Protein AF-A0A954LH12-F1 (afdb_monomer)

pLDDT: mean 79.48, std 18.86, range [26.73, 97.56]

Structure (mmCIF, N/CA/C/O backbone):
data_AF-A0A954LH12-F1
#
_entry.id   AF-A0A954LH12-F1
#
loop_
_atom_site.group_PDB
_atom_site.id
_atom_site.type_symbol
_atom_site.label_atom_id
_atom_site.label_alt_id
_atom_site.label_comp_id
_atom_site.label_asym_id
_atom_site.label_entity_id
_atom_site.label_seq_id
_atom_site.pdbx_PDB_ins_code
_atom_site.Cartn_x
_atom_site.Cartn_y
_atom_site.Cartn_z
_atom_site.occupancy
_atom_site.B_iso_or_equiv
_atom_site.auth_seq_id
_atom_site.auth_comp_id
_atom_site.auth_asym_id
_atom_site.auth_atom_id
_atom_site.pdbx_PDB_model_num
ATOM 1 N N . GLY A 1 1 ? -1.525 17.300 7.084 1.00 28.17 1 GLY A N 1
ATOM 2 C CA . GLY A 1 1 ? -1.362 17.152 5.626 1.00 28.17 1 GLY A CA 1
ATOM 3 C C . GLY A 1 1 ? -0.429 15.995 5.388 1.00 28.17 1 GLY A C 1
ATOM 4 O O . GLY A 1 1 ? 0.771 16.178 5.536 1.00 28.17 1 GLY A O 1
ATOM 5 N N . GLY A 1 2 ? -0.987 14.801 5.188 1.00 35.31 2 GLY A N 1
ATOM 6 C CA . GLY A 1 2 ? -0.221 13.561 5.094 1.00 35.31 2 GLY A CA 1
ATOM 7 C C . GLY A 1 2 ? 0.500 13.469 3.756 1.00 35.31 2 GLY A C 1
ATOM 8 O O . GLY A 1 2 ? -0.106 13.709 2.716 1.00 35.31 2 GLY A O 1
ATOM 9 N N . GLY A 1 3 ? 1.791 13.142 3.791 1.00 38.75 3 GLY A N 1
ATOM 10 C CA . GLY A 1 3 ? 2.562 12.750 2.613 1.00 38.75 3 GLY A CA 1
ATOM 11 C C . GLY A 1 3 ? 2.120 11.376 2.114 1.00 38.75 3 GLY A C 1
ATOM 12 O O . GLY A 1 3 ? 2.881 10.420 2.223 1.00 38.75 3 GLY A O 1
ATOM 13 N N . GLY A 1 4 ? 0.875 11.272 1.644 1.00 45.69 4 GLY A N 1
ATOM 14 C CA . GLY A 1 4 ? 0.330 10.047 1.074 1.00 45.69 4 GLY A CA 1
ATOM 15 C C . GLY A 1 4 ? 1.100 9.680 -0.190 1.00 45.69 4 GLY A C 1
ATOM 16 O O . GLY A 1 4 ? 1.283 10.516 -1.078 1.00 45.69 4 GLY A O 1
ATOM 17 N N . ALA A 1 5 ? 1.575 8.438 -0.259 1.00 60.31 5 ALA A N 1
ATOM 18 C CA . ALA A 1 5 ? 2.001 7.863 -1.524 1.00 60.31 5 ALA A CA 1
ATOM 19 C C . ALA A 1 5 ? 0.776 7.816 -2.455 1.00 60.31 5 ALA A C 1
ATOM 21 O O . ALA A 1 5 ? -0.318 7.480 -2.001 1.00 60.31 5 ALA A O 1
ATOM 22 N N . GLY A 1 6 ? 0.939 8.236 -3.713 1.00 68.12 6 GLY A N 1
ATOM 23 C CA . GLY A 1 6 ? -0.164 8.296 -4.680 1.00 68.12 6 GLY A CA 1
ATOM 24 C C . GLY A 1 6 ? -0.779 6.921 -4.951 1.00 68.12 6 GLY A C 1
ATOM 25 O O . GLY A 1 6 ? -0.188 5.900 -4.609 1.00 68.12 6 GLY A O 1
ATOM 26 N N . ASP A 1 7 ? -1.956 6.883 -5.567 1.00 75.25 7 ASP A N 1
ATOM 27 C CA . ASP A 1 7 ? -2.616 5.610 -5.870 1.00 75.25 7 ASP A CA 1
ATOM 28 C C . ASP A 1 7 ? -1.830 4.791 -6.898 1.00 75.25 7 ASP A C 1
ATOM 30 O O . ASP A 1 7 ? -1.270 5.328 -7.861 1.00 75.25 7 ASP A O 1
ATOM 34 N N . VAL A 1 8 ? -1.803 3.474 -6.693 1.00 83.56 8 VAL A N 1
ATOM 35 C CA . VAL A 1 8 ? -1.210 2.535 -7.649 1.00 83.56 8 VAL A CA 1
ATOM 36 C C . VAL A 1 8 ? -2.235 2.239 -8.748 1.00 83.56 8 VAL A C 1
ATOM 38 O O . VAL A 1 8 ? -3.434 2.189 -8.496 1.00 83.56 8 VAL A O 1
ATOM 41 N N . GLY A 1 9 ? -1.787 2.092 -9.997 1.00 86.81 9 GLY A N 1
ATOM 42 C CA . GLY A 1 9 ? -2.662 1.755 -11.127 1.00 86.81 9 GLY A CA 1
ATOM 43 C C . GLY A 1 9 ? -2.922 0.250 -11.277 1.00 86.81 9 GLY A C 1
ATOM 44 O O . GLY A 1 9 ? -2.316 -0.576 -10.595 1.00 86.81 9 GLY A O 1
ATOM 45 N N . GLY A 1 10 ? -3.787 -0.113 -12.229 1.00 90.06 10 GLY A N 1
ATOM 46 C CA . GLY A 1 10 ? -4.067 -1.511 -12.580 1.00 90.06 10 GLY A CA 1
ATOM 47 C C . GLY A 1 10 ? -4.738 -2.302 -11.451 1.00 90.06 10 GLY A C 1
ATOM 48 O O . GLY A 1 10 ? -5.476 -1.736 -10.647 1.00 90.06 10 GLY A O 1
ATOM 49 N N . PHE A 1 11 ? -4.457 -3.606 -11.383 1.00 91.50 11 PHE A N 1
ATOM 50 C CA . PHE A 1 11 ? -5.061 -4.522 -10.407 1.00 91.50 11 PHE A CA 1
ATOM 51 C C . PHE A 1 11 ? -4.805 -4.108 -8.949 1.00 91.50 11 PHE A C 1
ATOM 53 O O . PHE A 1 11 ? -5.739 -4.043 -8.154 1.00 91.50 11 PHE A O 1
ATOM 60 N N . LEU A 1 12 ? -3.571 -3.718 -8.607 1.00 92.31 12 LEU A N 1
ATOM 61 C CA . LEU A 1 12 ? -3.232 -3.249 -7.256 1.00 92.31 12 LEU A CA 1
ATOM 62 C C . LEU A 1 12 ? -4.032 -2.004 -6.853 1.00 92.31 12 LEU A C 1
ATOM 64 O O . LEU A 1 12 ? -4.390 -1.861 -5.688 1.00 92.31 12 LEU A O 1
ATOM 68 N N . GLY A 1 13 ? -4.351 -1.128 -7.810 1.00 93.94 13 GLY A N 1
ATOM 69 C CA . GLY A 1 13 ? -5.217 0.029 -7.581 1.00 93.94 13 GLY A CA 1
ATOM 70 C C . GLY A 1 13 ? -6.660 -0.342 -7.252 1.00 93.94 13 GLY A C 1
ATOM 71 O O . GLY A 1 13 ? -7.292 0.314 -6.424 1.00 93.94 13 GLY A O 1
ATOM 72 N N . LEU A 1 14 ? -7.183 -1.412 -7.860 1.00 95.44 14 LEU A N 1
ATOM 73 C CA . LEU A 1 14 ? -8.511 -1.942 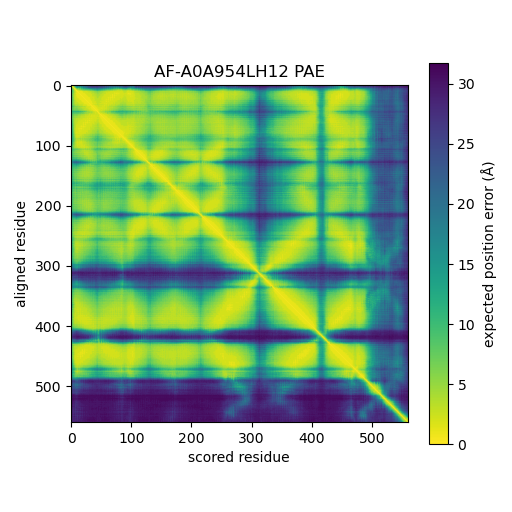-7.536 1.00 95.44 14 LEU A CA 1
ATOM 74 C C . LEU A 1 14 ? -8.534 -2.519 -6.118 1.00 95.44 14 LEU A C 1
ATOM 76 O O . LEU A 1 14 ? -9.442 -2.204 -5.349 1.00 95.44 14 LEU A O 1
ATOM 80 N N . LEU A 1 15 ? -7.501 -3.283 -5.745 1.00 95.50 15 LEU A N 1
ATOM 81 C CA . LEU A 1 15 ? -7.350 -3.799 -4.382 1.00 95.50 15 LEU A CA 1
ATOM 82 C C . LEU A 1 15 ? -7.227 -2.667 -3.359 1.00 95.50 15 LEU A C 1
ATOM 84 O O . LEU A 1 15 ? -7.923 -2.673 -2.345 1.00 95.50 15 LEU A O 1
ATOM 88 N N . GLN A 1 16 ? -6.411 -1.650 -3.653 1.00 95.25 16 GLN A N 1
ATOM 89 C CA . GLN A 1 16 ? -6.259 -0.469 -2.804 1.00 95.25 16 GLN A CA 1
ATOM 90 C C . GLN A 1 16 ? -7.611 0.196 -2.520 1.00 95.25 16 GLN A C 1
ATOM 92 O O . GLN A 1 16 ? -7.941 0.452 -1.364 1.00 95.25 16 GLN A O 1
ATOM 97 N N . ARG A 1 17 ? -8.413 0.444 -3.562 1.00 95.50 17 ARG A N 1
ATOM 98 C CA . ARG A 1 17 ? -9.739 1.064 -3.429 1.00 95.50 17 ARG A CA 1
ATOM 99 C C . ARG A 1 17 ? -10.723 0.177 -2.682 1.00 95.50 17 ARG A C 1
ATOM 101 O O . ARG A 1 17 ? -11.454 0.681 -1.836 1.00 95.50 17 ARG A O 1
ATOM 108 N N . SER A 1 18 ? -10.719 -1.129 -2.953 1.00 95.88 18 SER A N 1
ATOM 109 C CA . SER A 1 18 ? -11.546 -2.085 -2.214 1.00 95.88 18 SER A CA 1
ATOM 110 C C . SER A 1 18 ? -11.233 -2.047 -0.716 1.00 95.88 18 SER A C 1
ATOM 112 O O . SER A 1 18 ? -12.156 -2.010 0.093 1.00 95.88 18 SER A O 1
ATOM 114 N N . GLN A 1 19 ? -9.953 -2.007 -0.334 1.00 95.19 19 GLN A N 1
ATOM 115 C CA . GLN A 1 19 ? -9.568 -1.921 1.075 1.00 95.19 19 GLN A CA 1
ATOM 116 C C . GLN A 1 19 ? -9.915 -0.560 1.693 1.00 95.19 19 GLN A C 1
ATOM 118 O O . GLN A 1 19 ? -10.347 -0.496 2.838 1.00 95.19 19 GLN A O 1
ATOM 123 N N . GLN A 1 20 ? -9.761 0.538 0.946 1.00 94.94 20 GLN A N 1
ATOM 124 C CA . GLN A 1 20 ? -10.147 1.876 1.409 1.00 94.94 20 GLN A CA 1
ATOM 125 C C . GLN A 1 20 ? -11.655 1.979 1.679 1.00 94.94 20 GLN A C 1
ATOM 127 O O . GLN A 1 20 ? -12.045 2.589 2.673 1.00 94.94 20 GLN A O 1
ATOM 132 N N . ILE A 1 21 ? -12.486 1.365 0.828 1.00 95.75 21 ILE A N 1
ATOM 133 C CA . ILE A 1 21 ? -13.940 1.256 1.024 1.00 95.75 21 ILE A CA 1
ATOM 134 C C . ILE A 1 21 ? -14.236 0.486 2.307 1.00 95.75 21 ILE A C 1
ATOM 136 O O . ILE A 1 21 ? -14.966 1.004 3.147 1.00 95.75 21 ILE A O 1
ATOM 140 N N . ARG A 1 22 ? -13.597 -0.674 2.513 1.00 94.06 22 ARG A N 1
ATOM 141 C CA . ARG A 1 22 ? -13.757 -1.458 3.745 1.00 94.06 22 ARG A CA 1
ATOM 142 C C . ARG A 1 22 ? -13.362 -0.657 4.988 1.00 94.06 22 ARG A C 1
ATOM 144 O O . ARG A 1 22 ? -14.128 -0.585 5.939 1.00 94.06 22 ARG A O 1
ATOM 151 N N . ASN A 1 23 ? -12.224 0.039 4.967 1.00 93.50 23 ASN A N 1
ATOM 152 C CA . ASN A 1 23 ? -11.807 0.903 6.080 1.00 93.50 23 ASN A CA 1
ATOM 153 C C . ASN A 1 23 ? -12.818 2.046 6.343 1.00 93.50 23 ASN A C 1
ATOM 155 O O . ASN A 1 23 ? -13.007 2.462 7.488 1.00 93.50 23 ASN A O 1
ATOM 159 N N . SER A 1 24 ? -13.475 2.568 5.299 1.00 94.25 24 SER A N 1
ATOM 160 C CA . SER A 1 24 ? -14.563 3.549 5.422 1.00 94.25 24 SER A CA 1
ATOM 161 C C . SER A 1 24 ? -15.848 2.943 5.994 1.00 94.25 24 SER A C 1
ATOM 163 O O . SER A 1 24 ? -16.469 3.569 6.850 1.00 94.25 24 SER A O 1
ATOM 165 N N . GLU A 1 25 ? -16.224 1.729 5.588 1.00 93.44 25 GLU A N 1
ATOM 166 C CA . GLU A 1 25 ? -17.358 0.976 6.148 1.00 93.44 25 GLU A CA 1
ATOM 167 C C . GLU A 1 25 ? -17.164 0.730 7.645 1.00 93.44 25 GLU A C 1
ATOM 169 O O . GLU A 1 25 ? -18.032 1.084 8.440 1.00 93.44 25 GLU A O 1
ATOM 174 N N . GLN A 1 26 ? -15.979 0.258 8.040 1.00 90.06 26 GLN A N 1
ATOM 175 C CA . GLN A 1 26 ? -15.620 0.076 9.447 1.00 90.06 26 GLN A CA 1
ATOM 176 C C . GLN A 1 26 ? -15.666 1.401 10.221 1.00 90.06 26 GLN A C 1
ATOM 178 O O . GLN A 1 26 ? -16.200 1.479 11.326 1.00 90.06 26 GLN A O 1
ATOM 183 N N . SER A 1 27 ? -15.133 2.485 9.645 1.00 90.94 27 SER A N 1
ATOM 184 C CA . SER A 1 27 ? -15.192 3.807 10.279 1.00 90.94 27 SER A CA 1
ATOM 185 C C . SER A 1 27 ? -16.634 4.291 10.472 1.00 90.94 27 SER A C 1
ATOM 187 O O . SER A 1 27 ? -16.945 4.874 11.513 1.00 90.94 27 SER A O 1
ATOM 189 N N . LEU A 1 28 ? -17.513 4.044 9.497 1.00 92.19 28 LEU A N 1
ATOM 190 C CA . LEU A 1 28 ? -18.932 4.384 9.558 1.00 92.19 28 LEU A CA 1
ATOM 191 C C . LEU A 1 28 ? -19.666 3.567 10.627 1.00 92.19 28 LEU A C 1
ATOM 193 O O . LEU A 1 28 ? -20.453 4.135 11.379 1.00 92.19 28 LEU A O 1
ATOM 197 N N . GLU A 1 29 ? -19.405 2.267 10.720 1.00 87.81 29 GLU A N 1
ATOM 198 C CA . GLU A 1 29 ? -19.992 1.396 11.741 1.00 87.81 29 GLU A CA 1
ATOM 199 C C . GLU A 1 29 ? -19.601 1.853 13.151 1.00 87.81 29 GLU A C 1
ATOM 201 O O . GLU A 1 29 ? -20.459 2.100 13.997 1.00 87.81 29 GLU A O 1
ATOM 206 N N . LEU A 1 30 ? -18.309 2.108 13.377 1.00 85.56 30 LEU A N 1
ATOM 207 C CA . LEU A 1 30 ? -17.824 2.642 14.649 1.00 85.56 30 LEU A CA 1
ATOM 208 C C . LEU A 1 30 ? -18.430 4.011 14.975 1.00 85.56 30 LEU A C 1
ATOM 210 O O . LEU A 1 30 ? -18.666 4.314 16.147 1.00 85.56 30 LEU A O 1
ATOM 214 N N . GLN A 1 31 ? -18.683 4.840 13.960 1.00 89.69 31 GLN A N 1
ATOM 215 C CA . GLN A 1 31 ? -19.413 6.089 14.130 1.00 89.69 31 GLN A CA 1
ATOM 216 C C . GLN A 1 31 ? -20.857 5.815 14.581 1.00 89.69 31 GLN A C 1
ATOM 218 O O . GLN A 1 31 ? -21.271 6.330 15.616 1.00 89.69 31 GLN A O 1
ATOM 223 N N . VAL A 1 32 ? -21.614 4.984 13.866 1.00 88.38 32 VAL A N 1
ATOM 224 C CA . VAL A 1 32 ? -23.006 4.662 14.225 1.00 88.38 32 VAL A CA 1
ATOM 225 C C . VAL A 1 32 ? -23.105 4.128 15.659 1.00 88.38 32 VAL A C 1
ATOM 227 O O . VAL A 1 32 ? -23.881 4.670 16.440 1.00 88.38 32 VAL A O 1
ATOM 230 N N . ASN A 1 33 ? -22.235 3.196 16.048 1.00 80.75 33 ASN A N 1
ATOM 231 C CA . ASN A 1 33 ? -22.212 2.638 17.406 1.00 80.75 33 ASN A CA 1
ATOM 232 C C . ASN A 1 33 ? -21.873 3.704 18.466 1.00 80.75 33 ASN A C 1
ATOM 234 O O . ASN A 1 33 ? -22.402 3.707 19.575 1.00 80.75 33 ASN A O 1
ATOM 238 N N . THR A 1 34 ? -21.005 4.661 18.126 1.00 84.12 34 THR A N 1
ATOM 239 C CA . THR A 1 34 ? -20.671 5.789 19.011 1.00 84.12 34 THR A CA 1
ATOM 240 C C . THR A 1 34 ? -21.833 6.775 19.153 1.00 84.12 34 THR A C 1
ATOM 242 O O . THR A 1 34 ? -22.004 7.365 20.221 1.00 84.12 34 THR A O 1
ATOM 245 N N . LEU A 1 35 ? -22.623 6.989 18.096 1.00 87.69 35 LEU A N 1
ATOM 246 C CA . LEU A 1 35 ? -23.753 7.918 18.124 1.00 87.69 35 LEU A CA 1
ATOM 247 C C . LEU A 1 35 ? -24.770 7.518 19.197 1.00 87.69 35 LEU A C 1
ATOM 249 O O . LEU A 1 35 ? -25.226 8.389 19.932 1.00 87.69 35 LEU A O 1
ATOM 253 N N . GLU A 1 36 ? -25.068 6.226 19.323 1.00 80.44 36 GLU A N 1
ATOM 254 C CA . GLU A 1 36 ? -25.990 5.705 20.340 1.00 80.44 36 GLU A CA 1
ATOM 255 C C . GLU A 1 36 ? -25.519 6.061 21.757 1.00 80.44 36 GLU A C 1
ATOM 257 O O . GLU A 1 36 ? -26.275 6.614 22.559 1.00 80.44 36 GLU A O 1
ATOM 262 N N . LEU A 1 37 ? -24.227 5.871 22.047 1.00 79.44 37 LEU A N 1
ATOM 263 C CA . LEU A 1 37 ? -23.638 6.286 23.322 1.00 79.44 37 LEU A CA 1
ATOM 264 C C . LEU A 1 37 ? -23.758 7.802 23.550 1.00 79.44 37 LEU A C 1
ATOM 266 O O . LEU A 1 37 ? -24.068 8.244 24.658 1.00 79.44 37 LEU A O 1
ATOM 270 N N . LEU A 1 38 ? -23.507 8.618 22.523 1.00 84.06 38 LEU A N 1
ATOM 271 C CA . LEU A 1 38 ? -23.627 10.074 22.635 1.00 84.06 38 LEU A CA 1
ATOM 272 C C . LEU A 1 38 ? -25.076 10.511 22.891 1.00 84.06 38 LEU A C 1
ATOM 274 O O . LEU A 1 38 ? -25.298 11.453 23.651 1.00 84.06 38 LEU A O 1
ATOM 278 N N . GLU A 1 39 ? -26.062 9.839 22.302 1.00 85.56 39 GLU A N 1
ATOM 279 C CA . GLU A 1 39 ? -27.480 10.124 22.537 1.00 85.56 39 GLU A CA 1
ATOM 280 C C . GLU A 1 39 ? -27.865 9.871 24.001 1.00 85.56 39 GLU A C 1
ATOM 282 O O . GLU A 1 39 ? -28.426 10.767 24.638 1.00 85.56 39 GLU A O 1
ATOM 287 N N . LEU A 1 40 ? -27.420 8.754 24.585 1.00 77.69 40 LEU A N 1
ATOM 288 C CA . LEU A 1 40 ? -27.600 8.460 26.014 1.00 77.69 40 LEU A CA 1
ATOM 289 C C . LEU A 1 40 ? -26.925 9.506 26.920 1.00 77.69 40 LEU A C 1
ATOM 291 O O . LEU A 1 40 ? -27.486 9.959 27.922 1.00 77.69 40 LEU A O 1
ATOM 295 N N . LEU A 1 41 ? -25.708 9.937 26.572 1.00 79.00 41 LEU A N 1
ATOM 296 C CA . LEU A 1 41 ? -25.007 10.990 27.315 1.00 79.00 41 LEU A CA 1
ATOM 297 C C . LEU A 1 41 ? -25.717 12.348 27.211 1.00 79.00 41 LEU A C 1
ATOM 299 O O . LEU A 1 41 ? -25.684 13.138 28.160 1.00 79.00 41 LEU A O 1
ATOM 303 N N . PHE A 1 42 ? -26.355 12.637 26.076 1.00 83.06 42 PHE A N 1
ATOM 304 C CA . PHE A 1 42 ? -27.146 13.849 25.883 1.00 83.06 42 PHE A CA 1
ATOM 305 C C . PHE A 1 42 ? -28.419 13.830 26.736 1.00 83.06 42 PHE A C 1
ATOM 307 O O . PHE A 1 42 ? -28.718 14.830 27.391 1.00 83.06 42 PHE A O 1
ATOM 314 N N . GLU A 1 43 ? -29.126 12.701 26.796 1.00 81.62 43 GLU A N 1
ATOM 315 C CA . GLU A 1 43 ? -30.284 12.518 27.682 1.00 81.62 43 GLU A CA 1
ATOM 316 C C . GLU A 1 43 ? -29.906 12.718 29.153 1.00 81.62 43 GLU A C 1
ATOM 318 O O . GLU A 1 43 ? -30.585 13.438 29.890 1.00 81.62 43 GLU A O 1
ATOM 323 N N . GLY A 1 44 ? -28.743 12.198 29.553 1.00 76.50 44 GLY A N 1
ATOM 324 C CA . GLY A 1 44 ? -28.145 12.436 30.867 1.00 76.50 44 GLY A CA 1
ATOM 325 C C . GLY A 1 44 ? -27.629 13.865 31.101 1.00 76.50 44 GLY A C 1
ATOM 326 O O . GLY A 1 44 ? -27.068 14.144 32.159 1.00 76.50 44 GLY A O 1
ATOM 327 N N . SER A 1 45 ? -27.810 14.791 30.149 1.00 79.25 45 SER A N 1
ATOM 328 C CA . SER A 1 45 ? -27.320 16.180 30.197 1.00 79.25 45 SER A CA 1
ATOM 329 C C . SER A 1 45 ? -25.793 16.320 30.354 1.00 79.25 45 SER A C 1
ATOM 331 O O . SER A 1 45 ? -25.314 17.378 30.778 1.00 79.25 45 SER A O 1
ATOM 333 N N . PHE A 1 46 ? -25.028 15.278 29.998 1.00 77.50 46 PHE A N 1
ATOM 334 C CA . PHE A 1 46 ? -23.562 15.229 30.091 1.00 77.50 46 PHE A CA 1
ATOM 335 C C . PHE A 1 46 ? -22.854 15.869 28.890 1.00 77.50 46 PHE A C 1
ATOM 337 O O . PHE A 1 46 ? -21.707 16.300 29.026 1.00 77.50 46 PHE A O 1
ATOM 344 N N . ILE A 1 47 ? -23.518 15.936 27.732 1.00 80.62 47 ILE A N 1
ATOM 345 C CA . ILE A 1 47 ? -23.008 16.563 26.502 1.00 80.62 47 ILE A CA 1
ATOM 346 C C . ILE A 1 47 ? -24.054 17.491 25.868 1.00 80.62 47 ILE A C 1
ATOM 348 O O . ILE A 1 47 ? -25.236 17.460 26.210 1.00 80.62 47 ILE A O 1
ATOM 352 N N . GLU A 1 48 ? -23.623 18.321 24.919 1.00 84.75 48 GLU A N 1
ATOM 353 C CA . GLU A 1 48 ? -24.506 19.236 24.191 1.00 84.75 48 GLU A CA 1
ATOM 354 C C . GLU A 1 48 ? -25.142 18.588 22.953 1.00 84.75 48 GLU A C 1
ATOM 356 O O . GLU A 1 48 ? -24.506 17.809 22.242 1.00 84.75 48 GLU A O 1
ATOM 361 N N . ARG A 1 49 ? -26.367 19.014 22.608 1.00 86.50 49 ARG A N 1
ATOM 362 C CA . ARG A 1 49 ? -27.067 18.578 21.385 1.00 86.50 49 ARG A CA 1
ATOM 363 C C . ARG A 1 49 ? -26.266 18.837 20.104 1.00 86.50 49 ARG A C 1
ATOM 365 O O . ARG A 1 49 ? -26.324 18.046 19.169 1.00 86.50 49 ARG A O 1
ATOM 372 N N . SER A 1 50 ? -25.506 19.931 20.082 1.00 87.25 50 SER A N 1
ATOM 373 C CA . SER A 1 50 ? -24.636 20.321 18.969 1.00 87.25 50 SER A CA 1
ATOM 374 C C . SER A 1 50 ? -23.625 19.227 18.608 1.00 87.25 50 SER A C 1
ATOM 376 O O . SER A 1 50 ? -23.350 19.029 17.428 1.00 87.25 50 SER A O 1
ATOM 378 N N . GLN A 1 51 ? -23.109 18.493 19.599 1.00 85.88 51 GLN A N 1
ATOM 379 C CA . GLN A 1 51 ? -22.156 17.402 19.392 1.00 85.88 51 GLN A CA 1
ATOM 380 C C . GLN A 1 51 ? -22.834 16.186 18.747 1.00 85.88 51 GLN A C 1
ATOM 382 O O . GLN A 1 51 ? -22.294 15.623 17.799 1.00 85.88 51 GLN A O 1
ATOM 387 N N . VAL A 1 52 ? -24.044 15.833 19.197 1.00 89.31 52 VAL A N 1
ATOM 388 C CA . VAL A 1 52 ? -24.852 14.752 18.600 1.00 89.31 52 VAL A CA 1
ATOM 389 C C . VAL A 1 52 ? -25.210 15.082 17.148 1.00 89.31 52 VAL A C 1
ATOM 391 O O . VAL A 1 52 ? -25.032 14.254 16.256 1.00 89.31 52 VAL A O 1
ATOM 394 N N . ASP A 1 53 ? -25.664 16.310 16.881 1.00 90.38 53 ASP A N 1
ATOM 395 C CA . ASP A 1 53 ? -26.042 16.733 15.529 1.00 90.38 53 ASP A CA 1
ATOM 396 C C . ASP A 1 53 ? -24.826 16.780 14.577 1.00 90.38 53 ASP A C 1
ATOM 398 O O . ASP A 1 53 ? -24.947 16.389 13.415 1.00 90.38 53 ASP A O 1
ATOM 402 N N . GLN A 1 54 ? -23.641 17.183 15.059 1.00 88.75 54 GLN A N 1
ATOM 403 C CA . GLN A 1 54 ? -22.388 17.098 14.288 1.00 88.75 54 GLN A CA 1
ATOM 404 C C . GLN A 1 54 ? -22.041 15.653 13.926 1.00 88.75 54 GLN A C 1
ATOM 406 O O . GLN A 1 54 ? -21.636 15.373 12.798 1.00 88.75 54 GLN A O 1
ATOM 411 N N . PHE A 1 55 ? -22.224 14.732 14.870 1.00 89.81 55 PHE A N 1
ATOM 412 C CA . PHE A 1 55 ? -21.933 13.322 14.665 1.00 89.81 55 PHE A CA 1
ATOM 413 C C . PHE A 1 55 ? -22.884 12.696 13.632 1.00 89.81 55 PHE A C 1
ATOM 415 O O . PHE A 1 55 ? -22.438 12.049 12.684 1.00 89.81 55 PHE A O 1
ATOM 422 N N . ARG A 1 56 ? -24.187 12.995 13.729 1.00 93.56 56 ARG A N 1
ATOM 423 C CA . ARG A 1 56 ? -25.193 12.622 12.717 1.00 93.56 56 ARG A CA 1
ATOM 424 C C . ARG A 1 56 ? -24.839 13.174 11.335 1.00 93.56 56 ARG A C 1
ATOM 426 O O . ARG A 1 56 ? -24.880 12.443 10.352 1.00 93.56 56 ARG A O 1
ATOM 433 N N . GLN A 1 57 ? -24.438 14.443 11.248 1.00 94.06 57 GLN A N 1
ATOM 434 C CA . GLN A 1 57 ? -24.010 15.044 9.983 1.00 94.06 57 GLN A CA 1
ATOM 435 C C . GLN A 1 57 ? -22.769 14.350 9.395 1.00 94.06 57 GLN A C 1
ATOM 437 O O . GLN A 1 57 ? -22.689 14.169 8.175 1.00 94.06 57 GLN A O 1
ATOM 442 N N . SER A 1 58 ? -21.810 13.956 10.238 1.00 92.62 58 SER A N 1
ATOM 443 C CA . SER A 1 58 ? -20.631 13.202 9.807 1.00 92.62 58 SER A CA 1
ATOM 444 C C . SER A 1 58 ? -21.013 11.844 9.223 1.00 92.62 58 SER A C 1
ATOM 446 O O . SER A 1 58 ? -20.565 11.516 8.128 1.00 92.62 58 SER A O 1
ATOM 448 N N . ILE A 1 59 ? -21.905 11.106 9.891 1.00 94.62 59 ILE A N 1
ATOM 449 C CA . ILE A 1 59 ? -22.421 9.813 9.417 1.00 94.62 59 ILE A CA 1
ATOM 450 C C . ILE A 1 59 ? -23.065 9.952 8.034 1.00 94.62 59 ILE A C 1
ATOM 452 O O . ILE A 1 59 ? -22.757 9.176 7.132 1.00 94.62 59 ILE A O 1
ATOM 456 N N . GLU A 1 60 ? -23.922 10.955 7.830 1.00 96.19 60 GLU A N 1
ATOM 457 C CA . GLU A 1 60 ? -24.554 11.185 6.521 1.00 96.19 60 GLU A CA 1
ATOM 458 C C . GLU A 1 60 ? -23.528 11.539 5.432 1.00 96.19 60 GLU A C 1
ATOM 460 O O . GLU A 1 60 ? -23.640 11.103 4.284 1.00 96.19 60 GLU A O 1
ATOM 465 N N . THR A 1 61 ? -22.486 12.291 5.794 1.00 95.31 61 THR A N 1
ATOM 466 C CA . THR A 1 61 ? -21.390 12.636 4.875 1.00 95.31 61 THR A CA 1
ATOM 467 C C . THR A 1 61 ? -20.562 11.404 4.505 1.00 95.31 61 THR A C 1
ATOM 469 O O . THR A 1 61 ? -20.229 11.214 3.332 1.00 95.31 61 THR A O 1
ATOM 472 N N . GLU A 1 62 ? -20.254 10.546 5.477 1.00 94.94 62 GLU A N 1
ATOM 473 C CA . GLU A 1 62 ? -19.500 9.310 5.263 1.00 94.94 62 GLU A CA 1
ATOM 474 C C . GLU A 1 62 ? -20.302 8.320 4.409 1.00 94.94 62 GLU A C 1
ATOM 476 O O . GLU A 1 62 ? -19.762 7.785 3.446 1.00 94.94 62 GLU A O 1
ATOM 481 N N . ARG A 1 63 ? -21.612 8.165 4.654 1.00 97.19 63 ARG A N 1
ATOM 482 C CA . ARG A 1 63 ? -22.516 7.358 3.809 1.00 97.19 63 ARG A CA 1
ATOM 483 C C . ARG A 1 63 ? -22.500 7.818 2.353 1.00 97.19 63 ARG A C 1
ATOM 485 O O . ARG A 1 63 ? -22.362 7.001 1.445 1.00 97.19 63 ARG A O 1
ATOM 492 N N . ALA A 1 64 ? -22.618 9.125 2.115 1.00 97.38 64 ALA A N 1
ATOM 493 C CA . ALA A 1 64 ? -22.571 9.678 0.763 1.00 97.38 64 ALA A CA 1
ATOM 494 C C . ALA A 1 64 ? -21.203 9.456 0.092 1.00 97.38 64 ALA A C 1
ATOM 496 O O . ALA A 1 64 ? -21.144 9.130 -1.095 1.00 97.38 64 ALA A O 1
ATOM 497 N N . THR A 1 65 ? -20.115 9.603 0.851 1.00 95.38 65 THR A N 1
ATOM 498 C CA . THR A 1 65 ? -18.744 9.371 0.371 1.00 95.38 65 THR A CA 1
ATOM 499 C C . THR A 1 65 ? -18.520 7.899 0.028 1.00 95.38 65 THR A C 1
ATOM 501 O O . THR A 1 65 ? -17.941 7.595 -1.012 1.00 95.38 65 THR A O 1
ATOM 504 N N . LEU A 1 66 ? -19.037 6.984 0.849 1.00 96.81 66 LEU A N 1
ATOM 505 C CA . LEU A 1 66 ? -18.947 5.545 0.632 1.00 96.81 66 LEU A CA 1
ATOM 506 C C . LEU A 1 66 ? -19.667 5.120 -0.651 1.00 96.81 66 LEU A C 1
ATOM 508 O O . LEU A 1 66 ? -19.088 4.411 -1.468 1.00 96.81 66 LEU A O 1
ATOM 512 N N . LEU A 1 67 ? -20.888 5.615 -0.877 1.00 97.19 67 LEU A N 1
ATOM 513 C CA . LEU A 1 67 ? -21.630 5.351 -2.115 1.00 97.19 67 LEU A CA 1
ATOM 514 C C . LEU A 1 67 ? -20.854 5.824 -3.354 1.00 97.19 67 LEU A C 1
ATOM 516 O O . LEU A 1 67 ? -20.794 5.120 -4.360 1.00 97.19 67 LEU A O 1
ATOM 520 N N . GLN A 1 68 ? -20.223 7.001 -3.283 1.00 97.25 68 GLN A N 1
ATOM 521 C CA . GLN A 1 68 ? -19.373 7.501 -4.369 1.00 97.25 68 GLN A CA 1
ATOM 522 C C . GLN A 1 68 ? -18.127 6.634 -4.572 1.00 97.25 68 GLN A C 1
ATOM 524 O O . GLN A 1 68 ? -17.750 6.376 -5.714 1.00 97.25 68 GLN A O 1
ATOM 529 N N . ALA A 1 69 ? -17.498 6.167 -3.492 1.00 96.75 69 ALA A N 1
ATOM 530 C CA . ALA A 1 69 ? -16.332 5.294 -3.563 1.00 96.75 69 ALA A CA 1
ATOM 531 C C . ALA A 1 69 ? -16.678 3.926 -4.171 1.00 96.75 69 ALA A C 1
ATOM 533 O O . ALA A 1 69 ? -15.934 3.441 -5.021 1.00 96.75 69 ALA A O 1
ATOM 534 N N . GLN A 1 70 ? -17.824 3.343 -3.807 1.00 97.06 70 GLN A N 1
ATOM 535 C CA . GLN A 1 70 ? -18.324 2.084 -4.368 1.00 97.06 70 GLN A CA 1
ATOM 536 C C . GLN A 1 70 ? -18.579 2.199 -5.877 1.00 97.06 70 GLN A C 1
ATOM 538 O O . GLN A 1 70 ? -18.089 1.368 -6.642 1.00 97.06 70 GLN A O 1
ATOM 543 N N . ILE A 1 71 ? -19.250 3.269 -6.322 1.00 96.75 71 ILE A N 1
ATOM 544 C CA . ILE A 1 71 ? -19.423 3.555 -7.756 1.00 96.75 71 ILE A CA 1
ATOM 545 C C . ILE A 1 71 ? -18.055 3.738 -8.431 1.00 96.75 71 ILE A C 1
ATOM 547 O O . ILE A 1 71 ? -17.792 3.147 -9.472 1.00 96.75 71 ILE A O 1
ATOM 551 N N . GLY A 1 72 ? -17.138 4.487 -7.811 1.00 96.00 72 GLY A N 1
ATOM 552 C CA . GLY A 1 72 ? -15.794 4.702 -8.350 1.00 96.00 72 GLY A CA 1
ATOM 553 C C . GLY A 1 72 ? -14.933 3.433 -8.437 1.00 96.00 72 GLY A C 1
ATOM 554 O O . GLY A 1 72 ? -14.059 3.347 -9.306 1.00 96.00 72 GLY A O 1
ATOM 555 N N . LEU A 1 73 ? -15.148 2.444 -7.561 1.00 95.50 73 LEU A N 1
ATOM 556 C CA . LEU A 1 73 ? -14.529 1.121 -7.673 1.00 95.50 73 LEU A CA 1
ATOM 557 C C . LEU A 1 73 ? -15.103 0.366 -8.871 1.00 95.50 73 LEU A C 1
ATOM 559 O O . LEU A 1 73 ? -14.322 -0.164 -9.659 1.00 95.50 73 LEU A O 1
ATOM 563 N N . GLN A 1 74 ? -16.429 0.364 -9.031 1.00 94.88 74 GLN A N 1
ATOM 564 C CA . GLN A 1 74 ? -17.089 -0.273 -10.168 1.00 94.88 74 GLN A CA 1
ATOM 565 C C . GLN A 1 74 ? -16.602 0.329 -11.494 1.00 94.88 74 GLN A C 1
ATOM 567 O O . GLN A 1 74 ? -16.120 -0.407 -12.351 1.00 94.88 74 GLN A O 1
ATOM 572 N N . ASP A 1 75 ? -16.599 1.657 -11.618 1.00 94.94 75 ASP A N 1
ATOM 573 C CA . ASP A 1 75 ? -16.112 2.351 -12.813 1.00 94.94 75 ASP A CA 1
ATOM 574 C C . ASP A 1 75 ? -14.655 1.981 -13.129 1.00 94.94 75 ASP A C 1
ATOM 576 O O . ASP A 1 75 ? -14.267 1.821 -14.285 1.00 94.94 75 ASP A O 1
ATOM 580 N N . SER A 1 76 ? -13.794 1.863 -12.115 1.00 94.56 76 SER A N 1
ATOM 581 C CA . SER A 1 76 ? -12.396 1.476 -12.337 1.00 94.56 76 SER A CA 1
ATOM 582 C C . SER A 1 76 ? -12.206 0.006 -12.658 1.00 94.56 76 SER A C 1
ATOM 584 O O . SER A 1 76 ? -11.308 -0.306 -13.438 1.00 94.56 76 SER A O 1
ATOM 586 N N . LEU A 1 77 ? -13.043 -0.876 -12.121 1.00 95.50 77 LEU A N 1
ATOM 587 C CA . LEU A 1 77 ? -13.062 -2.280 -12.504 1.00 95.50 77 LEU A CA 1
ATOM 588 C C . LEU A 1 77 ? -13.492 -2.424 -13.968 1.00 95.50 77 LEU A C 1
ATOM 590 O O . LEU A 1 77 ? -12.778 -3.053 -14.743 1.00 95.50 77 LEU A O 1
ATOM 594 N N . GLU A 1 78 ? -14.573 -1.760 -14.381 1.00 95.31 78 GLU A N 1
ATOM 595 C CA . GLU A 1 78 ? -15.041 -1.761 -15.773 1.00 95.31 78 GLU A CA 1
ATOM 596 C C . GLU A 1 78 ? -13.981 -1.187 -16.730 1.00 95.31 78 GLU A C 1
ATOM 598 O O . GLU A 1 78 ? -13.679 -1.785 -17.763 1.00 95.31 78 GLU A O 1
ATOM 603 N N . ASN A 1 79 ? -13.335 -0.075 -16.362 1.00 94.94 79 ASN A N 1
ATOM 604 C CA . ASN A 1 79 ? -12.229 0.483 -17.147 1.00 94.94 79 ASN A CA 1
ATOM 605 C C . ASN A 1 79 ? -11.020 -0.463 -17.216 1.00 94.94 79 ASN A C 1
ATOM 607 O O . ASN A 1 79 ? -10.364 -0.536 -18.253 1.00 94.94 79 ASN A O 1
ATOM 611 N N . TYR A 1 80 ? -10.707 -1.194 -16.142 1.00 94.69 80 TYR A N 1
ATOM 612 C CA . TYR A 1 80 ? -9.626 -2.180 -16.147 1.00 94.69 80 TYR A CA 1
ATOM 613 C C . TYR A 1 80 ? -9.938 -3.353 -17.087 1.00 94.69 80 TYR A C 1
ATOM 615 O O . TYR A 1 80 ? -9.077 -3.744 -17.882 1.00 94.69 80 TYR A O 1
ATOM 623 N N . LEU A 1 81 ? -11.180 -3.853 -17.068 1.00 94.38 81 LEU A N 1
ATOM 624 C CA . LEU A 1 81 ? -11.648 -4.881 -17.998 1.00 94.38 81 LEU A CA 1
ATOM 625 C C . LEU A 1 81 ? -11.504 -4.420 -19.453 1.00 94.38 81 LEU A C 1
ATOM 627 O O . LEU A 1 81 ? -10.907 -5.139 -20.249 1.00 94.38 81 LEU A O 1
ATOM 631 N N . ILE A 1 82 ? -11.966 -3.211 -19.785 1.00 95.06 82 ILE A N 1
ATOM 632 C CA . ILE A 1 82 ? -11.949 -2.694 -21.161 1.00 95.06 82 ILE A CA 1
ATOM 633 C C . ILE A 1 82 ? -10.527 -2.358 -21.628 1.00 95.06 82 ILE A C 1
ATOM 635 O O . ILE A 1 82 ? -10.074 -2.870 -22.650 1.00 95.06 82 ILE A O 1
ATOM 639 N N . GLU A 1 83 ? -9.825 -1.484 -20.907 1.00 95.06 83 GLU A N 1
ATOM 640 C CA . GLU A 1 83 ? -8.583 -0.866 -21.392 1.00 95.06 83 GLU A CA 1
ATOM 641 C C . GLU A 1 83 ? -7.355 -1.753 -21.172 1.00 95.06 83 GLU A C 1
ATOM 643 O O . GLU A 1 83 ? -6.390 -1.666 -21.929 1.00 95.06 83 GLU A O 1
ATOM 648 N N . THR A 1 84 ? -7.365 -2.597 -20.131 1.00 91.50 84 THR A N 1
ATOM 649 C CA . THR A 1 84 ? -6.210 -3.451 -19.804 1.00 91.50 84 THR A CA 1
ATOM 650 C C . THR A 1 84 ? -6.396 -4.879 -20.295 1.00 91.50 84 THR A C 1
ATOM 652 O O . THR A 1 84 ? -5.476 -5.428 -20.899 1.00 91.50 84 THR A O 1
ATOM 655 N N . LEU A 1 85 ? -7.565 -5.483 -20.060 1.00 91.31 85 LEU A N 1
ATOM 656 C CA . LEU A 1 85 ? -7.811 -6.886 -20.420 1.00 91.31 85 LEU A CA 1
ATOM 657 C C . LEU A 1 85 ? -8.524 -7.063 -21.771 1.00 91.31 85 LEU A C 1
ATOM 659 O O . LEU A 1 85 ? -8.530 -8.168 -22.311 1.00 91.31 85 LEU A O 1
ATOM 663 N N . GLY A 1 86 ? -9.111 -6.004 -22.338 1.00 94.56 86 GLY A N 1
ATOM 664 C CA . GLY A 1 86 ? -9.899 -6.091 -23.572 1.00 94.56 86 GLY A CA 1
ATOM 665 C C . GLY A 1 86 ? -11.190 -6.905 -23.420 1.00 94.56 86 GLY A C 1
ATOM 666 O O . GLY A 1 86 ? -11.678 -7.473 -24.400 1.00 94.56 86 GLY A O 1
ATOM 667 N N . LEU A 1 87 ? -11.722 -6.999 -22.200 1.00 94.69 87 LEU A N 1
ATOM 668 C CA . LEU A 1 87 ? -12.918 -7.758 -21.844 1.00 94.69 87 LEU A CA 1
ATOM 669 C C . LEU A 1 87 ? -14.167 -6.857 -21.808 1.00 94.69 87 LEU A C 1
ATOM 671 O O . LEU A 1 87 ? -14.055 -5.651 -21.571 1.00 94.69 87 LEU A O 1
ATOM 675 N N . PRO A 1 88 ? -15.372 -7.418 -22.034 1.00 95.19 88 PRO A N 1
ATOM 676 C CA . PRO A 1 88 ? -16.622 -6.680 -21.874 1.00 95.19 88 PRO A CA 1
ATOM 677 C C . PRO A 1 88 ? -16.800 -6.150 -20.439 1.00 95.19 88 PRO A C 1
ATOM 679 O O . PRO A 1 88 ? -16.447 -6.857 -19.493 1.00 95.19 88 PRO A O 1
ATOM 682 N N . PRO A 1 89 ? -17.379 -4.949 -20.253 1.00 93.25 89 PRO A N 1
ATOM 683 C CA . PRO A 1 89 ? -17.576 -4.364 -18.923 1.00 93.25 89 PRO A CA 1
ATOM 684 C C . PRO A 1 89 ? -18.604 -5.108 -18.061 1.00 93.25 89 PRO A C 1
ATOM 686 O O . PRO A 1 89 ? -18.564 -5.005 -16.844 1.00 93.25 89 PRO A O 1
ATOM 689 N N . ASP A 1 90 ? -19.523 -5.858 -18.671 1.00 91.81 90 ASP A N 1
ATOM 690 C CA . ASP A 1 90 ? -20.574 -6.622 -17.990 1.00 91.81 90 ASP A CA 1
ATOM 691 C C . ASP A 1 90 ? -20.146 -8.048 -17.605 1.00 91.81 90 ASP A C 1
ATOM 693 O O . ASP A 1 90 ? -20.962 -8.826 -17.103 1.00 91.81 90 ASP A O 1
ATOM 697 N N . LEU A 1 91 ? -18.880 -8.410 -17.840 1.00 93.88 91 LEU A N 1
ATOM 698 C CA . LEU A 1 91 ? -18.349 -9.713 -17.464 1.00 93.88 91 LEU A CA 1
ATOM 699 C C . LEU A 1 91 ? -18.360 -9.855 -15.928 1.00 93.88 91 LEU A C 1
ATOM 701 O O . LEU A 1 91 ? -17.714 -9.055 -15.248 1.00 93.88 91 LEU A O 1
ATOM 705 N N . PRO A 1 92 ? -19.043 -10.868 -15.358 1.00 92.00 92 PRO A N 1
ATOM 706 C CA . PRO A 1 92 ? -19.024 -11.089 -13.921 1.00 92.00 92 PRO A CA 1
ATOM 707 C C . PRO A 1 92 ? -17.620 -11.519 -13.498 1.00 92.00 92 PRO A C 1
ATOM 709 O O . PRO A 1 92 ? -17.144 -12.590 -13.877 1.00 92.00 92 PRO A O 1
ATOM 712 N N . VAL A 1 93 ? -16.966 -10.668 -12.716 1.00 92.19 93 VAL A N 1
ATOM 713 C CA . VAL A 1 93 ? -15.629 -10.896 -12.167 1.00 92.19 93 VAL A CA 1
ATOM 714 C C . VAL A 1 93 ? -15.628 -10.570 -10.681 1.00 92.19 93 VAL A C 1
ATOM 716 O O . VAL A 1 93 ? -16.383 -9.714 -10.220 1.00 92.19 93 VAL A O 1
ATOM 719 N N . GLU A 1 94 ? -14.761 -11.243 -9.936 1.00 91.00 94 GLU A N 1
ATOM 720 C CA . GLU A 1 94 ? -14.518 -10.970 -8.525 1.00 91.00 94 GLU A CA 1
ATOM 721 C C . GLU A 1 94 ? -13.043 -10.620 -8.334 1.00 91.00 94 GLU A C 1
ATOM 723 O O . GLU A 1 94 ? -12.168 -11.173 -9.003 1.00 91.00 94 GLU A O 1
ATOM 728 N N . LEU A 1 95 ? -12.772 -9.652 -7.459 1.00 92.12 95 LEU A N 1
ATOM 729 C CA . LEU A 1 95 ? -11.407 -9.287 -7.109 1.00 92.12 95 LEU A CA 1
ATOM 730 C C . LEU A 1 95 ? -10.877 -10.291 -6.093 1.00 92.12 95 LEU A C 1
ATOM 732 O O . LEU A 1 95 ? -11.450 -10.421 -5.012 1.00 92.12 95 LEU A O 1
ATOM 736 N N . ASP A 1 96 ? -9.758 -10.932 -6.411 1.00 91.69 96 ASP A N 1
ATOM 737 C CA . ASP A 1 96 ? -9.002 -11.687 -5.421 1.00 91.69 96 ASP A CA 1
ATOM 738 C C . ASP A 1 96 ? -8.364 -10.723 -4.408 1.00 91.69 96 ASP A C 1
ATOM 740 O O . ASP A 1 96 ? -7.483 -9.927 -4.739 1.00 91.69 96 ASP A O 1
ATOM 744 N N . LYS A 1 97 ? -8.849 -10.778 -3.165 1.00 93.00 97 LYS A N 1
ATOM 745 C CA . LYS A 1 97 ? -8.429 -9.907 -2.060 1.00 93.00 97 LYS A CA 1
ATOM 746 C C . LYS A 1 97 ? -7.363 -10.546 -1.172 1.00 93.00 97 LYS A C 1
ATOM 748 O O . LYS A 1 97 ? -6.960 -9.915 -0.195 1.00 93.00 97 LYS A O 1
ATOM 753 N N . GLU A 1 98 ? -6.883 -11.750 -1.482 1.00 91.25 98 GLU A N 1
ATOM 754 C CA . GLU A 1 98 ? -5.925 -12.469 -0.634 1.00 91.25 98 GLU A CA 1
ATOM 755 C C . GLU A 1 98 ? -4.674 -11.626 -0.344 1.00 91.25 98 GLU A C 1
ATOM 757 O O . GLU A 1 98 ? -4.243 -11.513 0.805 1.00 91.25 98 GLU A O 1
ATOM 762 N N . PHE A 1 99 ? -4.180 -10.903 -1.353 1.00 89.19 99 PHE A N 1
ATOM 763 C CA . PHE A 1 99 ? -3.017 -10.021 -1.232 1.00 89.19 99 PHE A CA 1
ATOM 764 C C . PHE A 1 99 ? -3.184 -8.880 -0.207 1.00 89.19 99 PHE A C 1
ATOM 766 O O . PHE A 1 99 ? -2.212 -8.460 0.420 1.00 89.19 99 PHE A O 1
ATOM 773 N N . ILE A 1 100 ? -4.403 -8.358 -0.026 1.00 92.38 100 ILE A N 1
ATOM 774 C CA . ILE A 1 100 ? -4.684 -7.248 0.904 1.00 92.38 100 ILE A CA 1
ATOM 775 C C . ILE A 1 100 ? -5.249 -7.710 2.248 1.00 92.38 100 ILE A C 1
ATOM 777 O O . ILE A 1 100 ? -5.385 -6.886 3.150 1.00 92.38 100 ILE A O 1
ATOM 781 N N . LYS A 1 101 ? -5.496 -9.011 2.431 1.00 89.88 101 LYS A N 1
ATOM 782 C CA . LYS A 1 101 ? -6.069 -9.572 3.663 1.00 89.88 101 LYS A CA 1
ATOM 783 C C . LYS A 1 101 ? -5.248 -9.239 4.918 1.00 89.88 101 LYS A C 1
ATOM 785 O O . LYS A 1 101 ? -5.796 -9.035 5.994 1.00 89.88 101 LYS A O 1
ATOM 790 N N . GLY A 1 102 ? -3.926 -9.101 4.794 1.00 87.69 102 GLY A N 1
ATOM 791 C CA . GLY A 1 102 ? -3.067 -8.676 5.910 1.00 87.69 102 GLY A CA 1
ATOM 792 C C . GLY A 1 102 ? -3.321 -7.241 6.403 1.00 87.69 102 GLY A C 1
ATOM 793 O O . GLY A 1 102 ? -3.005 -6.923 7.546 1.00 87.69 102 GLY A O 1
ATOM 794 N N . PHE A 1 103 ? -3.915 -6.373 5.575 1.00 92.50 103 PHE A N 1
ATOM 795 C CA . PHE A 1 103 ? -4.224 -4.972 5.907 1.00 92.50 103 PHE A CA 1
ATOM 796 C C . PHE A 1 103 ? -5.583 -4.807 6.597 1.00 92.50 103 PHE A C 1
ATOM 798 O O . PHE A 1 103 ? -5.985 -3.699 6.952 1.00 92.50 103 PHE A O 1
ATOM 805 N N . GLU A 1 104 ? -6.275 -5.919 6.823 1.00 90.38 104 GLU A N 1
ATOM 806 C CA . GLU A 1 104 ? -7.514 -6.017 7.577 1.00 90.38 104 GLU A CA 1
ATOM 807 C C . GLU A 1 104 ? -7.222 -6.019 9.081 1.00 90.38 104 GLU A C 1
ATOM 809 O O . GLU A 1 104 ? -7.323 -7.040 9.768 1.00 90.38 104 GLU A O 1
ATOM 814 N N . PHE A 1 105 ? -6.789 -4.861 9.583 1.00 88.44 105 PHE A N 1
ATOM 815 C CA . PHE A 1 105 ? -6.282 -4.732 10.950 1.00 88.44 105 PHE A CA 1
ATOM 816 C C . PHE A 1 105 ? -7.335 -5.012 12.020 1.00 88.44 105 PHE A C 1
ATOM 818 O O . PHE A 1 105 ? -7.006 -5.611 13.037 1.00 88.44 105 PHE A O 1
ATOM 825 N N . ILE A 1 106 ? -8.583 -4.611 11.782 1.00 83.81 106 ILE A N 1
ATOM 826 C CA . ILE A 1 106 ? -9.723 -4.968 12.628 1.00 83.81 106 ILE A CA 1
ATOM 827 C C . ILE A 1 106 ? -10.505 -6.051 11.883 1.00 83.81 106 ILE A C 1
ATOM 829 O O . ILE A 1 106 ? -10.930 -5.829 10.741 1.00 83.81 106 ILE A O 1
ATOM 833 N N . GLY A 1 107 ? -10.621 -7.231 12.496 1.00 80.38 107 GLY A N 1
ATOM 834 C CA . GLY A 1 107 ? -11.396 -8.343 11.953 1.00 80.38 107 GLY A CA 1
ATOM 835 C C . GLY A 1 107 ? -12.906 -8.092 12.011 1.00 80.38 107 GLY A C 1
ATOM 836 O O . GLY A 1 107 ? -13.388 -7.32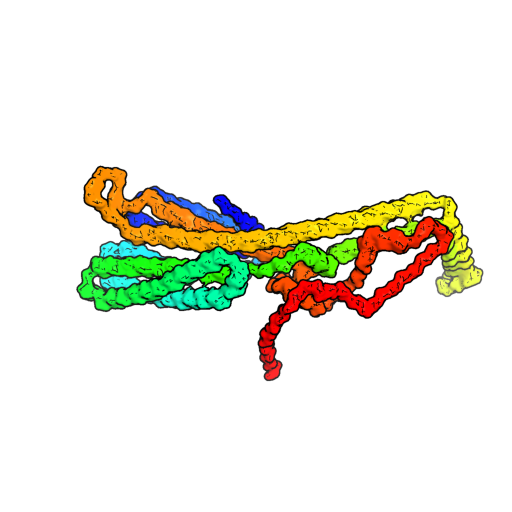1 12.844 1.00 80.38 107 GLY A O 1
ATOM 837 N N . ASP A 1 108 ? -13.648 -8.723 11.098 1.00 83.75 108 ASP A N 1
ATOM 838 C CA . ASP A 1 108 ? -15.115 -8.618 11.051 1.00 83.75 108 ASP A CA 1
ATOM 839 C C . ASP A 1 108 ? -15.764 -9.281 12.279 1.00 83.75 108 ASP A C 1
ATOM 841 O O . ASP A 1 108 ? -16.773 -8.802 12.784 1.00 83.75 108 ASP A O 1
ATOM 845 N N . ASP A 1 109 ? -15.124 -10.323 12.809 1.00 87.12 109 ASP A N 1
ATOM 846 C CA . ASP A 1 109 ? -15.456 -10.991 14.069 1.00 87.12 109 ASP A CA 1
ATOM 847 C C . ASP A 1 109 ? -15.443 -10.026 15.263 1.00 87.12 109 ASP A C 1
ATOM 849 O O . ASP A 1 109 ? -16.364 -10.011 16.080 1.00 87.12 109 ASP A O 1
ATOM 853 N N . VAL A 1 110 ? -14.432 -9.158 15.343 1.00 87.56 110 VAL A N 1
ATOM 854 C CA . VAL A 1 110 ? -14.342 -8.147 16.401 1.00 87.56 110 VAL A CA 1
ATOM 855 C C . VAL A 1 110 ? -15.470 -7.126 16.296 1.00 87.56 110 VAL A C 1
ATOM 857 O O . VAL A 1 110 ? -16.047 -6.730 17.312 1.00 87.56 110 VAL A O 1
ATOM 860 N N . LEU A 1 111 ? -15.770 -6.674 15.076 1.00 84.06 111 LEU A N 1
ATOM 861 C CA . LEU A 1 111 ? -16.832 -5.698 14.829 1.00 84.06 111 LEU A CA 1
ATOM 862 C C . LEU A 1 111 ? -18.204 -6.284 15.153 1.00 84.06 111 LEU A C 1
ATOM 864 O O . LEU A 1 111 ? -18.986 -5.628 15.837 1.00 84.06 111 LEU A O 1
ATOM 868 N N . GLU A 1 112 ? -18.448 -7.540 14.779 1.00 88.69 112 GLU A N 1
ATOM 869 C CA . GLU A 1 112 ? -19.684 -8.253 15.099 1.00 88.69 112 GLU A CA 1
ATOM 870 C C . GLU A 1 112 ? -19.912 -8.337 16.618 1.00 88.69 112 GLU A C 1
ATOM 872 O O . GLU A 1 112 ? -21.007 -8.040 17.102 1.00 88.69 112 GLU A O 1
ATOM 877 N N . VAL A 1 113 ? -18.874 -8.666 17.395 1.00 91.38 113 VAL A N 1
ATOM 878 C CA . VAL A 1 113 ? -18.960 -8.696 18.864 1.00 91.38 113 VAL A CA 1
ATOM 879 C C . VAL A 1 113 ? -19.217 -7.294 19.438 1.00 91.38 113 VAL A C 1
ATOM 881 O O . VAL A 1 113 ? -20.048 -7.139 20.339 1.00 91.38 113 VAL A O 1
ATOM 884 N N . GLN A 1 114 ? -18.549 -6.253 18.923 1.00 86.88 114 GLN A N 1
ATOM 885 C CA . GLN A 1 114 ? -18.776 -4.866 19.359 1.00 86.88 114 GLN A CA 1
ATOM 886 C C . GLN A 1 114 ? -20.208 -4.394 19.069 1.00 86.88 114 GLN A C 1
ATOM 888 O O . GLN A 1 114 ? -20.835 -3.772 19.932 1.00 86.88 114 GLN A O 1
ATOM 893 N N . ASP A 1 115 ? -20.734 -4.698 17.884 1.00 85.12 115 ASP A N 1
ATOM 894 C CA . ASP A 1 115 ? -22.104 -4.386 17.472 1.00 85.12 115 ASP A CA 1
ATOM 895 C C . ASP A 1 115 ? -23.133 -5.117 18.349 1.00 85.12 115 ASP A C 1
ATOM 897 O O . ASP A 1 115 ? -24.025 -4.481 18.916 1.00 85.12 115 ASP A O 1
ATOM 901 N N . LYS A 1 116 ? -22.962 -6.426 18.584 1.00 90.50 116 LYS A N 1
ATOM 902 C CA . LYS A 1 116 ? -23.824 -7.206 19.492 1.00 90.50 116 LYS A CA 1
ATOM 903 C C . LYS A 1 116 ? -23.853 -6.625 20.908 1.00 90.50 116 LYS A C 1
ATOM 905 O O . LYS A 1 116 ? -24.932 -6.484 21.487 1.00 90.50 116 LYS A O 1
ATOM 910 N N . LEU A 1 117 ? -22.696 -6.252 21.464 1.00 88.44 117 LEU A N 1
ATOM 911 C CA . LEU A 1 117 ? -22.614 -5.629 22.792 1.00 88.44 117 LEU A CA 1
ATOM 912 C C . LEU A 1 117 ? -23.314 -4.269 22.842 1.00 88.44 117 LEU A C 1
ATOM 914 O O . LEU A 1 117 ? -23.976 -3.952 23.830 1.00 88.44 117 LEU A O 1
ATOM 918 N N . THR A 1 118 ? -23.164 -3.467 21.789 1.00 83.12 118 THR A N 1
ATOM 919 C CA . THR A 1 118 ? -23.774 -2.135 21.684 1.00 83.12 118 THR A CA 1
ATOM 920 C C . THR A 1 118 ? -25.294 -2.239 21.590 1.00 83.12 118 THR A C 1
ATOM 922 O O . THR A 1 118 ? -25.996 -1.604 22.377 1.00 83.12 118 THR A O 1
ATOM 925 N N . LYS A 1 119 ? -25.801 -3.148 20.750 1.00 86.38 119 LYS A N 1
ATOM 926 C CA . LYS A 1 119 ? -27.233 -3.451 20.638 1.00 86.38 119 LYS A CA 1
ATOM 927 C C . LYS A 1 119 ? -27.836 -3.933 21.948 1.00 86.38 119 LYS A C 1
ATOM 929 O O . LYS A 1 119 ? -28.876 -3.425 22.349 1.00 86.38 119 LYS A O 1
ATOM 934 N N . ILE A 1 120 ? -27.183 -4.863 22.652 1.00 89.50 120 ILE A N 1
ATOM 935 C CA . ILE A 1 120 ? -27.670 -5.316 23.966 1.00 89.50 120 ILE A CA 1
ATOM 936 C C . ILE A 1 120 ? -27.726 -4.154 24.958 1.00 89.50 120 ILE A C 1
ATOM 938 O O . ILE A 1 120 ? -28.708 -4.026 25.684 1.00 89.50 120 ILE A O 1
ATOM 942 N N . LEU A 1 121 ? -26.695 -3.305 24.997 1.00 83.56 121 LEU A N 1
ATOM 943 C CA . LEU A 1 121 ? -26.663 -2.158 25.900 1.00 83.56 121 LEU A CA 1
ATOM 944 C C . LEU A 1 121 ? -27.797 -1.163 25.602 1.00 83.56 121 LEU A C 1
ATOM 946 O O . LEU A 1 121 ? -28.435 -0.691 26.542 1.00 83.56 121 LEU A O 1
ATOM 950 N N . SER A 1 122 ? -28.056 -0.872 24.324 1.00 81.62 122 SER A N 1
ATOM 951 C CA . SER A 1 122 ? -29.147 0.013 23.899 1.00 81.62 122 SER A CA 1
ATOM 952 C C . SER A 1 122 ? -30.520 -0.594 24.205 1.00 81.62 122 SER A C 1
ATOM 954 O O . SER A 1 122 ? -31.320 0.036 24.889 1.00 81.62 122 SER A O 1
ATOM 956 N N . GLU A 1 123 ? -30.779 -1.833 23.780 1.00 85.81 123 GLU A N 1
ATOM 957 C CA . GLU A 1 123 ? -32.065 -2.516 23.997 1.00 85.81 123 GLU A CA 1
ATOM 958 C C . GLU A 1 123 ? -32.387 -2.707 25.486 1.00 85.81 123 GLU A C 1
ATOM 960 O O . GLU A 1 123 ? -33.551 -2.666 25.894 1.00 85.81 123 GLU A O 1
ATOM 965 N N . PHE A 1 124 ? -31.360 -2.928 26.311 1.00 84.44 124 PHE A N 1
ATOM 966 C CA . PHE A 1 124 ? -31.521 -3.000 27.758 1.00 84.44 124 PHE A CA 1
ATOM 967 C C . PHE A 1 124 ? -31.793 -1.620 28.370 1.00 84.44 124 PHE A C 1
ATOM 969 O O . PHE A 1 124 ? -32.629 -1.508 29.263 1.00 84.44 124 PHE A O 1
ATOM 976 N N . GLY A 1 125 ? -31.116 -0.574 27.883 1.00 77.00 125 GLY A N 1
ATOM 977 C CA . GLY A 1 125 ? -31.304 0.808 28.331 1.00 77.00 125 GLY A CA 1
ATOM 978 C C . GLY A 1 125 ? -32.702 1.368 28.051 1.00 77.00 125 GLY A C 1
ATOM 979 O O . GLY A 1 125 ? -33.214 2.132 28.864 1.00 77.00 125 GLY A O 1
ATOM 980 N N . ASP A 1 126 ? -33.342 0.934 26.963 1.00 79.56 126 ASP A N 1
ATOM 981 C CA . ASP A 1 126 ? -34.699 1.351 26.579 1.00 79.56 126 ASP A CA 1
ATOM 982 C C . ASP A 1 126 ? -35.812 0.738 27.456 1.00 79.56 126 ASP A C 1
ATOM 984 O O . ASP A 1 126 ? -36.973 1.154 27.388 1.00 79.56 126 ASP A O 1
ATOM 988 N N . ASN A 1 127 ? -35.494 -0.254 28.296 1.00 77.69 127 ASN A N 1
ATOM 989 C CA . ASN A 1 127 ? -36.440 -0.833 29.248 1.00 77.69 127 ASN A CA 1
ATOM 990 C C . ASN A 1 127 ? -36.406 -0.069 30.583 1.00 77.69 127 ASN A C 1
ATOM 992 O O . ASN A 1 127 ? -35.542 -0.311 31.421 1.00 77.69 127 ASN A O 1
ATOM 996 N N . GLU A 1 128 ? -37.392 0.805 30.819 1.00 67.25 128 GLU A N 1
ATOM 997 C CA . GLU A 1 128 ? -37.483 1.608 32.056 1.00 67.25 128 GLU A CA 1
ATOM 998 C C . GLU A 1 128 ? -37.754 0.779 33.337 1.00 67.25 128 GLU A C 1
ATOM 1000 O O . GLU A 1 128 ? -37.514 1.283 34.429 1.00 67.25 128 GLU A O 1
ATOM 1005 N N . ASP A 1 129 ? -38.220 -0.475 33.227 1.00 71.19 129 ASP A N 1
ATOM 1006 C CA . ASP A 1 129 ? -38.434 -1.411 34.353 1.00 71.19 129 ASP A CA 1
ATOM 1007 C C . ASP A 1 129 ? -38.501 -2.877 33.839 1.00 71.19 129 ASP A C 1
ATOM 1009 O O . ASP A 1 129 ? -39.587 -3.452 33.678 1.00 71.19 129 ASP A O 1
ATOM 1013 N N . PRO A 1 130 ? -37.361 -3.511 33.500 1.00 76.75 130 PRO A N 1
ATOM 1014 C CA . PRO A 1 130 ? -37.358 -4.853 32.928 1.00 76.75 130 PRO A CA 1
ATOM 1015 C C . PRO A 1 130 ? -37.777 -5.904 33.969 1.00 76.75 130 PRO A C 1
ATOM 1017 O O . PRO A 1 130 ? -37.265 -5.946 35.088 1.00 76.75 130 PRO A O 1
ATOM 1020 N N . SER A 1 131 ? -38.703 -6.790 33.589 1.00 80.56 131 SER A N 1
ATOM 1021 C CA . SER A 1 131 ? -39.075 -7.948 34.418 1.00 80.56 131 SER A CA 1
ATOM 1022 C C . SER A 1 131 ? -37.911 -8.939 34.569 1.00 80.56 131 SER A C 1
ATOM 1024 O O . SER A 1 131 ? -37.028 -8.987 33.716 1.00 80.56 131 SER A O 1
ATOM 1026 N N . GLU A 1 132 ? -37.930 -9.779 35.608 1.00 77.50 132 GLU A N 1
ATOM 1027 C CA . GLU A 1 132 ? -36.900 -10.812 35.840 1.00 77.50 132 GLU A CA 1
ATOM 1028 C C . GLU A 1 132 ? -36.692 -11.736 34.626 1.00 77.50 132 GLU A C 1
ATOM 1030 O O . GLU A 1 132 ? -35.561 -12.099 34.314 1.00 77.50 132 GLU A O 1
ATOM 1035 N N . GLU A 1 133 ? -37.763 -12.060 33.893 1.00 81.94 133 GLU A N 1
ATOM 1036 C CA . GLU A 1 133 ? -37.704 -12.879 32.673 1.00 81.94 133 GLU A CA 1
ATOM 1037 C C . GLU A 1 133 ? -36.931 -12.171 31.548 1.00 81.94 133 GLU A C 1
ATOM 1039 O O . GLU A 1 133 ? -36.078 -12.777 30.902 1.00 81.94 133 GLU A O 1
ATOM 1044 N N . VAL A 1 134 ? -37.158 -10.863 31.384 1.00 84.44 134 VAL A N 1
ATOM 1045 C CA . VAL A 1 134 ? -36.449 -10.017 30.409 1.00 84.44 134 VAL A CA 1
ATOM 1046 C C . VAL A 1 134 ? -34.972 -9.882 30.788 1.00 84.44 134 VAL A C 1
ATOM 1048 O O . VAL A 1 134 ? -34.099 -10.035 29.938 1.00 84.44 134 VAL A O 1
ATOM 1051 N N . ILE A 1 135 ? -34.666 -9.659 32.070 1.00 82.44 135 ILE A N 1
ATOM 1052 C CA . ILE A 1 135 ? -33.279 -9.610 32.564 1.00 82.44 135 ILE A CA 1
ATOM 1053 C C . ILE A 1 135 ? -32.573 -10.953 32.312 1.00 82.44 135 ILE A C 1
ATOM 1055 O O . ILE A 1 135 ? -31.426 -10.972 31.865 1.00 82.44 135 ILE A O 1
ATOM 1059 N N . GLY A 1 136 ? -33.259 -12.074 32.555 1.00 85.00 136 GLY A N 1
ATOM 1060 C CA . GLY A 1 136 ? -32.748 -13.417 32.280 1.00 85.00 136 GLY A CA 1
ATOM 1061 C C . GLY A 1 136 ? -32.416 -13.649 30.802 1.00 85.00 136 GLY A C 1
ATOM 1062 O O . GLY A 1 136 ? -31.368 -14.220 30.501 1.00 85.00 136 GLY A O 1
ATOM 1063 N N . GLU A 1 137 ? -33.256 -13.164 29.881 1.00 88.75 137 GLU A N 1
ATOM 1064 C CA . GLU A 1 137 ? -33.006 -13.228 28.434 1.00 88.75 137 GLU A CA 1
ATOM 1065 C C . GLU A 1 137 ? -31.739 -12.454 28.038 1.00 88.75 137 GLU A C 1
ATOM 1067 O O . GLU A 1 137 ? -30.870 -12.997 27.350 1.00 88.75 137 GLU A O 1
ATOM 1072 N N . PHE A 1 138 ? -31.587 -11.214 28.517 1.00 90.19 138 PHE A N 1
ATOM 1073 C CA . PHE A 1 138 ? -30.398 -10.405 28.239 1.00 90.19 138 PHE A CA 1
ATOM 1074 C C . PHE A 1 138 ? -29.120 -11.036 28.805 1.00 90.19 138 PHE A C 1
ATOM 1076 O O . PHE A 1 138 ? -28.114 -11.094 28.102 1.00 90.19 138 PHE A O 1
ATOM 1083 N N . LEU A 1 139 ? -29.161 -11.587 30.024 1.00 89.06 139 LEU A N 1
ATOM 1084 C CA . LEU A 1 139 ? -28.026 -12.314 30.609 1.00 89.06 139 LEU A CA 1
ATOM 1085 C C . LEU A 1 139 ? -27.672 -13.590 29.824 1.00 89.06 139 LEU A C 1
ATOM 1087 O O . LEU A 1 139 ? -26.506 -13.982 29.799 1.00 89.06 139 LEU A O 1
ATOM 1091 N N . GLY A 1 140 ? -28.656 -14.248 29.203 1.00 90.38 140 GLY A N 1
ATOM 1092 C CA . GLY A 1 140 ? -28.438 -15.366 28.281 1.00 90.38 140 GLY A CA 1
ATOM 1093 C C . GLY A 1 140 ? -27.708 -14.920 27.015 1.00 90.38 140 GLY A C 1
ATOM 1094 O O . GLY A 1 140 ? -26.644 -15.443 26.708 1.00 90.38 140 GLY A O 1
ATOM 1095 N N . ARG A 1 141 ? -28.203 -13.871 26.349 1.00 92.75 141 ARG A N 1
ATOM 1096 C CA . ARG A 1 141 ? -27.552 -13.291 25.160 1.00 92.75 141 ARG A CA 1
ATOM 1097 C C . ARG A 1 141 ? -26.129 -12.804 25.449 1.00 92.75 141 ARG A C 1
ATOM 1099 O O . ARG A 1 141 ? -25.246 -12.947 24.612 1.00 92.75 141 ARG A O 1
ATOM 1106 N N . THR A 1 142 ? -25.880 -12.235 26.631 1.00 92.31 142 THR A N 1
ATOM 1107 C CA . THR A 1 142 ? -24.528 -11.828 27.044 1.00 92.31 142 THR A CA 1
ATOM 1108 C C . THR A 1 142 ? -23.595 -13.026 27.234 1.00 92.31 142 THR A C 1
ATOM 1110 O O . THR A 1 142 ? -22.412 -12.905 26.934 1.00 92.31 142 THR A O 1
ATOM 1113 N N . GLU A 1 143 ? -24.093 -14.180 27.689 1.00 92.75 143 GLU A N 1
ATOM 1114 C CA . GLU A 1 143 ? -23.295 -15.414 27.782 1.00 92.75 143 GLU A CA 1
ATOM 1115 C C . GLU A 1 143 ? -22.826 -15.897 26.409 1.00 92.75 143 GLU A C 1
ATOM 1117 O O . GLU A 1 143 ? -21.654 -16.238 26.263 1.00 92.75 143 GLU A O 1
ATOM 1122 N N . ASP A 1 144 ? -23.696 -15.852 25.398 1.00 92.75 144 ASP A N 1
ATOM 1123 C CA . ASP A 1 144 ? -23.314 -16.190 24.023 1.00 92.75 144 ASP A CA 1
ATOM 1124 C C . ASP A 1 144 ? -22.177 -15.271 23.542 1.00 92.75 144 ASP A C 1
ATOM 1126 O O . ASP A 1 144 ? -21.152 -15.744 23.050 1.00 92.75 144 ASP A O 1
ATOM 1130 N N . ILE A 1 145 ? -22.280 -13.963 23.805 1.00 93.62 145 ILE A N 1
ATOM 1131 C CA . ILE A 1 145 ? -21.214 -13.005 23.478 1.00 93.62 145 ILE A CA 1
ATOM 1132 C C . ILE A 1 145 ? -19.917 -13.303 24.241 1.00 93.62 145 ILE A C 1
ATOM 1134 O O . ILE A 1 145 ? -18.838 -13.127 23.677 1.00 93.62 145 ILE A O 1
ATOM 1138 N N . PHE A 1 146 ? -19.973 -13.763 25.495 1.00 92.31 146 PHE A N 1
ATOM 1139 C CA . PHE A 1 146 ? -18.763 -14.195 26.207 1.00 92.31 146 PHE A CA 1
ATOM 1140 C C . PHE A 1 146 ? -18.060 -15.332 25.471 1.00 92.31 146 PHE A C 1
ATOM 1142 O O . PHE A 1 146 ? -16.847 -15.267 25.306 1.00 92.31 146 PHE A O 1
ATOM 1149 N N . THR A 1 147 ? -18.808 -16.328 24.987 1.00 91.44 147 THR A N 1
ATOM 1150 C CA . THR A 1 147 ? -18.214 -17.443 24.235 1.00 91.44 147 THR A CA 1
ATOM 1151 C C . THR A 1 147 ? -17.584 -16.989 22.920 1.00 91.44 147 THR A C 1
ATOM 1153 O O . THR A 1 147 ? -16.494 -17.440 22.576 1.00 91.44 147 THR A O 1
ATOM 1156 N N . GLU A 1 148 ? -18.217 -16.046 22.218 1.00 93.44 148 GLU A N 1
ATOM 1157 C CA . GLU A 1 148 ? -17.649 -15.427 21.015 1.00 93.44 148 GLU A CA 1
ATOM 1158 C C . GLU A 1 148 ? -16.395 -14.601 21.343 1.00 93.44 148 GLU A C 1
ATOM 1160 O O . GLU A 1 148 ? -15.405 -14.654 20.617 1.00 93.44 148 GLU A O 1
ATOM 1165 N N . THR A 1 149 ? -16.402 -13.878 22.468 1.00 92.75 149 THR A N 1
ATOM 1166 C CA . THR A 1 149 ? -15.261 -13.063 22.908 1.00 92.75 149 THR A CA 1
ATOM 1167 C C . THR A 1 149 ? -14.076 -13.930 23.342 1.00 92.75 149 THR A C 1
ATOM 1169 O O . THR A 1 149 ? -12.933 -13.578 23.060 1.00 92.75 149 THR A O 1
ATOM 1172 N N . ASP A 1 150 ? -14.325 -15.073 23.986 1.00 90.69 150 ASP A N 1
ATOM 1173 C CA . ASP A 1 150 ? -13.285 -16.051 24.325 1.00 90.69 150 ASP A CA 1
ATOM 1174 C C . ASP A 1 150 ? -12.644 -16.646 23.061 1.00 90.69 150 ASP A C 1
ATOM 1176 O O . ASP A 1 150 ? -11.419 -16.707 22.965 1.00 90.69 150 ASP A O 1
ATOM 1180 N N . ALA A 1 151 ? -13.447 -17.009 22.053 1.00 91.50 151 ALA A N 1
ATOM 1181 C CA . ALA A 1 151 ? -12.933 -17.495 20.769 1.00 91.50 151 ALA A CA 1
ATOM 1182 C C . ALA A 1 151 ? -12.107 -16.426 20.027 1.00 91.50 151 ALA A C 1
ATOM 1184 O O . ALA A 1 151 ? -11.062 -16.721 19.435 1.00 91.50 151 ALA A O 1
ATOM 1185 N N . LEU A 1 152 ? -12.544 -15.165 20.093 1.00 90.81 152 LEU A N 1
ATOM 1186 C CA . LEU A 1 152 ? -11.783 -14.037 19.566 1.00 90.81 152 LEU A CA 1
ATOM 1187 C C . LEU A 1 152 ? -10.442 -13.884 20.297 1.00 90.81 152 LEU A C 1
ATOM 1189 O O . LEU A 1 152 ? -9.408 -13.675 19.666 1.00 90.81 152 LEU A O 1
ATOM 1193 N N . LEU A 1 153 ? -10.446 -14.008 21.624 1.00 91.19 153 LEU A N 1
ATOM 1194 C CA . LEU A 1 153 ? -9.243 -13.905 22.439 1.00 91.19 153 LEU A CA 1
ATOM 1195 C C . LEU A 1 153 ? -8.225 -15.002 22.098 1.00 91.19 153 LEU A C 1
ATOM 1197 O O . LEU A 1 153 ? -7.042 -14.692 22.002 1.00 91.19 153 LEU A O 1
ATOM 1201 N N . GLU A 1 154 ? -8.665 -16.242 21.861 1.00 89.38 154 GLU A N 1
ATOM 1202 C CA . GLU A 1 154 ? -7.791 -17.329 21.386 1.00 89.38 154 GLU A CA 1
ATOM 1203 C C . GLU A 1 154 ? -7.184 -17.025 20.009 1.00 89.38 154 GLU A C 1
ATOM 1205 O O . GLU A 1 154 ? -5.995 -17.254 19.790 1.00 89.38 154 GLU A O 1
ATOM 1210 N N . THR A 1 155 ? -7.978 -16.456 19.098 1.00 88.38 155 THR A N 1
ATOM 1211 C CA . THR A 1 155 ? -7.506 -16.057 17.762 1.00 88.38 155 THR A CA 1
ATOM 1212 C C . THR A 1 155 ? -6.435 -14.969 17.857 1.00 88.38 155 THR A C 1
ATOM 1214 O O . THR A 1 155 ? -5.393 -15.063 17.214 1.00 88.38 155 THR A O 1
ATOM 1217 N N . ILE A 1 156 ? -6.654 -13.958 18.702 1.00 88.38 156 ILE A N 1
ATOM 1218 C CA . ILE A 1 156 ? -5.706 -12.854 18.902 1.00 88.38 156 ILE A CA 1
ATOM 1219 C C . ILE A 1 156 ? -4.428 -13.330 19.598 1.00 88.38 156 ILE A C 1
ATOM 1221 O O . ILE A 1 156 ? -3.345 -12.869 19.248 1.00 88.38 156 ILE A O 1
ATOM 1225 N N . ASP A 1 157 ? -4.531 -14.246 20.564 1.00 86.81 157 ASP A N 1
ATOM 1226 C CA . ASP A 1 157 ? -3.362 -14.864 21.204 1.00 86.81 157 ASP A CA 1
ATOM 1227 C C . ASP A 1 157 ? -2.495 -15.574 20.153 1.00 86.81 157 ASP A C 1
ATOM 1229 O O . ASP A 1 157 ? -1.286 -15.359 20.101 1.00 86.81 157 ASP A O 1
ATOM 1233 N N . GLY A 1 158 ? -3.130 -16.324 19.243 1.00 84.88 158 GLY A N 1
ATOM 1234 C CA . GLY A 1 158 ? -2.464 -16.953 18.102 1.00 84.88 158 GLY A CA 1
ATOM 1235 C C . GLY A 1 158 ? -1.819 -15.950 17.137 1.00 84.88 158 GLY A C 1
ATOM 1236 O O . GLY A 1 158 ? -0.672 -16.150 16.742 1.00 84.88 158 GLY A O 1
ATOM 1237 N N . ASP A 1 159 ? -2.501 -14.848 16.801 1.00 82.50 159 ASP A N 1
ATOM 1238 C CA . ASP A 1 159 ? -1.947 -13.772 15.958 1.00 82.50 159 ASP A CA 1
ATOM 1239 C C . ASP A 1 159 ? -0.681 -13.146 16.593 1.00 82.50 159 ASP A C 1
ATOM 1241 O O . ASP A 1 159 ? 0.279 -12.804 15.893 1.00 82.50 159 ASP A O 1
ATOM 1245 N N . VAL A 1 160 ? -0.665 -12.989 17.924 1.00 84.31 160 VAL A N 1
ATOM 1246 C CA . VAL A 1 160 ? 0.484 -12.464 18.686 1.00 84.31 160 VAL A CA 1
ATOM 1247 C C . VAL A 1 160 ? 1.636 -13.475 18.732 1.00 84.31 160 VAL A C 1
ATOM 1249 O O . VAL A 1 160 ? 2.795 -13.085 18.570 1.00 84.31 160 VAL A O 1
ATOM 1252 N N . GLU A 1 161 ? 1.346 -14.767 18.891 1.00 83.50 161 GLU A N 1
ATOM 1253 C CA . GLU A 1 161 ? 2.359 -15.829 18.823 1.00 83.50 161 GLU A CA 1
ATOM 1254 C C . GLU A 1 161 ? 2.976 -15.943 17.417 1.00 83.50 161 GLU A C 1
ATOM 1256 O O . GLU A 1 161 ? 4.200 -15.971 17.273 1.00 83.50 161 GLU A O 1
ATOM 1261 N N . GLU A 1 162 ? 2.151 -15.930 16.363 1.00 80.69 162 GLU A N 1
ATOM 1262 C CA . GLU A 1 162 ? 2.610 -15.941 14.966 1.00 80.69 162 GLU A CA 1
ATOM 1263 C C . GLU A 1 162 ? 3.518 -14.739 14.667 1.00 80.69 162 GLU A C 1
ATOM 1265 O O . GLU A 1 162 ? 4.535 -14.848 13.966 1.00 80.69 162 GLU A O 1
ATOM 1270 N N . HIS A 1 163 ? 3.163 -13.579 15.217 1.00 78.38 163 HIS A N 1
ATOM 1271 C CA . HIS A 1 163 ? 3.982 -12.384 15.146 1.00 78.38 163 HIS A CA 1
ATOM 1272 C C . HIS A 1 163 ? 5.380 -12.605 15.741 1.00 78.38 163 HIS A C 1
ATOM 1274 O O . HIS A 1 163 ? 6.373 -12.297 15.071 1.00 78.38 163 HIS A O 1
ATOM 1280 N N . ASP A 1 164 ? 5.478 -13.163 16.948 1.00 76.50 164 ASP A N 1
ATOM 1281 C CA . ASP A 1 164 ? 6.756 -13.369 17.637 1.00 76.50 164 ASP A CA 1
ATOM 1282 C C . ASP A 1 164 ? 7.692 -14.323 16.872 1.00 76.50 164 ASP A C 1
ATOM 1284 O O . ASP A 1 164 ? 8.914 -14.140 16.884 1.00 76.50 164 ASP A O 1
ATOM 1288 N N . GLU A 1 165 ? 7.144 -15.283 16.121 1.00 78.81 165 GLU A N 1
ATOM 1289 C CA . GLU A 1 165 ? 7.931 -16.164 15.252 1.00 78.81 165 GLU A CA 1
ATOM 1290 C C . GLU A 1 165 ? 8.462 -15.451 13.996 1.00 78.81 165 GLU A C 1
ATOM 1292 O O . GLU A 1 165 ? 9.621 -15.630 13.600 1.00 78.81 165 GLU A O 1
ATOM 1297 N N . LYS A 1 166 ? 7.629 -14.629 13.344 1.00 80.62 166 LYS A N 1
ATOM 1298 C CA . LYS A 1 166 ? 7.947 -14.018 12.038 1.00 80.62 166 LYS A CA 1
ATOM 1299 C C . LYS A 1 166 ? 8.779 -12.742 12.146 1.00 80.62 166 LYS A C 1
ATOM 1301 O O . LYS A 1 166 ? 9.515 -12.398 11.212 1.00 80.62 166 LYS A O 1
ATOM 1306 N N . ILE A 1 167 ? 8.710 -12.044 13.277 1.00 82.62 167 ILE A N 1
ATOM 1307 C CA . ILE A 1 167 ? 9.303 -10.713 13.435 1.00 82.62 167 ILE A CA 1
ATOM 1308 C C . ILE A 1 167 ? 10.838 -10.711 13.438 1.00 82.62 167 ILE A C 1
ATOM 1310 O O . ILE A 1 167 ? 11.446 -9.689 13.108 1.00 82.62 167 ILE A O 1
ATOM 1314 N N . GLN A 1 168 ? 11.490 -11.843 13.738 1.00 81.06 168 GLN A N 1
ATOM 1315 C CA . GLN A 1 168 ? 12.950 -11.919 13.885 1.00 81.06 168 GLN A CA 1
ATOM 1316 C C . GLN A 1 168 ? 13.700 -11.400 12.648 1.00 81.06 168 GLN A C 1
ATOM 1318 O O . GLN A 1 168 ? 14.671 -10.649 12.761 1.00 81.06 168 GLN A O 1
ATOM 1323 N N . THR A 1 169 ? 13.197 -11.725 11.456 1.00 78.12 169 THR A N 1
ATOM 1324 C CA . THR A 1 169 ? 13.781 -11.282 10.182 1.00 78.12 169 THR A CA 1
ATOM 1325 C C . THR A 1 169 ? 13.749 -9.757 10.030 1.00 78.12 169 THR A C 1
ATOM 1327 O O . THR A 1 169 ? 14.673 -9.160 9.470 1.00 78.12 169 THR A O 1
ATOM 1330 N N . ARG A 1 170 ? 12.697 -9.110 10.544 1.00 82.88 170 ARG A N 1
ATOM 1331 C CA . ARG A 1 170 ? 12.543 -7.653 10.534 1.00 82.88 170 ARG A CA 1
ATOM 1332 C C . ARG A 1 170 ? 13.397 -7.010 11.625 1.00 82.88 170 ARG A C 1
ATOM 1334 O O . ARG A 1 170 ? 14.069 -6.018 11.345 1.00 82.88 170 ARG A O 1
ATOM 1341 N N . LEU A 1 171 ? 13.449 -7.596 12.828 1.00 84.00 171 LEU A N 1
ATOM 1342 C CA . LEU A 1 171 ? 14.296 -7.123 13.931 1.00 84.00 171 LEU A CA 1
ATOM 1343 C C . LEU A 1 171 ? 15.759 -6.990 13.507 1.00 84.00 171 LEU A C 1
ATOM 1345 O O . LEU A 1 171 ? 16.400 -5.992 13.826 1.00 84.00 171 LEU A O 1
ATOM 1349 N N . ASP A 1 172 ? 16.303 -7.928 12.740 1.00 82.75 172 ASP A N 1
ATOM 1350 C CA . ASP A 1 172 ? 17.699 -7.847 12.292 1.00 82.75 172 ASP A CA 1
ATOM 1351 C C . ASP A 1 172 ? 17.984 -6.628 11.393 1.00 82.75 172 ASP A C 1
ATOM 1353 O O . ASP A 1 172 ? 19.118 -6.147 11.338 1.00 82.75 172 ASP A O 1
ATOM 1357 N N . ARG A 1 173 ? 16.952 -6.083 10.739 1.00 82.31 173 ARG A N 1
ATOM 1358 C CA . ARG A 1 173 ? 17.031 -4.957 9.794 1.00 82.31 173 ARG A CA 1
ATOM 1359 C C . ARG A 1 173 ? 16.647 -3.609 10.414 1.00 82.31 173 ARG A C 1
ATOM 1361 O O . ARG A 1 173 ? 16.863 -2.576 9.782 1.00 82.31 173 ARG A O 1
ATOM 1368 N N . MET A 1 174 ? 16.089 -3.610 11.625 1.00 85.12 174 MET A N 1
ATOM 1369 C CA . MET A 1 174 ? 15.680 -2.401 12.341 1.00 85.12 174 MET A CA 1
ATOM 1370 C C . MET A 1 174 ? 16.870 -1.620 12.905 1.00 85.12 174 MET A C 1
ATOM 1372 O O . MET A 1 174 ? 17.839 -2.178 13.429 1.00 85.12 174 MET A O 1
ATOM 1376 N N . THR A 1 175 ? 16.751 -0.296 12.892 1.00 86.94 175 THR A N 1
ATOM 1377 C CA . THR A 1 175 ? 17.617 0.609 13.652 1.00 86.94 175 THR A CA 1
ATOM 1378 C C . THR A 1 175 ? 17.432 0.421 15.162 1.00 86.94 175 THR A C 1
ATOM 1380 O O . THR A 1 175 ? 16.409 -0.070 15.633 1.00 86.94 175 THR A O 1
ATOM 1383 N N . ALA A 1 176 ? 18.405 0.860 15.966 1.00 87.88 176 ALA A N 1
ATOM 1384 C CA . ALA A 1 176 ? 18.311 0.765 17.427 1.00 87.88 176 ALA A CA 1
ATOM 1385 C C . ALA A 1 176 ? 17.083 1.500 18.004 1.00 87.88 176 ALA A C 1
ATOM 1387 O O . ALA A 1 176 ? 16.502 1.053 18.989 1.00 87.88 176 ALA A O 1
ATOM 1388 N N . THR A 1 177 ? 16.677 2.615 17.388 1.00 84.12 177 THR A N 1
ATOM 1389 C CA . THR A 1 177 ? 15.465 3.346 17.781 1.00 84.12 177 THR A CA 1
ATOM 1390 C C . THR A 1 177 ? 14.204 2.555 17.446 1.00 84.12 177 THR A C 1
ATOM 1392 O O . THR A 1 177 ? 13.321 2.463 18.285 1.00 84.12 177 THR A O 1
ATOM 1395 N N . GLU A 1 178 ? 14.138 1.940 16.263 1.00 84.31 178 GLU A N 1
ATOM 1396 C CA . GLU A 1 178 ? 13.005 1.091 15.864 1.00 84.31 178 GLU A CA 1
ATOM 1397 C C . GLU A 1 178 ? 12.843 -0.123 16.768 1.00 84.31 178 GLU A C 1
ATOM 1399 O O . GLU A 1 178 ? 11.725 -0.413 17.174 1.00 84.31 178 GLU A O 1
ATOM 1404 N N . LYS A 1 179 ? 13.950 -0.778 17.138 1.00 88.50 179 LYS A N 1
ATOM 1405 C CA . LYS A 1 179 ? 13.927 -1.898 18.088 1.00 88.50 179 LYS A CA 1
ATOM 1406 C C . LYS A 1 179 ? 13.348 -1.485 19.430 1.00 88.50 179 LYS A C 1
ATOM 1408 O O . LYS A 1 179 ? 12.479 -2.169 19.946 1.00 88.50 179 LYS A O 1
ATOM 1413 N N . LYS A 1 180 ? 13.790 -0.343 19.961 1.00 87.81 180 LYS A N 1
ATOM 1414 C CA . LYS A 1 180 ? 13.292 0.172 21.236 1.00 87.81 180 LYS A CA 1
ATOM 1415 C C . LYS A 1 180 ? 11.796 0.499 21.179 1.00 87.81 180 LYS A C 1
ATOM 1417 O O . LYS A 1 180 ? 11.071 0.140 22.099 1.00 87.81 180 LYS A O 1
ATOM 1422 N N . ASP A 1 181 ? 11.350 1.193 20.131 1.00 81.25 181 ASP A N 1
ATOM 1423 C CA . ASP A 1 181 ? 9.932 1.541 19.959 1.00 81.25 181 ASP A CA 1
ATOM 1424 C C . ASP A 1 181 ? 9.075 0.270 19.811 1.00 81.25 181 ASP A C 1
ATOM 1426 O O . ASP A 1 181 ? 7.990 0.175 20.378 1.00 81.25 181 ASP A O 1
ATOM 1430 N N . TYR A 1 182 ? 9.580 -0.726 19.079 1.00 85.00 182 TYR A N 1
ATOM 1431 C CA . TYR A 1 182 ? 8.942 -2.029 18.930 1.00 85.00 182 TYR A CA 1
ATOM 1432 C C . TYR A 1 182 ? 8.856 -2.794 20.258 1.00 85.00 182 TYR A C 1
ATOM 1434 O O . TYR A 1 182 ? 7.780 -3.266 20.606 1.00 85.00 182 TYR A O 1
ATOM 1442 N N . GLU A 1 183 ? 9.959 -2.900 21.004 1.00 86.38 183 GLU A N 1
ATOM 1443 C CA . GLU A 1 183 ? 10.009 -3.611 22.287 1.00 86.38 183 GLU A CA 1
ATOM 1444 C C . GLU A 1 183 ? 9.029 -3.012 23.298 1.00 86.38 183 GLU A C 1
ATOM 1446 O O . GLU A 1 183 ? 8.321 -3.767 23.956 1.00 86.38 183 GLU A O 1
ATOM 1451 N N . ALA A 1 184 ? 8.936 -1.678 23.362 1.00 85.50 184 ALA A N 1
ATOM 1452 C CA . ALA A 1 184 ? 7.966 -0.988 24.209 1.00 85.50 184 ALA A CA 1
ATOM 1453 C C . ALA A 1 184 ? 6.520 -1.309 23.798 1.00 85.50 184 ALA A C 1
ATOM 1455 O O . ALA A 1 184 ? 5.723 -1.719 24.632 1.00 85.50 184 ALA A O 1
ATOM 1456 N N . ASN A 1 185 ? 6.199 -1.213 22.503 1.00 83.12 185 ASN A N 1
ATOM 1457 C CA . ASN A 1 185 ? 4.861 -1.556 22.014 1.00 83.12 185 ASN A CA 1
ATOM 1458 C C . ASN A 1 185 ? 4.508 -3.031 22.262 1.00 83.12 185 ASN A C 1
ATOM 1460 O O . ASN A 1 185 ? 3.345 -3.349 22.487 1.00 83.12 185 ASN A O 1
ATOM 1464 N N . ARG A 1 186 ? 5.494 -3.931 22.180 1.00 86.25 186 ARG A N 1
ATOM 1465 C CA . ARG A 1 186 ? 5.327 -5.364 22.438 1.00 86.25 186 ARG A CA 1
ATOM 1466 C C . ARG A 1 186 ? 5.038 -5.631 23.914 1.00 86.25 186 ARG A C 1
ATOM 1468 O O . ARG A 1 186 ? 4.102 -6.361 24.203 1.00 86.25 186 ARG A O 1
ATOM 1475 N N . GLU A 1 187 ? 5.799 -5.017 24.819 1.00 87.00 187 GLU A N 1
ATOM 1476 C CA . GLU A 1 187 ? 5.564 -5.099 26.268 1.00 87.00 187 GLU A CA 1
ATOM 1477 C C . GLU A 1 187 ? 4.167 -4.571 26.628 1.00 87.00 187 GLU A C 1
ATOM 1479 O O . GLU A 1 187 ? 3.408 -5.266 27.299 1.00 87.00 187 GLU A O 1
ATOM 1484 N N . ASP A 1 188 ? 3.779 -3.416 26.076 1.00 84.38 188 ASP A N 1
ATOM 1485 C CA . ASP A 1 188 ? 2.435 -2.862 26.258 1.00 84.38 188 ASP A CA 1
ATOM 1486 C C . ASP A 1 188 ? 1.348 -3.844 25.776 1.00 84.38 188 ASP A C 1
ATOM 1488 O O . ASP A 1 188 ? 0.360 -4.066 26.470 1.00 84.38 188 ASP A O 1
ATOM 1492 N N . MET A 1 189 ? 1.515 -4.465 24.599 1.00 86.38 189 MET A N 1
ATOM 1493 C CA . MET A 1 189 ? 0.554 -5.450 24.077 1.00 86.38 189 MET A CA 1
ATOM 1494 C C . MET A 1 189 ? 0.441 -6.698 24.959 1.00 86.38 189 MET A C 1
ATOM 1496 O O . MET A 1 189 ? -0.673 -7.173 25.172 1.00 86.38 189 MET A O 1
ATOM 1500 N N . GLU A 1 190 ? 1.556 -7.225 25.472 1.00 87.94 190 GLU A N 1
ATOM 1501 C CA . GLU A 1 190 ? 1.556 -8.374 26.389 1.00 87.94 190 GLU A CA 1
ATOM 1502 C C . GLU A 1 190 ? 0.802 -8.053 27.686 1.00 87.94 190 GLU A C 1
ATOM 1504 O O . GLU A 1 190 ? -0.011 -8.858 28.155 1.00 87.94 190 GLU A O 1
ATOM 1509 N N . ASP A 1 191 ? 1.036 -6.864 28.245 1.00 89.38 191 ASP A N 1
ATOM 1510 C CA . ASP A 1 191 ? 0.353 -6.398 29.448 1.00 89.38 191 ASP A CA 1
ATOM 1511 C C . ASP A 1 191 ? -1.146 -6.181 29.193 1.00 89.38 191 ASP A C 1
ATOM 1513 O O . ASP A 1 191 ? -1.971 -6.696 29.954 1.00 89.38 191 ASP A O 1
ATOM 1517 N N . TYR A 1 192 ? -1.524 -5.530 28.087 1.00 87.69 192 TYR A N 1
ATOM 1518 C CA . TYR A 1 192 ? -2.931 -5.351 27.714 1.00 87.69 192 TYR A CA 1
ATOM 1519 C C . TYR A 1 192 ? -3.643 -6.680 27.464 1.00 87.69 192 TYR A C 1
ATOM 1521 O O . TYR A 1 192 ? -4.775 -6.862 27.904 1.00 87.69 192 TYR A O 1
ATOM 1529 N N . LEU A 1 193 ? -2.992 -7.643 26.810 1.00 90.19 193 LEU A N 1
ATOM 1530 C CA . LEU A 1 193 ? -3.572 -8.962 26.564 1.00 90.19 193 LEU A CA 1
ATOM 1531 C C . LEU A 1 193 ? -3.808 -9.720 27.877 1.00 90.19 193 LEU A C 1
ATOM 1533 O O . LEU A 1 193 ? -4.849 -10.354 28.074 1.00 90.19 193 LEU A O 1
ATOM 1537 N N . LYS A 1 194 ? -2.866 -9.630 28.817 1.00 92.12 194 LYS A N 1
ATOM 1538 C CA . LYS A 1 194 ? -3.008 -10.213 30.153 1.00 92.12 194 LYS A CA 1
ATOM 1539 C C . LYS A 1 194 ? -4.134 -9.553 30.952 1.00 92.12 194 LYS A C 1
ATOM 1541 O O . LYS A 1 194 ? -4.901 -10.260 31.616 1.00 92.12 194 LYS A O 1
ATOM 1546 N N . ASP A 1 195 ? -4.244 -8.231 30.890 1.00 91.12 195 ASP A N 1
ATOM 1547 C CA . ASP A 1 195 ? -5.302 -7.476 31.558 1.00 91.12 195 ASP A CA 1
ATOM 1548 C C . ASP A 1 195 ? -6.677 -7.732 30.925 1.00 91.12 195 ASP A C 1
ATOM 1550 O O . ASP A 1 195 ? -7.656 -7.888 31.659 1.00 91.12 195 ASP A O 1
ATOM 1554 N N . ALA A 1 196 ? -6.752 -7.904 29.603 1.00 91.31 196 ALA A N 1
ATOM 1555 C CA . ALA A 1 196 ? -7.960 -8.314 28.891 1.00 91.31 196 ALA A CA 1
ATOM 1556 C C . ALA A 1 196 ? -8.403 -9.729 29.299 1.00 91.31 196 ALA A C 1
ATOM 1558 O O . ALA A 1 196 ? -9.554 -9.916 29.697 1.00 91.31 196 ALA A O 1
ATOM 1559 N N . LYS A 1 197 ? -7.480 -10.709 29.321 1.00 92.56 197 LYS A N 1
ATOM 1560 C CA . LYS A 1 197 ? -7.737 -12.083 29.813 1.00 92.56 197 LYS A CA 1
ATOM 1561 C C . LYS A 1 197 ? -8.298 -12.071 31.237 1.00 92.56 197 LYS A C 1
ATOM 1563 O O . LYS A 1 197 ? -9.252 -12.782 31.560 1.00 92.56 197 LYS A O 1
ATOM 1568 N N . LYS A 1 198 ? -7.711 -11.252 32.113 1.00 93.81 198 LYS A N 1
ATOM 1569 C CA . LYS A 1 198 ? -8.165 -11.106 33.499 1.00 93.81 198 LYS A CA 1
ATOM 1570 C C . LYS A 1 198 ? -9.545 -10.443 33.579 1.00 93.81 198 LYS A C 1
ATOM 1572 O O . LYS A 1 198 ? -10.410 -10.960 34.284 1.00 93.81 198 LYS A O 1
ATOM 1577 N N . SER A 1 199 ? -9.748 -9.339 32.863 1.00 91.31 199 SER A N 1
ATOM 1578 C CA . SER A 1 199 ? -11.008 -8.589 32.835 1.00 91.31 199 SER A CA 1
ATOM 1579 C C . SER A 1 199 ? -12.164 -9.442 32.331 1.00 91.31 199 SER A C 1
ATOM 1581 O O . SER A 1 199 ? -13.231 -9.429 32.938 1.00 91.31 199 SER A O 1
ATOM 1583 N N . LEU A 1 200 ? -11.939 -10.237 31.282 1.00 91.81 200 LEU A N 1
ATOM 1584 C CA . LEU A 1 200 ? -12.941 -11.146 30.735 1.00 91.81 200 LEU A CA 1
ATOM 1585 C C . LEU A 1 200 ? -13.330 -12.218 31.758 1.00 91.81 200 LEU A C 1
ATOM 1587 O O . LEU A 1 200 ? -14.515 -12.429 32.009 1.00 91.81 200 LEU A O 1
ATOM 1591 N N . LYS A 1 201 ? -12.352 -12.822 32.443 1.00 92.62 201 LYS A N 1
ATOM 1592 C CA . LYS A 1 201 ? -12.621 -13.797 33.508 1.00 92.62 201 LYS A CA 1
ATOM 1593 C C . LYS A 1 201 ? -13.430 -13.199 34.666 1.00 92.62 201 LYS A C 1
ATOM 1595 O O . LYS A 1 201 ? -14.384 -13.816 35.134 1.00 92.62 201 LYS A O 1
ATOM 1600 N N . GLU A 1 202 ? -13.064 -12.007 35.135 1.00 93.12 202 GLU A N 1
ATOM 1601 C CA . GLU A 1 202 ? -13.798 -11.306 36.201 1.00 93.12 202 GLU A CA 1
ATOM 1602 C C . GLU A 1 202 ? -15.227 -10.938 35.766 1.00 93.12 202 GLU A C 1
ATOM 1604 O O . GLU A 1 202 ? -16.174 -11.035 36.555 1.00 93.12 202 GLU A O 1
ATOM 1609 N N . ALA A 1 203 ? -15.398 -10.560 34.499 1.00 92.25 203 ALA A N 1
ATOM 1610 C CA . ALA A 1 203 ? -16.692 -10.270 33.902 1.00 92.25 203 ALA A CA 1
ATOM 1611 C C . ALA A 1 203 ? -17.559 -11.546 33.804 1.00 92.25 203 ALA A C 1
ATOM 1613 O O . ALA A 1 203 ? -18.719 -11.526 34.219 1.00 92.25 203 ALA A O 1
ATOM 1614 N N . ALA A 1 204 ? -16.988 -12.684 33.398 1.00 91.75 204 ALA A N 1
ATOM 1615 C CA . ALA A 1 204 ? -17.676 -13.976 33.379 1.00 91.75 204 ALA A CA 1
ATOM 1616 C C . ALA A 1 204 ? -18.124 -14.416 34.788 1.00 91.75 204 ALA A C 1
ATOM 1618 O O . ALA A 1 204 ? -19.275 -14.805 34.985 1.00 91.75 204 ALA A O 1
ATOM 1619 N N . GLU A 1 205 ? -17.266 -14.272 35.806 1.00 92.50 205 GLU A N 1
ATOM 1620 C CA . GLU A 1 205 ? -17.634 -14.532 37.210 1.00 92.50 205 GLU A CA 1
ATOM 1621 C C . GLU A 1 205 ? -18.738 -13.593 37.725 1.00 92.50 205 GLU A C 1
ATOM 1623 O O . GLU A 1 205 ? -19.490 -13.931 38.644 1.00 92.50 205 GLU A O 1
ATOM 1628 N N . THR A 1 206 ? -18.819 -12.380 37.180 1.00 91.06 206 THR A N 1
ATOM 1629 C CA . THR A 1 206 ? -19.875 -11.421 37.516 1.00 91.06 206 THR A CA 1
ATOM 1630 C C . THR A 1 206 ? -21.191 -11.812 36.850 1.00 91.06 206 THR A C 1
ATOM 1632 O O . THR A 1 206 ? -22.232 -11.766 37.508 1.00 91.06 206 THR A O 1
ATOM 1635 N N . LEU A 1 207 ? -21.152 -12.272 35.596 1.00 91.25 207 LEU A N 1
ATOM 1636 C CA . LEU A 1 207 ? -22.318 -12.794 34.887 1.00 91.25 207 LEU A CA 1
ATOM 1637 C C . LEU A 1 207 ? -22.936 -13.989 35.623 1.00 91.25 207 LEU A C 1
ATOM 1639 O O . LEU A 1 207 ? -24.148 -14.014 35.838 1.00 91.25 207 LEU A O 1
ATOM 1643 N N . THR A 1 208 ? -22.119 -14.951 36.063 1.00 90.81 208 THR A N 1
ATOM 1644 C CA . THR A 1 208 ? -22.619 -16.125 36.796 1.00 90.81 208 THR A CA 1
ATOM 1645 C C . THR A 1 208 ? -23.284 -15.726 38.112 1.00 90.81 208 THR A C 1
ATOM 1647 O O . THR A 1 208 ? -24.378 -16.196 38.414 1.00 90.81 208 THR A O 1
ATOM 1650 N N . LYS A 1 209 ? -22.687 -14.793 38.867 1.00 89.69 209 LYS A N 1
ATOM 1651 C CA . LYS A 1 209 ? -23.281 -14.265 40.108 1.00 89.69 209 LYS A CA 1
ATOM 1652 C C . LYS A 1 209 ? -24.596 -13.526 39.863 1.00 89.69 209 LYS A C 1
ATOM 1654 O O . LYS A 1 209 ? -25.500 -13.631 40.686 1.00 89.69 209 LYS A O 1
ATOM 1659 N N . LEU A 1 210 ? -24.711 -12.781 38.760 1.00 87.75 210 LEU A N 1
ATOM 1660 C CA . LEU A 1 210 ? -25.959 -12.107 38.390 1.00 87.75 210 LEU A CA 1
ATOM 1661 C C . LEU A 1 210 ? -27.060 -13.114 38.051 1.00 87.75 210 LEU A C 1
ATOM 1663 O O . LEU A 1 210 ? -28.182 -12.945 38.518 1.00 87.75 210 LEU A O 1
ATOM 1667 N N . LYS A 1 211 ? -26.728 -14.191 37.328 1.00 86.38 211 LYS A N 1
ATOM 1668 C CA . LYS A 1 211 ? -27.659 -15.293 37.038 1.00 86.38 211 LYS A CA 1
ATOM 1669 C C . LYS A 1 211 ? -28.141 -16.006 38.303 1.00 86.38 211 LYS A C 1
ATOM 1671 O O . LYS A 1 211 ? -29.330 -16.263 38.443 1.00 86.38 211 LYS A O 1
ATOM 1676 N N . GLU A 1 212 ? -27.236 -16.302 39.234 1.00 85.12 212 GLU A N 1
ATOM 1677 C CA . GLU A 1 212 ? -27.569 -16.973 40.500 1.00 85.12 212 GLU A CA 1
ATOM 1678 C C . GLU A 1 212 ? -28.326 -16.067 41.490 1.00 85.12 212 GLU A C 1
ATOM 1680 O O . GLU A 1 212 ? -29.063 -16.560 42.343 1.00 85.12 212 GLU A O 1
ATOM 1685 N N . GLY A 1 213 ? -28.124 -14.747 41.406 1.00 79.50 213 GLY A N 1
ATOM 1686 C CA . GLY A 1 213 ? -28.654 -13.750 42.340 1.00 79.50 213 GLY A CA 1
ATOM 1687 C C . GLY A 1 213 ? -29.949 -13.055 41.911 1.00 79.50 213 GLY A C 1
ATOM 1688 O O . GLY A 1 213 ? -30.415 -12.187 42.653 1.00 79.50 213 GLY A O 1
ATOM 1689 N N . LEU A 1 214 ? -30.521 -13.418 40.756 1.00 72.75 214 LEU A N 1
ATOM 1690 C CA . LEU A 1 214 ? -31.705 -12.779 40.162 1.00 72.75 214 LEU A CA 1
ATOM 1691 C C . LEU A 1 214 ? -32.895 -12.691 41.133 1.00 72.75 214 LEU A C 1
ATOM 1693 O O . LEU A 1 214 ? -33.488 -11.627 41.263 1.00 72.75 214 LEU A O 1
ATOM 1697 N N . ASP A 1 215 ? -33.164 -13.760 41.887 1.00 66.69 215 ASP A N 1
ATOM 1698 C CA . ASP A 1 215 ? -34.307 -13.839 42.814 1.00 66.69 215 ASP A CA 1
ATOM 1699 C C . ASP A 1 215 ? -34.061 -13.125 44.165 1.00 66.69 215 ASP A C 1
ATOM 1701 O O . ASP A 1 215 ? -34.972 -12.974 44.985 1.00 66.69 215 ASP A O 1
ATOM 1705 N N . ALA A 1 216 ? -32.808 -12.760 44.464 1.00 64.25 216 ALA A N 1
ATOM 1706 C CA . ALA A 1 216 ? -32.371 -12.334 45.797 1.00 64.25 216 ALA A CA 1
ATOM 1707 C C . ALA A 1 216 ? -32.009 -10.843 45.890 1.00 64.25 216 ALA A C 1
ATOM 1709 O O . ALA A 1 216 ? -32.036 -10.266 46.984 1.00 64.25 216 ALA A O 1
ATOM 1710 N N . GLU A 1 217 ? -31.648 -10.215 44.771 1.00 71.44 217 GLU A N 1
ATOM 1711 C CA . GLU A 1 217 ? -31.264 -8.807 44.705 1.00 71.44 217 GLU A CA 1
ATOM 1712 C C . GLU A 1 217 ? -32.412 -7.917 44.208 1.00 71.44 217 GLU A C 1
ATOM 1714 O O . GLU A 1 217 ? -33.350 -8.357 43.555 1.00 71.44 217 GLU A O 1
ATOM 1719 N N . LYS A 1 218 ? -32.365 -6.623 44.544 1.00 77.00 218 LYS A N 1
ATOM 1720 C CA . LYS A 1 218 ? -33.332 -5.658 44.001 1.00 77.00 218 LYS A CA 1
ATOM 1721 C C . LYS A 1 218 ? -33.041 -5.418 42.518 1.00 77.00 218 LYS A C 1
ATOM 1723 O O . LYS A 1 218 ? -31.873 -5.241 42.177 1.00 77.00 218 LYS A O 1
ATOM 1728 N N . ALA A 1 219 ? -34.086 -5.284 41.700 1.00 73.88 219 ALA A N 1
ATOM 1729 C CA . ALA A 1 219 ? -33.983 -5.010 40.262 1.00 73.88 219 ALA A CA 1
ATOM 1730 C C . ALA A 1 219 ? -33.009 -3.860 39.934 1.00 73.88 219 ALA A C 1
ATOM 1732 O O . ALA A 1 219 ? -32.086 -4.055 39.150 1.00 73.88 219 ALA A O 1
ATOM 1733 N N . ASP A 1 220 ? -33.099 -2.722 40.635 1.00 76.62 220 ASP A N 1
ATOM 1734 C CA . ASP A 1 220 ? -32.188 -1.574 40.451 1.00 76.62 220 ASP A CA 1
ATOM 1735 C C . ASP A 1 220 ? -30.699 -1.940 40.583 1.00 76.62 220 ASP A C 1
ATOM 1737 O O . ASP A 1 220 ? -29.839 -1.407 39.883 1.00 76.62 220 ASP A O 1
ATOM 1741 N N . VAL A 1 221 ? -30.370 -2.848 41.507 1.00 82.06 221 VAL A N 1
ATOM 1742 C CA . VAL A 1 221 ? -28.987 -3.279 41.755 1.00 82.06 221 VAL A CA 1
ATOM 1743 C C . VAL A 1 221 ? -28.506 -4.185 40.625 1.00 82.06 221 VAL A C 1
ATOM 1745 O O . VAL A 1 221 ? -27.362 -4.051 40.187 1.00 82.06 221 VAL A O 1
ATOM 1748 N N . VAL A 1 222 ? -29.378 -5.071 40.141 1.00 83.38 222 VAL A N 1
ATOM 1749 C CA . VAL A 1 222 ? -29.098 -5.972 39.017 1.00 83.38 222 VAL A CA 1
ATOM 1750 C C . VAL A 1 222 ? -28.878 -5.169 37.736 1.00 83.38 222 VAL A C 1
ATOM 1752 O O . VAL A 1 222 ? -27.876 -5.389 37.062 1.00 83.38 222 VAL A O 1
ATOM 1755 N N . ILE A 1 223 ? -29.730 -4.175 37.463 1.00 82.25 223 ILE A N 1
ATOM 1756 C CA . ILE A 1 223 ? -29.615 -3.263 36.314 1.00 82.25 223 ILE A CA 1
ATOM 1757 C C . ILE A 1 223 ? -28.255 -2.558 36.322 1.00 82.25 223 ILE A C 1
ATOM 1759 O O . ILE A 1 223 ? -27.508 -2.640 35.352 1.00 82.25 223 ILE A O 1
ATOM 1763 N N . VAL A 1 224 ? -27.876 -1.921 37.437 1.00 83.75 224 VAL A N 1
ATOM 1764 C CA . VAL A 1 224 ? -26.594 -1.197 37.533 1.00 83.75 224 VAL A CA 1
ATOM 1765 C C . VAL A 1 224 ? -25.398 -2.129 37.325 1.00 83.75 224 VAL A C 1
ATOM 1767 O O . VAL A 1 224 ? -24.453 -1.775 36.614 1.00 83.75 224 VAL A O 1
ATOM 1770 N N . LYS A 1 225 ? -25.422 -3.321 37.931 1.00 87.38 225 LYS A N 1
ATOM 1771 C CA . LYS A 1 225 ? -24.345 -4.305 37.778 1.00 87.38 225 LYS A CA 1
ATOM 1772 C C . LYS A 1 225 ? -24.262 -4.844 36.350 1.00 87.38 225 LYS A C 1
ATOM 1774 O O . LYS A 1 225 ? -23.156 -4.971 35.834 1.00 87.38 225 LYS A O 1
ATOM 1779 N N . PHE A 1 226 ? -25.395 -5.118 35.709 1.00 87.81 226 PHE A N 1
ATOM 1780 C CA . PHE A 1 226 ? -25.438 -5.608 34.334 1.00 87.81 226 PHE A CA 1
ATOM 1781 C C . PHE A 1 226 ? -24.951 -4.550 33.337 1.00 87.81 226 PHE A C 1
ATOM 1783 O O . PHE A 1 226 ? -24.085 -4.834 32.516 1.00 87.81 226 PHE A O 1
ATOM 1790 N N . THR A 1 227 ? -25.375 -3.293 33.482 1.00 85.12 227 THR A N 1
ATOM 1791 C CA . THR A 1 227 ? -24.850 -2.186 32.667 1.00 85.12 227 THR A CA 1
ATOM 1792 C C . THR A 1 227 ? -23.342 -2.005 32.860 1.00 85.12 227 THR A C 1
ATOM 1794 O O . THR A 1 227 ? -22.616 -1.743 31.901 1.00 85.12 227 THR A O 1
ATOM 1797 N N . SER A 1 228 ? -22.835 -2.164 34.089 1.00 86.56 228 SER A N 1
ATOM 1798 C CA . SER A 1 228 ? -21.391 -2.135 34.357 1.00 86.56 228 SER A CA 1
ATOM 1799 C C . SER A 1 228 ? -20.654 -3.302 33.695 1.00 86.56 228 SER A C 1
ATOM 1801 O O . SER A 1 228 ? -19.549 -3.102 33.196 1.00 86.56 228 SER A O 1
ATOM 1803 N N . LEU A 1 229 ? -21.255 -4.496 33.681 1.00 91.31 229 LEU A N 1
ATOM 1804 C CA . LEU A 1 229 ? -20.710 -5.686 33.031 1.00 91.31 229 LEU A CA 1
ATOM 1805 C C . LEU A 1 229 ? -20.589 -5.483 31.515 1.00 91.31 229 LEU A C 1
ATOM 1807 O O . LEU A 1 229 ? -19.515 -5.689 30.959 1.00 91.31 229 LEU A O 1
ATOM 1811 N N . LEU A 1 230 ? -21.654 -5.012 30.861 1.00 88.56 230 LEU A N 1
ATOM 1812 C CA . LEU A 1 230 ? -21.652 -4.738 29.420 1.00 88.56 230 LEU A CA 1
ATOM 1813 C C . LEU A 1 230 ? -20.598 -3.691 29.039 1.00 88.56 230 LEU A C 1
ATOM 1815 O O . LEU A 1 230 ? -19.870 -3.874 28.067 1.00 88.56 230 LEU A O 1
ATOM 1819 N N . LYS A 1 231 ? -20.453 -2.625 29.838 1.00 86.12 231 LYS A N 1
ATOM 1820 C CA . LYS A 1 231 ? -19.400 -1.615 29.637 1.00 86.12 231 LYS A CA 1
ATOM 1821 C C . LYS A 1 231 ? -17.997 -2.193 29.806 1.00 86.12 231 LYS A C 1
ATOM 1823 O O . LYS A 1 231 ? -17.101 -1.845 29.040 1.00 86.12 231 LYS A O 1
ATOM 1828 N N . GLN A 1 232 ? -17.795 -3.065 30.794 1.00 88.81 232 GLN A N 1
ATOM 1829 C CA . GLN A 1 232 ? -16.522 -3.761 30.976 1.00 88.81 232 GLN A CA 1
ATOM 1830 C C . GLN A 1 232 ? -16.201 -4.627 29.752 1.00 88.81 232 GLN A C 1
ATOM 1832 O O . GLN A 1 232 ? -15.100 -4.518 29.223 1.00 88.81 232 GLN A O 1
ATOM 1837 N N . MET A 1 233 ? -17.170 -5.399 29.247 1.00 90.12 233 MET A N 1
ATOM 1838 C CA . MET A 1 233 ? -16.996 -6.198 28.029 1.00 90.12 233 MET A CA 1
ATOM 1839 C C . MET A 1 233 ? -16.690 -5.334 26.804 1.00 90.12 233 MET A C 1
ATOM 1841 O O . MET A 1 233 ? -15.757 -5.641 26.073 1.00 90.12 233 MET A O 1
ATOM 1845 N N . GLN A 1 234 ? -17.415 -4.229 26.595 1.00 87.56 234 GLN A N 1
ATOM 1846 C CA . GLN A 1 234 ? -17.143 -3.303 25.488 1.00 87.56 234 GLN A CA 1
ATOM 1847 C C . GLN A 1 234 ? -15.713 -2.756 25.532 1.00 87.56 234 GLN A C 1
ATOM 1849 O O . GLN A 1 234 ? -15.051 -2.691 24.496 1.00 87.56 234 GLN A O 1
ATOM 1854 N N . ASN A 1 235 ? -15.220 -2.387 26.720 1.00 87.44 235 ASN A N 1
ATOM 1855 C CA . ASN A 1 235 ? -13.840 -1.933 26.883 1.00 87.44 235 ASN A CA 1
ATOM 1856 C C . ASN A 1 235 ? -12.847 -3.060 26.560 1.00 87.44 235 ASN A C 1
ATOM 1858 O O . ASN A 1 235 ? -11.947 -2.843 25.757 1.00 87.44 235 ASN A O 1
ATOM 1862 N N . THR A 1 236 ? -13.055 -4.269 27.093 1.00 90.88 236 THR A N 1
ATOM 1863 C CA . THR A 1 236 ? -12.177 -5.423 26.835 1.00 90.88 236 THR A CA 1
ATOM 1864 C C . THR A 1 236 ? -12.144 -5.812 25.355 1.00 90.88 236 THR A C 1
ATOM 1866 O O . THR A 1 236 ? -11.068 -5.997 24.796 1.00 90.88 236 THR A O 1
ATOM 1869 N N . VAL A 1 237 ? -13.289 -5.872 24.670 1.00 90.94 237 VAL A N 1
ATOM 1870 C CA . VAL A 1 237 ? -13.339 -6.139 23.219 1.00 90.94 237 VAL A CA 1
ATOM 1871 C C . VAL A 1 237 ? -12.676 -5.005 22.431 1.00 90.94 237 VAL A C 1
ATOM 1873 O O . VAL A 1 237 ? -12.000 -5.238 21.427 1.00 90.94 237 VAL A O 1
ATOM 1876 N N . GLY A 1 238 ? -12.832 -3.760 22.886 1.00 87.69 238 GLY A N 1
ATOM 1877 C CA . GLY A 1 238 ? -12.134 -2.609 22.325 1.00 87.69 238 GLY A CA 1
ATOM 1878 C C . GLY A 1 238 ? -10.614 -2.715 22.456 1.00 87.69 238 GLY A C 1
ATOM 1879 O O . GLY A 1 238 ? -9.919 -2.406 21.494 1.00 87.69 238 GLY A O 1
ATOM 1880 N N . GLU A 1 239 ? -10.094 -3.172 23.593 1.00 88.38 239 GLU A N 1
ATOM 1881 C CA . GLU A 1 239 ? -8.663 -3.428 23.824 1.00 88.38 239 GLU A CA 1
ATOM 1882 C C . GLU A 1 239 ? -8.157 -4.575 22.933 1.00 88.38 239 GLU A C 1
ATOM 1884 O O . GLU A 1 239 ? -7.179 -4.408 22.202 1.00 88.38 239 GLU A O 1
ATOM 1889 N N . LEU A 1 240 ? -8.883 -5.699 22.891 1.00 90.19 240 LEU A N 1
ATOM 1890 C CA . LEU A 1 240 ? -8.576 -6.849 22.031 1.00 90.19 240 LEU A CA 1
ATOM 1891 C C . LEU A 1 240 ? -8.467 -6.455 20.549 1.00 90.19 240 LEU A C 1
ATOM 1893 O O . LEU A 1 240 ? -7.485 -6.799 19.891 1.00 90.19 240 LEU A O 1
ATOM 1897 N N . SER A 1 241 ? -9.406 -5.646 20.043 1.00 89.25 241 SER A N 1
ATOM 1898 C CA . SER A 1 241 ? -9.378 -5.135 18.662 1.00 89.25 241 SER A CA 1
ATOM 1899 C C . SER A 1 241 ? -8.071 -4.421 18.303 1.00 89.25 241 SER A C 1
ATOM 1901 O O . SER A 1 241 ? -7.586 -4.490 17.173 1.00 89.25 241 SER A O 1
ATOM 1903 N N . GLN A 1 242 ? -7.478 -3.731 19.274 1.00 88.31 242 GLN A N 1
ATOM 1904 C CA . GLN A 1 242 ? -6.277 -2.936 19.067 1.00 88.31 242 GLN A CA 1
ATOM 1905 C C . GLN A 1 242 ? -5.026 -3.789 19.143 1.00 88.31 242 GLN A C 1
ATOM 1907 O O . GLN A 1 242 ? -4.091 -3.548 18.380 1.00 88.31 242 GLN A O 1
ATOM 1912 N N . ILE A 1 243 ? -5.014 -4.777 20.038 1.00 89.62 243 ILE A N 1
ATOM 1913 C CA . ILE A 1 243 ? -3.951 -5.778 20.107 1.00 89.62 243 ILE A CA 1
ATOM 1914 C C . ILE A 1 243 ? -3.881 -6.509 18.766 1.00 89.62 243 ILE A C 1
ATOM 1916 O O . ILE A 1 243 ? -2.813 -6.539 18.158 1.00 89.62 243 ILE A O 1
ATOM 1920 N N . GLN A 1 244 ? -5.022 -6.969 18.239 1.00 88.50 244 GLN A N 1
ATOM 1921 C CA . GLN A 1 244 ? -5.091 -7.598 16.918 1.00 88.50 244 GLN A CA 1
ATOM 1922 C C . GLN A 1 244 ? -4.556 -6.671 15.815 1.00 88.50 244 GLN A C 1
ATOM 1924 O O . GLN A 1 244 ? -3.694 -7.058 15.022 1.00 88.50 244 GLN A O 1
ATOM 1929 N N . ALA A 1 245 ? -5.017 -5.415 15.791 1.00 90.31 245 ALA A N 1
ATOM 1930 C CA . ALA A 1 245 ? -4.585 -4.436 14.800 1.00 90.31 245 ALA A CA 1
ATOM 1931 C C . ALA A 1 245 ? -3.073 -4.168 14.854 1.00 90.31 245 ALA A C 1
ATOM 1933 O O . ALA A 1 245 ? -2.426 -4.079 13.808 1.00 90.31 245 ALA A O 1
ATOM 1934 N N . ARG A 1 246 ? -2.492 -4.057 16.056 1.00 89.06 246 ARG A N 1
ATOM 1935 C CA . ARG A 1 246 ? -1.049 -3.848 16.249 1.00 89.06 246 ARG A CA 1
ATOM 1936 C C . ARG A 1 246 ? -0.236 -5.097 15.885 1.00 89.06 246 ARG A C 1
ATOM 1938 O O . ARG A 1 246 ? 0.798 -4.944 15.234 1.00 89.06 246 ARG A O 1
ATOM 1945 N N . ALA A 1 247 ? -0.711 -6.296 16.228 1.00 87.31 247 ALA A N 1
ATOM 1946 C CA . ALA A 1 247 ? -0.070 -7.563 15.871 1.00 87.31 247 ALA A CA 1
ATOM 1947 C C . ALA A 1 247 ? 0.010 -7.734 14.344 1.00 87.31 247 ALA A C 1
ATOM 1949 O O . ALA A 1 247 ? 1.104 -7.858 13.785 1.00 87.31 247 ALA A O 1
ATOM 1950 N N . LYS A 1 248 ? -1.123 -7.591 13.642 1.00 88.62 248 LYS A N 1
ATOM 1951 C CA . LYS A 1 248 ? -1.184 -7.643 12.169 1.00 88.62 248 LYS A CA 1
ATOM 1952 C C . LYS A 1 248 ? -0.291 -6.587 11.514 1.00 88.62 248 LYS A C 1
ATOM 1954 O O . LYS A 1 248 ? 0.480 -6.888 10.602 1.00 88.62 248 LYS A O 1
ATOM 1959 N N . LEU A 1 249 ? -0.331 -5.348 12.013 1.00 90.75 249 LEU A N 1
ATOM 1960 C CA . LEU A 1 249 ? 0.506 -4.249 11.522 1.00 90.75 249 LEU A CA 1
ATOM 1961 C C . LEU A 1 249 ? 2.011 -4.536 11.659 1.00 90.75 249 LEU A C 1
ATOM 1963 O O . LEU A 1 249 ? 2.813 -4.072 10.841 1.00 90.75 249 LEU A O 1
ATOM 1967 N N . ALA A 1 250 ? 2.426 -5.255 12.699 1.00 84.50 250 ALA A N 1
ATOM 1968 C CA . ALA A 1 250 ? 3.831 -5.521 12.970 1.00 84.50 250 ALA A CA 1
ATOM 1969 C C . ALA A 1 250 ? 4.438 -6.590 12.041 1.00 84.50 250 ALA A C 1
ATOM 1971 O O . ALA A 1 250 ? 5.620 -6.468 11.697 1.00 84.50 250 ALA A O 1
ATOM 1972 N N . ILE A 1 251 ? 3.632 -7.557 11.583 1.00 86.12 251 ILE A N 1
ATOM 1973 C CA . ILE A 1 251 ? 4.050 -8.647 10.680 1.00 86.12 251 ILE A CA 1
ATOM 1974 C C . ILE A 1 251 ? 4.307 -8.147 9.253 1.00 86.12 251 ILE A C 1
ATOM 1976 O O . ILE A 1 251 ? 5.198 -8.656 8.574 1.00 86.12 251 ILE A O 1
ATOM 1980 N N . ILE A 1 252 ? 3.561 -7.139 8.788 1.00 90.25 252 ILE A N 1
ATOM 1981 C CA . ILE A 1 252 ? 3.702 -6.621 7.420 1.00 90.25 252 ILE A CA 1
ATOM 1982 C C . ILE A 1 252 ? 5.114 -6.059 7.227 1.00 90.25 252 ILE A C 1
ATOM 1984 O O . ILE A 1 252 ? 5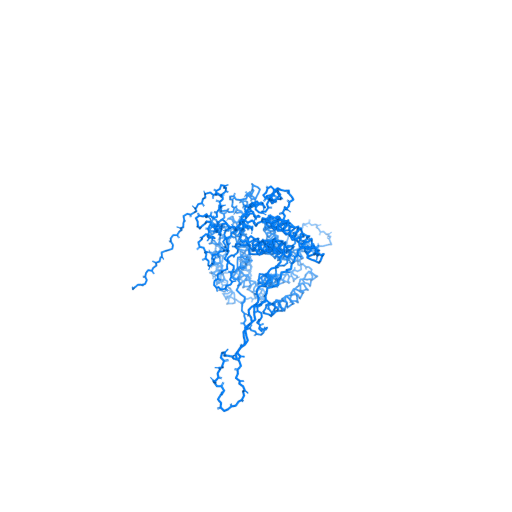.483 -5.055 7.835 1.00 90.25 252 ILE A O 1
ATOM 1988 N N . ASP A 1 253 ? 5.910 -6.682 6.367 1.00 87.94 253 ASP A N 1
ATOM 1989 C CA . ASP A 1 253 ? 7.263 -6.244 6.020 1.00 87.94 253 ASP A CA 1
ATOM 1990 C C . ASP A 1 253 ? 7.421 -6.165 4.501 1.00 87.94 253 ASP A C 1
ATOM 1992 O O . ASP A 1 253 ? 6.659 -6.758 3.734 1.00 87.94 253 ASP A O 1
ATOM 1996 N N . VAL A 1 254 ? 8.425 -5.414 4.064 1.00 90.19 254 VAL A N 1
ATOM 1997 C CA . VAL A 1 254 ? 8.838 -5.357 2.664 1.00 90.19 254 VAL A CA 1
ATOM 1998 C C . VAL A 1 254 ? 10.225 -5.952 2.514 1.00 90.19 254 VAL A C 1
ATOM 2000 O O . VAL A 1 254 ? 11.123 -5.733 3.327 1.00 90.19 254 VAL A O 1
ATOM 2003 N N . GLN A 1 255 ? 10.429 -6.697 1.434 1.00 85.31 255 GLN A N 1
ATOM 2004 C CA . GLN A 1 255 ? 11.731 -7.281 1.163 1.00 85.31 255 GLN A CA 1
ATOM 2005 C C . GLN A 1 255 ? 12.777 -6.187 0.918 1.00 85.31 255 GLN A C 1
ATOM 2007 O O . GLN A 1 255 ? 12.598 -5.343 0.053 1.00 85.31 255 GLN A O 1
ATOM 2012 N N . GLN A 1 256 ? 13.908 -6.225 1.623 1.00 83.69 256 GLN A N 1
ATOM 2013 C CA . GLN A 1 256 ? 15.017 -5.311 1.356 1.00 83.69 256 GLN A CA 1
ATOM 2014 C C . GLN A 1 256 ? 15.749 -5.671 0.057 1.00 83.69 256 GLN A C 1
ATOM 2016 O O . GLN A 1 256 ? 16.087 -6.829 -0.170 1.00 83.69 256 GLN A O 1
ATOM 2021 N N . ILE A 1 257 ? 16.058 -4.651 -0.745 1.00 88.19 257 ILE A N 1
ATOM 2022 C CA . ILE A 1 257 ? 16.834 -4.775 -1.982 1.00 88.19 257 ILE A CA 1
ATOM 2023 C C . ILE A 1 257 ? 18.167 -4.053 -1.781 1.00 88.19 257 ILE A C 1
ATOM 2025 O O . ILE A 1 257 ? 18.211 -2.823 -1.774 1.00 88.19 257 ILE A O 1
ATOM 2029 N N . ASP A 1 258 ? 19.255 -4.808 -1.615 1.00 85.81 258 ASP A N 1
ATOM 2030 C CA . ASP A 1 258 ? 20.616 -4.256 -1.556 1.00 85.81 258 ASP A CA 1
ATOM 2031 C C . ASP A 1 258 ? 21.293 -4.368 -2.926 1.00 85.81 258 ASP A C 1
ATOM 2033 O O . ASP A 1 258 ? 22.117 -5.244 -3.187 1.00 85.81 258 ASP A O 1
ATOM 2037 N N . LEU A 1 259 ? 20.895 -3.479 -3.837 1.00 90.19 259 LEU A N 1
ATOM 2038 C CA . LEU A 1 259 ? 21.420 -3.441 -5.197 1.00 90.19 259 LEU A CA 1
ATOM 2039 C C . LEU A 1 259 ? 22.013 -2.069 -5.508 1.00 90.19 259 LEU A C 1
ATOM 2041 O O . LEU A 1 259 ? 21.324 -1.045 -5.484 1.00 90.19 259 LEU A O 1
ATOM 2045 N N . LYS A 1 260 ? 23.299 -2.032 -5.873 1.00 93.06 260 LYS A N 1
ATOM 2046 C CA . LYS A 1 260 ? 23.924 -0.785 -6.330 1.00 93.06 260 LYS A CA 1
ATOM 2047 C C . LYS A 1 260 ? 23.479 -0.466 -7.759 1.00 93.06 260 LYS A C 1
ATOM 2049 O O . LYS A 1 260 ? 23.398 -1.374 -8.584 1.00 93.06 260 LYS A O 1
ATOM 2054 N N . PRO A 1 261 ? 23.307 0.818 -8.122 1.00 93.38 261 PRO A N 1
ATOM 2055 C CA . PRO A 1 261 ? 22.887 1.191 -9.472 1.00 93.38 261 PRO A CA 1
ATOM 2056 C C . PRO A 1 261 ? 23.777 0.656 -10.598 1.00 93.38 261 PRO A C 1
ATOM 2058 O O . PRO A 1 261 ? 23.290 0.382 -11.687 1.00 93.38 261 PRO A O 1
ATOM 2061 N N . GLN A 1 262 ? 25.082 0.518 -10.355 1.00 89.88 262 GLN A N 1
ATOM 2062 C CA . GLN A 1 262 ? 26.010 -0.049 -11.333 1.00 89.88 262 GLN A CA 1
ATOM 2063 C C . GLN A 1 262 ? 25.755 -1.544 -11.542 1.00 89.88 262 GLN A C 1
ATOM 2065 O O . GLN A 1 262 ? 25.736 -1.994 -12.676 1.00 89.88 262 GLN A O 1
ATOM 2070 N N . GLN A 1 263 ? 25.501 -2.296 -10.466 1.00 91.12 263 GLN A N 1
ATOM 2071 C CA . GLN A 1 263 ? 25.140 -3.713 -10.566 1.00 91.12 263 GLN A CA 1
ATOM 2072 C C . GLN A 1 263 ? 23.797 -3.876 -11.284 1.00 91.12 263 GLN A C 1
ATOM 2074 O O . GLN A 1 263 ? 23.684 -4.705 -12.178 1.00 91.12 263 GLN A O 1
ATOM 2079 N N . ALA A 1 264 ? 22.818 -3.025 -10.960 1.00 92.88 264 ALA A N 1
ATOM 2080 C CA . ALA A 1 264 ? 21.536 -2.981 -11.657 1.00 92.88 264 ALA A CA 1
ATOM 2081 C C . ALA A 1 264 ? 21.703 -2.753 -13.168 1.00 92.88 264 ALA A C 1
ATOM 2083 O O . ALA A 1 264 ? 21.043 -3.411 -13.966 1.00 92.88 264 ALA A O 1
ATOM 2084 N N . LEU A 1 265 ? 22.600 -1.845 -13.570 1.00 89.50 265 LEU A N 1
ATOM 2085 C CA . LEU A 1 265 ? 22.869 -1.575 -14.982 1.00 89.50 265 LEU A CA 1
ATOM 2086 C C . LEU A 1 265 ? 23.495 -2.777 -15.695 1.00 89.50 265 LEU A C 1
ATOM 2088 O O . LEU A 1 265 ? 23.112 -3.064 -16.823 1.00 89.50 265 LEU A O 1
ATOM 2092 N N . GLU A 1 266 ? 24.437 -3.472 -15.059 1.00 86.38 266 GLU A N 1
ATOM 2093 C CA . GLU A 1 266 ? 25.060 -4.660 -15.654 1.00 86.38 266 GLU A CA 1
ATOM 2094 C C . GLU A 1 266 ? 24.050 -5.804 -15.825 1.00 86.38 266 GLU A C 1
ATOM 2096 O O . GLU A 1 266 ? 23.995 -6.409 -16.893 1.00 86.38 266 GLU A O 1
ATOM 2101 N N . ILE A 1 267 ? 23.186 -6.036 -14.829 1.00 87.81 267 ILE A N 1
ATOM 2102 C CA . ILE A 1 267 ? 22.078 -7.002 -14.933 1.00 87.81 267 ILE A CA 1
ATOM 2103 C C . ILE A 1 267 ? 21.146 -6.605 -16.088 1.00 87.81 267 ILE A C 1
ATOM 2105 O O . ILE A 1 267 ? 20.868 -7.410 -16.975 1.00 87.81 267 ILE A O 1
ATOM 2109 N N . ALA A 1 268 ? 20.725 -5.338 -16.133 1.00 90.50 268 ALA A N 1
ATOM 2110 C CA . ALA A 1 268 ? 19.873 -4.815 -17.197 1.00 90.50 268 ALA A CA 1
ATOM 2111 C C . ALA A 1 268 ? 20.504 -4.977 -18.590 1.00 90.50 268 ALA A C 1
ATOM 2113 O O . ALA A 1 268 ? 19.819 -5.348 -19.540 1.00 90.50 268 ALA A O 1
ATOM 2114 N N . ARG A 1 269 ? 21.810 -4.727 -18.729 1.00 85.75 269 ARG A N 1
ATOM 2115 C CA . ARG A 1 269 ? 22.544 -4.875 -19.994 1.00 85.75 269 ARG A CA 1
ATOM 2116 C C . ARG A 1 269 ? 22.547 -6.321 -20.496 1.00 85.75 269 ARG A C 1
ATOM 2118 O O . ARG A 1 269 ? 22.524 -6.520 -21.711 1.00 85.75 269 ARG A O 1
ATOM 2125 N N . ALA A 1 270 ? 22.592 -7.288 -19.582 1.00 85.69 270 ALA A N 1
ATOM 2126 C CA . ALA A 1 270 ? 22.621 -8.710 -19.903 1.00 85.69 270 ALA A CA 1
ATOM 2127 C C . ALA A 1 270 ? 21.235 -9.265 -20.266 1.00 85.69 270 ALA A C 1
ATOM 2129 O O . ALA A 1 270 ? 21.120 -10.030 -21.218 1.00 85.69 270 ALA A O 1
ATOM 2130 N N . HIS A 1 271 ? 20.178 -8.865 -19.551 1.00 87.06 271 HIS A N 1
ATOM 2131 C CA . HIS A 1 271 ? 18.874 -9.539 -19.650 1.00 87.06 271 HIS A CA 1
ATOM 2132 C C . HIS A 1 271 ? 17.804 -8.772 -20.435 1.00 87.06 271 HIS A C 1
ATOM 2134 O O . HIS A 1 271 ? 16.825 -9.361 -20.891 1.00 87.06 271 HIS A O 1
ATOM 2140 N N . ARG A 1 272 ? 17.959 -7.462 -20.649 1.00 89.62 272 ARG A N 1
ATOM 2141 C CA . ARG A 1 272 ? 16.935 -6.681 -21.353 1.00 89.62 272 ARG A CA 1
ATOM 2142 C C . ARG A 1 272 ? 16.914 -6.936 -22.861 1.00 89.62 272 ARG A C 1
ATOM 2144 O O . ARG A 1 272 ? 17.865 -6.624 -23.581 1.00 89.62 272 ARG A O 1
ATOM 2151 N N . LEU A 1 273 ? 15.753 -7.342 -23.367 1.00 89.69 273 LEU A N 1
ATOM 2152 C CA . LEU A 1 273 ? 15.521 -7.566 -24.799 1.00 89.69 273 LEU A CA 1
ATOM 2153 C C . LEU A 1 273 ? 15.593 -6.277 -25.638 1.00 89.69 273 LEU A C 1
ATOM 2155 O O . LEU A 1 273 ? 16.127 -6.276 -26.747 1.00 89.69 273 LEU A O 1
ATOM 2159 N N . ASP A 1 274 ? 15.098 -5.149 -25.122 1.00 91.25 274 ASP A N 1
ATOM 2160 C CA . ASP A 1 274 ? 15.197 -3.860 -25.818 1.00 91.25 274 ASP A CA 1
ATOM 2161 C C . ASP A 1 274 ? 16.653 -3.378 -25.927 1.00 91.25 274 ASP A C 1
ATOM 2163 O O . ASP A 1 274 ? 17.043 -2.786 -26.937 1.00 91.25 274 ASP A O 1
ATOM 2167 N N . TRP A 1 275 ? 17.492 -3.699 -24.941 1.00 88.81 275 TRP A N 1
ATOM 2168 C CA . TRP A 1 275 ? 18.930 -3.456 -25.000 1.00 88.81 275 TRP A CA 1
ATOM 2169 C C . TRP A 1 275 ? 19.589 -4.267 -26.121 1.00 88.81 275 TRP A C 1
ATOM 2171 O O . TRP A 1 275 ? 20.364 -3.718 -26.912 1.00 88.81 275 TRP A O 1
ATOM 2181 N N . MET A 1 276 ? 19.252 -5.553 -26.237 1.00 87.69 276 MET A N 1
ATOM 2182 C CA . MET A 1 276 ? 19.743 -6.423 -27.312 1.00 87.69 276 MET A CA 1
ATOM 2183 C C . MET A 1 276 ? 19.338 -5.892 -28.693 1.00 87.69 276 MET A C 1
ATOM 2185 O O . MET A 1 276 ? 20.186 -5.772 -29.580 1.00 87.69 276 MET A O 1
ATOM 2189 N N . ASN A 1 277 ? 18.080 -5.468 -28.847 1.00 89.75 277 ASN A N 1
ATOM 2190 C CA . ASN A 1 277 ? 17.571 -4.871 -30.084 1.00 89.75 277 ASN A CA 1
ATOM 2191 C C . ASN A 1 277 ? 18.325 -3.587 -30.466 1.00 89.75 277 ASN A C 1
ATOM 2193 O O . ASN A 1 277 ? 18.743 -3.430 -31.615 1.00 89.75 277 ASN A O 1
ATOM 2197 N N . ASN A 1 278 ? 18.565 -2.684 -29.508 1.00 88.69 278 ASN A N 1
ATOM 2198 C CA . ASN A 1 278 ? 19.318 -1.450 -29.757 1.00 88.69 278 ASN A CA 1
ATOM 2199 C C . ASN A 1 278 ? 20.778 -1.724 -30.165 1.00 88.69 278 ASN A C 1
ATOM 2201 O O . ASN A 1 278 ? 21.312 -1.059 -31.057 1.00 88.69 278 ASN A O 1
ATOM 2205 N N . ARG A 1 279 ? 21.430 -2.728 -29.560 1.00 86.69 279 ARG A N 1
ATOM 2206 C CA . ARG A 1 279 ? 22.788 -3.149 -29.956 1.00 86.69 279 ARG A CA 1
ATOM 2207 C C . ARG A 1 279 ? 22.808 -3.732 -31.367 1.00 86.69 279 ARG A C 1
ATOM 2209 O O . ARG A 1 279 ? 23.683 -3.373 -32.154 1.00 86.69 279 ARG A O 1
ATOM 2216 N N . ALA A 1 280 ? 21.846 -4.592 -31.699 1.00 86.25 280 ALA A N 1
ATOM 2217 C CA . ALA A 1 280 ? 21.724 -5.176 -33.032 1.00 86.25 280 ALA A CA 1
ATOM 2218 C C . ALA A 1 280 ? 21.514 -4.096 -34.107 1.00 86.25 280 ALA A C 1
ATOM 2220 O O . ALA A 1 280 ? 22.186 -4.121 -35.139 1.00 86.25 280 ALA A O 1
ATOM 2221 N N . ALA A 1 281 ? 20.669 -3.099 -33.829 1.00 87.06 281 ALA A N 1
ATOM 2222 C CA . ALA A 1 281 ? 20.447 -1.963 -34.720 1.00 87.06 281 ALA A CA 1
ATOM 2223 C C . ALA A 1 281 ? 21.739 -1.164 -34.983 1.00 87.06 281 ALA A C 1
ATOM 2225 O O . ALA A 1 281 ? 22.029 -0.813 -36.127 1.00 87.06 281 ALA A O 1
ATOM 2226 N N . LEU A 1 282 ? 22.571 -0.926 -33.959 1.00 86.25 282 LEU A N 1
ATOM 2227 C CA . LEU A 1 282 ? 23.868 -0.266 -34.151 1.00 86.25 282 LEU A CA 1
ATOM 2228 C C . LEU A 1 282 ? 24.792 -1.085 -35.067 1.00 86.25 282 LEU A C 1
ATOM 2230 O O . LEU A 1 282 ? 25.410 -0.526 -35.976 1.00 86.25 282 LEU A O 1
ATOM 2234 N N . VAL A 1 283 ? 24.868 -2.402 -34.863 1.00 84.06 283 VAL A N 1
ATOM 2235 C CA . VAL A 1 283 ? 25.675 -3.292 -35.714 1.00 84.06 283 VAL A CA 1
ATOM 2236 C C . VAL A 1 283 ? 25.176 -3.279 -37.162 1.00 84.06 283 VAL A C 1
ATOM 2238 O O . VAL A 1 283 ? 25.996 -3.268 -38.080 1.00 84.06 283 VAL A O 1
ATOM 2241 N N . ASP A 1 284 ? 23.864 -3.223 -37.392 1.00 85.38 284 ASP A N 1
ATOM 2242 C CA . ASP A 1 284 ? 23.299 -3.129 -38.742 1.00 85.38 284 ASP A CA 1
ATOM 2243 C C . ASP A 1 284 ? 23.703 -1.821 -39.445 1.00 85.38 284 ASP A C 1
ATOM 2245 O O . ASP A 1 284 ? 24.244 -1.843 -40.554 1.00 85.38 284 ASP A O 1
ATOM 2249 N N . THR A 1 285 ? 23.599 -0.678 -38.751 1.00 80.06 285 THR A N 1
ATOM 2250 C CA . THR A 1 285 ? 24.066 0.613 -39.300 1.00 80.06 285 THR A CA 1
ATOM 2251 C C . THR A 1 285 ? 25.566 0.626 -39.601 1.00 80.06 285 THR A C 1
ATOM 2253 O O . THR A 1 285 ? 26.004 1.275 -40.554 1.00 80.06 285 THR A O 1
ATOM 2256 N N . TRP A 1 286 ? 26.363 -0.116 -38.829 1.00 83.94 286 TRP A N 1
ATOM 2257 C CA . TRP A 1 286 ? 27.788 -0.299 -39.088 1.00 83.94 286 TRP A CA 1
ATOM 2258 C C . TRP A 1 286 ? 28.038 -1.177 -40.323 1.00 83.94 286 TRP A C 1
ATOM 2260 O O . TRP A 1 286 ? 28.837 -0.807 -41.185 1.00 83.94 286 TRP A O 1
ATOM 2270 N N . ARG A 1 287 ? 27.316 -2.296 -40.482 1.00 84.88 287 ARG A N 1
ATOM 2271 C CA . ARG A 1 287 ? 27.411 -3.168 -41.673 1.00 84.88 287 ARG A CA 1
ATOM 2272 C C . ARG A 1 287 ? 27.087 -2.413 -42.960 1.00 84.88 287 ARG A C 1
ATOM 2274 O O . ARG A 1 287 ? 27.759 -2.602 -43.978 1.00 84.88 287 ARG A O 1
ATOM 2281 N N . LEU A 1 288 ? 26.112 -1.509 -42.908 1.00 84.06 288 LEU A N 1
ATOM 2282 C CA . LEU A 1 288 ? 25.743 -0.663 -44.040 1.00 84.06 288 LEU A CA 1
ATOM 2283 C C . LEU A 1 288 ? 26.872 0.279 -44.491 1.00 84.06 288 LEU A C 1
ATOM 2285 O O . LEU A 1 288 ? 26.911 0.652 -45.664 1.00 84.06 288 LEU A O 1
ATOM 2289 N N . ILE A 1 289 ? 27.839 0.625 -43.627 1.00 80.25 289 ILE A N 1
ATOM 2290 C CA . ILE A 1 289 ? 29.040 1.377 -44.038 1.00 80.25 289 ILE A CA 1
ATOM 2291 C C . ILE A 1 289 ? 29.813 0.573 -45.081 1.00 80.25 289 ILE A C 1
ATOM 2293 O O . ILE A 1 289 ? 30.164 1.106 -46.133 1.00 80.25 289 ILE A O 1
ATOM 2297 N N . GLN A 1 290 ? 30.041 -0.716 -44.819 1.00 79.75 290 GLN A N 1
ATOM 2298 C CA . GLN A 1 290 ? 30.765 -1.592 -45.735 1.00 79.75 290 GLN A CA 1
ATOM 2299 C C . GLN A 1 290 ? 29.966 -1.855 -47.015 1.00 79.75 290 GLN A C 1
ATOM 2301 O O . GLN A 1 290 ? 30.536 -1.853 -48.109 1.00 79.75 290 GLN A O 1
ATOM 2306 N N . PHE A 1 291 ? 28.650 -2.040 -46.893 1.00 86.12 291 PHE A N 1
ATOM 2307 C CA . PHE A 1 291 ? 27.756 -2.185 -48.041 1.00 86.12 291 PHE A CA 1
ATOM 2308 C C . PHE A 1 291 ? 27.844 -0.967 -48.977 1.00 86.12 291 PHE A C 1
ATOM 2310 O O . PHE A 1 291 ? 28.126 -1.111 -50.168 1.00 86.12 291 PHE A O 1
ATOM 2317 N N . ASN A 1 292 ? 27.717 0.244 -48.427 1.00 78.69 292 ASN A N 1
ATOM 2318 C CA . ASN A 1 292 ? 27.809 1.490 -49.190 1.00 78.69 292 ASN A CA 1
ATOM 2319 C C . ASN A 1 292 ? 29.237 1.783 -49.681 1.00 78.69 292 ASN A C 1
ATOM 2321 O O . ASN A 1 292 ? 29.416 2.355 -50.755 1.00 78.69 292 ASN A O 1
ATOM 2325 N N . ALA A 1 293 ? 30.267 1.353 -48.949 1.00 82.88 293 ALA A N 1
ATOM 2326 C CA . ALA A 1 293 ? 31.651 1.436 -49.410 1.00 82.88 293 ALA A CA 1
ATOM 2327 C C . ALA A 1 293 ? 31.899 0.543 -50.635 1.00 82.88 293 ALA A C 1
ATOM 2329 O O . ALA A 1 293 ? 32.671 0.911 -51.522 1.00 82.88 293 ALA A O 1
ATOM 2330 N N . ASN A 1 294 ? 31.238 -0.617 -50.726 1.00 85.88 294 ASN A N 1
ATOM 2331 C CA . ASN A 1 294 ? 31.353 -1.492 -51.892 1.00 85.88 294 ASN A CA 1
ATOM 2332 C C . ASN A 1 294 ? 30.808 -0.819 -53.160 1.00 85.88 294 ASN A C 1
ATOM 2334 O O . ASN A 1 294 ? 31.419 -0.928 -54.220 1.00 85.88 294 ASN A O 1
ATOM 2338 N N . ALA A 1 295 ? 29.744 -0.022 -53.029 1.00 85.31 295 ALA A N 1
ATOM 2339 C CA . ALA A 1 295 ? 29.199 0.798 -54.109 1.00 85.31 295 ALA A CA 1
ATOM 2340 C C . ALA A 1 295 ? 30.133 1.938 -54.567 1.00 85.31 295 ALA A C 1
ATOM 2342 O O . ALA A 1 295 ? 29.792 2.667 -55.491 1.00 85.31 295 ALA A O 1
ATOM 2343 N N . LEU A 1 296 ? 31.325 2.113 -53.984 1.00 84.00 296 LEU A N 1
ATOM 2344 C CA . LEU A 1 296 ? 32.369 3.006 -54.514 1.00 84.00 296 LEU A CA 1
ATOM 2345 C C . LEU A 1 296 ? 33.367 2.280 -55.430 1.00 84.00 296 LEU A C 1
ATOM 2347 O O . LEU A 1 296 ? 34.162 2.933 -56.108 1.00 84.00 296 LEU A O 1
ATOM 2351 N N . LYS A 1 297 ? 33.341 0.944 -55.456 1.00 86.19 297 LYS A N 1
ATOM 2352 C CA . LYS A 1 297 ? 34.224 0.100 -56.270 1.00 86.19 297 LYS A CA 1
ATOM 2353 C C . LYS A 1 297 ? 33.588 -0.227 -57.614 1.00 86.19 297 LYS A C 1
ATOM 2355 O O . LYS A 1 297 ? 32.370 -0.237 -57.737 1.00 86.19 297 LYS A O 1
ATOM 2360 N N . SER A 1 298 ? 34.401 -0.548 -58.613 1.00 87.44 298 SER A N 1
ATOM 2361 C CA . SER A 1 298 ? 33.905 -0.947 -59.933 1.00 87.44 298 SER A CA 1
ATOM 2362 C C . SER A 1 298 ? 32.910 -2.108 -59.852 1.00 87.44 298 SER A C 1
ATOM 2364 O O . SER A 1 298 ? 33.135 -3.043 -59.084 1.00 87.44 298 SER A O 1
ATOM 2366 N N . ASP A 1 299 ? 31.866 -2.072 -60.680 1.00 88.25 299 ASP A N 1
ATOM 2367 C CA . ASP A 1 299 ? 30.913 -3.179 -60.816 1.00 88.25 299 ASP A CA 1
ATOM 2368 C C . ASP A 1 299 ? 31.153 -3.923 -62.140 1.00 88.25 299 ASP A C 1
ATOM 2370 O O . ASP A 1 299 ? 31.484 -3.314 -63.161 1.00 88.25 299 ASP A O 1
ATOM 2374 N N . VAL A 1 300 ? 31.022 -5.247 -62.115 1.00 90.19 300 VAL A N 1
ATOM 2375 C CA . VAL A 1 300 ? 31.101 -6.124 -63.286 1.00 90.19 300 VAL A CA 1
ATOM 2376 C C . VAL A 1 300 ? 29.852 -6.996 -63.290 1.00 90.19 300 VAL A C 1
ATOM 2378 O O . VAL A 1 300 ? 29.752 -7.964 -62.541 1.00 90.19 300 VAL A O 1
ATOM 2381 N N . THR A 1 301 ? 28.916 -6.693 -64.183 1.00 92.75 301 THR A N 1
ATOM 2382 C CA . THR A 1 301 ? 27.702 -7.489 -64.372 1.00 92.75 301 THR A CA 1
ATOM 2383 C C . THR A 1 301 ? 27.843 -8.373 -65.608 1.00 92.75 301 THR A C 1
ATOM 2385 O O . THR A 1 301 ? 27.980 -7.877 -66.728 1.00 92.75 301 THR A O 1
ATOM 2388 N N . LEU A 1 302 ? 27.764 -9.692 -65.420 1.00 92.88 302 LEU A N 1
ATOM 2389 C CA . LEU A 1 302 ? 27.602 -10.658 -66.505 1.00 92.88 302 LEU A CA 1
ATOM 2390 C C . LEU A 1 302 ? 26.121 -11.026 -66.617 1.00 92.88 302 LEU A C 1
ATOM 2392 O O . LEU A 1 302 ? 25.556 -11.615 -65.699 1.00 92.88 302 LEU A O 1
ATOM 2396 N N . ARG A 1 303 ? 25.500 -10.703 -67.750 1.00 93.12 303 ARG A N 1
ATOM 2397 C CA . ARG A 1 303 ? 24.129 -11.113 -68.062 1.00 93.12 303 ARG A CA 1
ATOM 2398 C C . ARG A 1 303 ? 24.148 -12.133 -69.191 1.00 93.12 303 ARG A C 1
ATOM 2400 O O . ARG A 1 303 ? 24.775 -11.906 -70.225 1.00 93.12 303 ARG A O 1
ATOM 2407 N N . LEU A 1 304 ? 23.485 -13.257 -68.953 1.00 93.19 304 LEU A N 1
ATOM 2408 C CA . LEU A 1 304 ? 23.269 -14.326 -69.917 1.00 93.19 304 LEU A CA 1
ATOM 2409 C C . LEU A 1 304 ? 21.767 -14.407 -70.168 1.00 93.19 304 LEU A C 1
ATOM 2411 O O . LEU A 1 304 ? 21.017 -14.807 -69.283 1.00 93.19 304 LEU A O 1
ATOM 2415 N N . ASP A 1 305 ? 21.346 -14.015 -71.361 1.00 89.69 305 ASP A N 1
ATOM 2416 C CA . ASP A 1 305 ? 19.964 -14.109 -71.811 1.00 89.69 305 ASP A CA 1
ATOM 2417 C C . ASP A 1 305 ? 19.876 -15.190 -72.888 1.00 89.69 305 ASP A C 1
ATOM 2419 O O . ASP A 1 305 ? 20.724 -15.264 -73.780 1.00 89.69 305 ASP A O 1
ATOM 2423 N N . GLY A 1 306 ? 18.856 -16.037 -72.814 1.00 89.31 306 GLY A N 1
ATOM 2424 C CA . GLY A 1 306 ? 18.603 -17.070 -73.808 1.00 89.31 306 GLY A CA 1
ATOM 2425 C C . GLY A 1 306 ? 17.115 -17.181 -74.077 1.00 89.31 306 GLY A C 1
ATOM 2426 O O . GLY A 1 306 ? 16.330 -17.296 -73.138 1.00 89.31 306 GLY A O 1
ATOM 2427 N N . ASP A 1 307 ? 16.728 -17.163 -75.346 1.00 86.12 307 ASP A N 1
ATOM 2428 C CA . ASP A 1 307 ? 15.368 -17.471 -75.763 1.00 86.12 307 ASP A CA 1
ATOM 2429 C C . ASP A 1 307 ? 15.365 -18.683 -76.692 1.00 86.12 307 ASP A C 1
ATOM 2431 O O . ASP A 1 307 ? 16.275 -18.892 -77.496 1.00 86.12 307 ASP A O 1
ATOM 2435 N N . VAL A 1 308 ? 14.323 -19.496 -76.570 1.00 82.81 308 VAL A N 1
ATOM 2436 C CA . VAL A 1 308 ? 14.019 -20.556 -77.526 1.00 82.81 308 VAL A CA 1
ATOM 2437 C C . VAL A 1 308 ? 12.54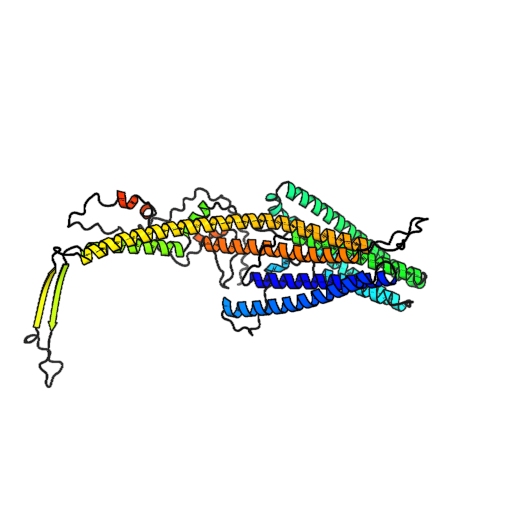6 -20.423 -77.860 1.00 82.81 308 VAL A C 1
ATOM 2439 O O . VAL A 1 308 ? 11.675 -20.750 -77.055 1.00 82.81 308 VAL A O 1
ATOM 2442 N N . SER A 1 309 ? 12.268 -19.905 -79.049 1.00 76.12 309 SER A N 1
ATOM 2443 C CA . SER A 1 309 ? 10.909 -19.688 -79.531 1.00 76.12 309 SER A CA 1
ATOM 2444 C C . SER A 1 309 ? 10.392 -20.871 -80.355 1.00 76.12 309 SER A C 1
ATOM 2446 O O . SER A 1 309 ? 11.143 -21.696 -80.889 1.00 76.12 309 SER A O 1
ATOM 2448 N N . THR A 1 310 ? 9.068 -20.961 -80.454 1.00 75.00 310 THR A N 1
ATOM 2449 C CA . THR A 1 310 ? 8.376 -21.783 -81.450 1.00 75.00 310 THR A CA 1
ATOM 2450 C C . THR A 1 310 ? 7.821 -20.841 -82.521 1.00 75.00 310 THR A C 1
ATOM 2452 O O . THR A 1 310 ? 7.378 -19.739 -82.216 1.00 75.00 310 THR A O 1
ATOM 2455 N N . LEU A 1 311 ? 7.855 -21.234 -83.797 1.00 66.25 311 LEU A N 1
ATOM 2456 C CA . LEU A 1 311 ? 7.485 -20.355 -84.923 1.00 66.25 311 LEU A CA 1
ATOM 2457 C C . LEU A 1 311 ? 5.979 -20.023 -85.026 1.00 66.25 311 LEU A C 1
ATOM 2459 O O . LEU A 1 311 ? 5.591 -19.326 -85.955 1.00 66.25 311 LEU A O 1
ATOM 2463 N N . GLY A 1 312 ? 5.141 -20.493 -84.095 1.00 62.75 312 GLY A N 1
ATOM 2464 C CA . GLY A 1 312 ? 3.682 -20.395 -84.193 1.00 62.75 312 GLY A CA 1
ATOM 2465 C C . GLY A 1 312 ? 3.127 -21.293 -85.308 1.00 62.75 312 GLY A C 1
ATOM 2466 O O . GLY A 1 312 ? 3.381 -21.084 -86.490 1.00 62.75 312 GLY A O 1
ATOM 2467 N N . GLY A 1 313 ? 2.392 -22.338 -84.927 1.00 68.00 313 GLY A N 1
ATOM 2468 C CA . GLY A 1 313 ? 1.830 -23.358 -85.820 1.00 68.00 313 GLY A CA 1
ATOM 2469 C C . GLY A 1 313 ? 1.359 -24.588 -85.032 1.00 68.00 313 GLY A C 1
ATOM 2470 O O . GLY A 1 313 ? 1.328 -24.548 -83.804 1.00 68.00 313 GLY A O 1
ATOM 2471 N N . ASP A 1 314 ? 1.049 -25.693 -85.717 1.00 67.38 314 ASP A N 1
ATOM 2472 C CA . ASP A 1 314 ? 0.312 -26.859 -85.176 1.00 67.38 314 ASP A CA 1
ATOM 2473 C C . ASP A 1 314 ? 0.970 -27.638 -84.015 1.00 67.38 314 ASP A C 1
ATOM 2475 O O . ASP A 1 314 ? 0.359 -28.559 -83.476 1.00 67.38 314 ASP A O 1
ATOM 2479 N N . ASN A 1 315 ? 2.202 -27.315 -83.599 1.00 64.12 315 ASN A N 1
ATOM 2480 C CA . ASN A 1 315 ? 2.833 -27.968 -82.446 1.00 64.12 315 ASN A CA 1
ATOM 2481 C C . ASN A 1 315 ? 3.492 -26.953 -81.488 1.00 64.12 315 ASN A C 1
ATOM 2483 O O . ASN A 1 315 ? 4.641 -26.556 -81.720 1.00 64.12 315 ASN A O 1
ATOM 2487 N N . PRO A 1 316 ? 2.813 -26.583 -80.383 1.00 66.69 316 PRO A N 1
ATOM 2488 C CA . PRO A 1 316 ? 3.319 -25.629 -79.395 1.00 66.69 316 PRO A CA 1
ATOM 2489 C C . PRO A 1 316 ? 4.494 -26.160 -78.553 1.00 66.69 316 PRO A C 1
ATOM 2491 O O . PRO A 1 316 ? 5.104 -25.387 -77.823 1.00 66.69 316 PRO A O 1
ATOM 2494 N N . LEU A 1 317 ? 4.852 -27.445 -78.673 1.00 77.19 317 LEU A N 1
ATOM 2495 C CA . LEU A 1 317 ? 5.979 -28.073 -77.967 1.00 77.19 317 LEU A CA 1
ATOM 2496 C C . LEU A 1 317 ? 7.217 -28.281 -78.858 1.00 77.19 317 LEU A C 1
ATOM 2498 O O . LEU A 1 317 ? 8.200 -28.886 -78.431 1.00 77.19 317 LEU A O 1
ATOM 2502 N N . LYS A 1 318 ? 7.206 -27.790 -80.106 1.00 76.25 318 LYS A N 1
ATOM 2503 C CA . LYS A 1 318 ? 8.340 -27.913 -81.038 1.00 76.25 318 LYS A CA 1
ATOM 2504 C C . LYS A 1 318 ? 9.344 -26.769 -80.860 1.00 76.25 318 LYS A C 1
ATOM 2506 O O . LYS A 1 318 ? 9.525 -25.943 -81.757 1.00 76.25 318 LYS A O 1
ATOM 2511 N N . PHE A 1 319 ? 9.997 -26.733 -79.703 1.00 74.00 319 PHE A N 1
ATOM 2512 C CA . PHE A 1 319 ? 11.106 -25.819 -79.425 1.00 74.00 319 PHE A CA 1
ATOM 2513 C C . PHE A 1 319 ? 12.268 -26.103 -80.386 1.00 74.00 319 PHE A C 1
ATOM 2515 O O . PHE A 1 319 ? 12.728 -27.242 -80.489 1.00 74.00 319 PHE A O 1
ATOM 2522 N N . ARG A 1 320 ? 12.732 -25.090 -81.128 1.00 70.88 320 ARG A N 1
ATOM 2523 C CA . ARG A 1 320 ? 13.894 -25.224 -82.020 1.00 70.88 320 ARG A CA 1
ATOM 2524 C C . ARG A 1 320 ? 15.078 -24.458 -81.453 1.00 70.88 320 ARG A C 1
ATOM 2526 O O . ARG A 1 320 ? 15.102 -23.234 -81.501 1.00 70.88 320 ARG A O 1
ATOM 2533 N N . GLY A 1 321 ? 16.095 -25.191 -81.003 1.00 68.50 321 GLY A N 1
ATOM 2534 C CA . GLY A 1 321 ? 17.364 -24.592 -80.577 1.00 68.50 321 GLY A CA 1
ATOM 2535 C C . GLY A 1 321 ? 18.087 -23.839 -81.701 1.00 68.50 321 GLY A C 1
ATOM 2536 O O . GLY A 1 321 ? 18.754 -22.853 -81.431 1.00 68.50 321 GLY A O 1
ATOM 2537 N N . GLU A 1 322 ? 17.896 -24.241 -82.964 1.00 74.50 322 GLU A N 1
ATOM 2538 C CA . GLU A 1 322 ? 18.516 -23.600 -84.140 1.00 74.50 322 GLU A CA 1
ATOM 2539 C C . GLU A 1 322 ? 18.035 -22.159 -84.392 1.00 74.50 322 GLU A C 1
ATOM 2541 O O . GLU A 1 322 ? 18.727 -21.395 -85.060 1.00 74.50 322 GLU A O 1
ATOM 2546 N N . THR A 1 323 ? 16.858 -21.785 -83.877 1.00 74.38 323 THR A N 1
ATOM 2547 C CA . THR A 1 323 ? 16.314 -20.415 -83.947 1.00 74.38 323 THR A CA 1
ATOM 2548 C C . THR A 1 323 ? 16.363 -19.689 -82.606 1.00 74.38 323 THR A C 1
ATOM 2550 O O . THR A 1 323 ? 15.909 -18.552 -82.524 1.00 74.38 323 THR A O 1
ATOM 2553 N N . GLY A 1 324 ? 16.870 -20.341 -81.558 1.00 78.00 324 GLY A N 1
ATOM 2554 C CA . GLY A 1 324 ? 17.057 -19.708 -80.261 1.00 78.00 324 GLY A CA 1
ATOM 2555 C C . GLY A 1 324 ? 18.216 -18.722 -80.312 1.00 78.00 324 GLY A C 1
ATOM 2556 O O . GLY A 1 324 ? 19.228 -18.978 -80.970 1.00 78.00 324 GLY A O 1
ATOM 2557 N N . THR A 1 325 ? 18.082 -17.589 -79.628 1.00 82.12 325 THR A N 1
ATOM 2558 C CA . THR A 1 325 ? 19.191 -16.648 -79.480 1.00 82.12 325 THR A CA 1
ATOM 2559 C C . THR A 1 325 ? 19.756 -16.745 -78.074 1.00 82.12 325 THR A C 1
ATOM 2561 O O . THR A 1 325 ? 19.023 -16.821 -77.093 1.00 82.12 325 THR A O 1
ATOM 2564 N N . VAL A 1 326 ? 21.083 -16.777 -77.970 1.00 88.38 326 VAL A N 1
ATOM 2565 C CA . VAL A 1 326 ? 21.795 -16.679 -76.695 1.00 88.38 326 VAL A CA 1
ATOM 2566 C C . VAL A 1 326 ? 22.660 -15.432 -76.760 1.00 88.38 326 VAL A C 1
ATOM 2568 O O . VAL A 1 326 ? 23.437 -15.250 -77.700 1.00 88.38 326 VAL A O 1
ATOM 2571 N N . ARG A 1 327 ? 22.522 -14.559 -75.767 1.00 90.50 327 ARG A N 1
ATOM 2572 C CA . ARG A 1 327 ? 23.271 -13.315 -75.637 1.00 90.50 327 ARG A CA 1
ATOM 2573 C C . ARG A 1 327 ? 23.993 -13.298 -74.299 1.00 90.50 327 ARG A C 1
ATOM 2575 O O . ARG A 1 327 ? 23.370 -13.350 -73.248 1.00 90.50 327 ARG A O 1
ATOM 2582 N N . ALA A 1 328 ? 25.312 -13.159 -74.353 1.00 94.44 328 ALA A N 1
ATOM 2583 C CA . ALA A 1 328 ? 26.125 -12.812 -73.198 1.00 94.44 328 ALA A CA 1
ATOM 2584 C C . ALA A 1 328 ? 26.491 -11.327 -73.280 1.00 94.44 328 ALA A C 1
ATOM 2586 O O . ALA A 1 328 ? 27.078 -10.894 -74.271 1.00 94.44 328 ALA A O 1
ATOM 2587 N N . SER A 1 329 ? 26.155 -10.542 -72.259 1.00 93.62 329 SER A N 1
ATOM 2588 C CA . SER A 1 329 ? 26.606 -9.155 -72.128 1.00 93.62 329 SER A CA 1
ATOM 2589 C C . SER A 1 329 ? 27.430 -8.991 -70.858 1.00 93.62 329 SER A C 1
ATOM 2591 O O . SER A 1 329 ? 26.952 -9.306 -69.769 1.00 93.62 329 SER A O 1
ATOM 2593 N N . LEU A 1 330 ? 28.649 -8.474 -71.006 1.00 95.12 330 LEU A N 1
ATOM 2594 C CA . LEU A 1 330 ? 29.500 -8.052 -69.901 1.00 95.12 330 LEU A CA 1
ATOM 2595 C C . LEU A 1 330 ? 29.425 -6.527 -69.793 1.00 95.12 330 LEU A C 1
ATOM 2597 O O . LEU A 1 330 ? 29.824 -5.821 -70.717 1.00 95.12 330 LEU A O 1
ATOM 2601 N N . GLN A 1 331 ? 28.907 -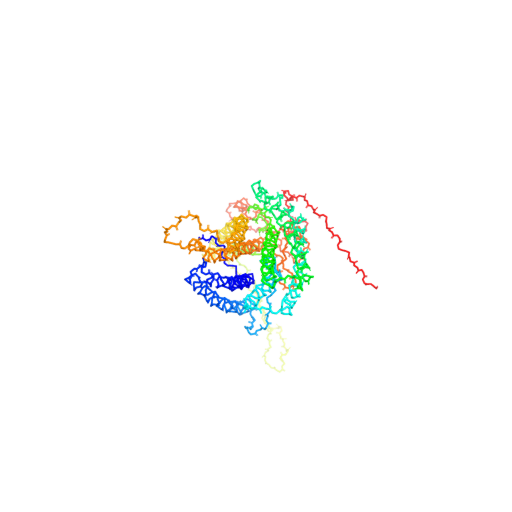6.028 -68.678 1.00 93.19 331 GLN A N 1
ATOM 2602 C CA . GLN A 1 331 ? 28.853 -4.606 -68.363 1.00 93.19 331 GLN A CA 1
ATOM 2603 C C . GLN A 1 331 ? 29.875 -4.313 -67.265 1.00 93.19 331 GLN A C 1
ATOM 2605 O O . GLN A 1 331 ? 29.807 -4.902 -66.191 1.00 93.19 331 GLN A O 1
ATOM 2610 N N . PHE A 1 332 ? 30.821 -3.417 -67.543 1.00 91.81 332 PHE A N 1
ATOM 2611 C CA . PHE A 1 332 ? 31.804 -2.942 -66.571 1.00 91.81 332 PHE A CA 1
ATOM 2612 C C . PHE A 1 332 ? 31.564 -1.465 -66.285 1.00 91.81 332 PHE A C 1
ATOM 2614 O O . PHE A 1 332 ? 31.596 -0.653 -67.210 1.00 91.81 332 PHE A O 1
ATOM 2621 N N . ASP A 1 333 ? 31.345 -1.131 -65.018 1.00 89.06 333 ASP A N 1
ATOM 2622 C CA . ASP A 1 333 ? 31.150 0.241 -64.567 1.00 89.06 333 ASP A CA 1
ATOM 2623 C C . ASP A 1 333 ? 32.364 0.722 -63.749 1.00 89.06 333 ASP A C 1
ATOM 2625 O O . ASP A 1 333 ? 32.522 0.331 -62.583 1.00 89.06 333 ASP A O 1
ATOM 2629 N N . PRO A 1 334 ? 33.271 1.524 -64.342 1.00 82.62 334 PRO A N 1
ATOM 2630 C CA . PRO A 1 334 ? 34.494 1.957 -63.681 1.00 82.62 334 PRO A CA 1
ATOM 2631 C C . PRO A 1 334 ? 34.258 3.075 -62.641 1.00 82.62 334 PRO A C 1
ATOM 2633 O O . PRO A 1 334 ? 33.332 3.877 -62.755 1.00 82.62 334 PRO A O 1
ATOM 2636 N N . PRO A 1 335 ? 35.134 3.225 -61.632 1.00 79.88 335 PRO A N 1
ATOM 2637 C CA . PRO A 1 335 ? 34.881 4.070 -60.469 1.00 79.88 335 PRO A CA 1
ATOM 2638 C C . PRO A 1 335 ? 35.392 5.509 -60.673 1.00 79.88 335 PRO A C 1
ATOM 2640 O O . PRO A 1 335 ? 36.124 6.039 -59.841 1.00 79.88 335 PRO A O 1
ATOM 2643 N N . PHE A 1 336 ? 35.061 6.152 -61.798 1.00 79.19 336 PHE A N 1
ATOM 2644 C CA . PHE A 1 336 ? 35.603 7.482 -62.126 1.00 79.19 336 PHE A CA 1
ATOM 2645 C C . PHE A 1 336 ? 34.760 8.647 -61.586 1.00 79.19 336 PHE A C 1
ATOM 2647 O O . PHE A 1 336 ? 35.315 9.642 -61.120 1.00 79.19 336 PHE A O 1
ATOM 2654 N N . THR A 1 337 ? 33.427 8.541 -61.611 1.00 82.31 337 THR A N 1
ATOM 2655 C CA . THR A 1 337 ? 32.511 9.613 -61.179 1.00 82.31 337 THR A CA 1
ATOM 2656 C C . THR A 1 337 ? 31.376 9.053 -60.328 1.00 82.31 337 THR A C 1
ATOM 2658 O O . THR A 1 337 ? 30.349 8.649 -60.859 1.00 82.31 337 THR A O 1
ATOM 2661 N N . ARG A 1 338 ? 31.563 9.044 -59.001 1.00 79.75 338 ARG A N 1
ATOM 2662 C CA . ARG A 1 338 ? 30.624 8.453 -58.030 1.00 79.75 338 ARG A CA 1
ATOM 2663 C C . ARG A 1 338 ? 30.178 9.435 -56.946 1.00 79.75 338 ARG A C 1
ATOM 2665 O O . ARG A 1 338 ? 30.442 9.256 -55.757 1.00 79.75 338 ARG A O 1
ATOM 2672 N N . LEU A 1 339 ? 29.621 10.576 -57.362 1.00 83.88 339 LEU A N 1
ATOM 2673 C CA . LEU A 1 339 ? 29.237 11.646 -56.428 1.00 83.88 339 LEU A CA 1
ATOM 2674 C C . LEU A 1 339 ? 28.051 11.243 -55.548 1.00 83.88 339 LEU A C 1
ATOM 2676 O O . LEU A 1 339 ? 28.073 11.538 -54.353 1.00 83.88 339 LEU A O 1
ATOM 2680 N N . THR A 1 340 ? 27.056 10.564 -56.118 1.00 87.56 340 THR A N 1
ATOM 2681 C CA . THR A 1 340 ? 25.874 10.088 -55.390 1.00 87.56 340 THR A CA 1
ATOM 2682 C C . THR A 1 340 ? 26.267 9.023 -54.372 1.00 87.56 340 THR A C 1
ATOM 2684 O O . THR A 1 340 ? 25.945 9.152 -53.198 1.00 87.56 340 THR A O 1
ATOM 2687 N N . GLU A 1 341 ? 27.065 8.037 -54.775 1.00 84.00 341 GLU A N 1
ATOM 2688 C CA . GLU A 1 341 ? 27.546 6.945 -53.926 1.00 84.00 341 GLU A CA 1
ATOM 2689 C C . GLU A 1 341 ? 28.468 7.475 -52.823 1.00 84.00 341 GLU A C 1
ATOM 2691 O O . GLU A 1 341 ? 28.366 7.056 -51.673 1.00 84.00 341 GLU A O 1
ATOM 2696 N N . ARG A 1 342 ? 29.326 8.463 -53.124 1.00 81.50 342 ARG A N 1
ATOM 2697 C CA . ARG A 1 342 ? 30.147 9.140 -52.106 1.00 81.50 342 ARG A CA 1
ATOM 2698 C C . ARG A 1 342 ? 29.286 9.890 -51.094 1.00 81.50 342 ARG A C 1
ATOM 2700 O O . ARG A 1 342 ? 29.618 9.897 -49.910 1.00 81.50 342 ARG A O 1
ATOM 2707 N N . ASN A 1 343 ? 28.231 10.563 -51.546 1.00 78.62 343 ASN A N 1
ATOM 2708 C CA . ASN A 1 343 ? 27.317 11.262 -50.649 1.00 78.62 343 ASN A CA 1
ATOM 2709 C C . ASN A 1 343 ? 26.540 10.260 -49.781 1.00 78.62 343 ASN A C 1
ATOM 2711 O O . ASN A 1 343 ? 26.487 10.466 -48.575 1.00 78.62 343 ASN A O 1
ATOM 2715 N N . ASN A 1 344 ? 26.059 9.150 -50.351 1.00 81.75 344 ASN A N 1
ATOM 2716 C CA . ASN A 1 344 ? 25.410 8.060 -49.614 1.00 81.75 344 ASN A CA 1
ATOM 2717 C C . ASN A 1 344 ? 26.356 7.432 -48.579 1.00 81.75 344 ASN A C 1
ATOM 2719 O O . ASN A 1 344 ? 25.982 7.252 -47.427 1.00 81.75 344 ASN A O 1
ATOM 2723 N N . PHE A 1 345 ? 27.616 7.178 -48.942 1.00 79.75 345 PHE A N 1
ATOM 2724 C CA . PHE A 1 345 ? 28.626 6.681 -48.006 1.00 79.75 345 PHE A CA 1
ATOM 2725 C C . PHE A 1 345 ? 28.891 7.668 -46.857 1.00 79.75 345 PHE A C 1
ATOM 2727 O O . PHE A 1 345 ? 28.937 7.275 -45.693 1.00 79.75 345 PHE A O 1
ATOM 2734 N N . ARG A 1 346 ? 29.029 8.968 -47.155 1.00 79.31 346 ARG A N 1
ATOM 2735 C CA . ARG A 1 346 ? 29.186 10.005 -46.117 1.00 79.31 346 ARG A CA 1
ATOM 2736 C C . ARG A 1 346 ? 27.960 10.108 -45.216 1.00 79.31 346 ARG A C 1
ATOM 2738 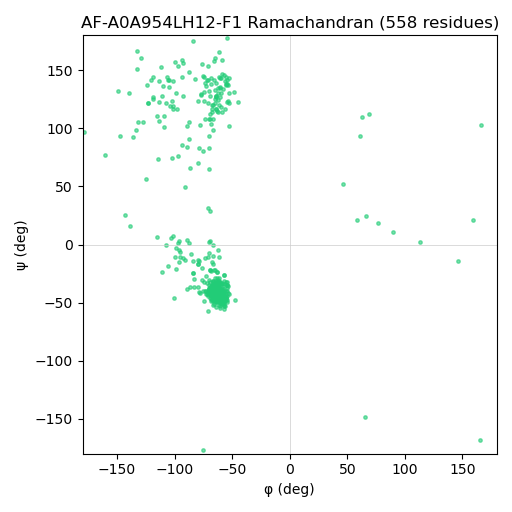O O . ARG A 1 346 ? 28.122 10.274 -44.012 1.00 79.31 346 ARG A O 1
ATOM 2745 N N . GLN A 1 347 ? 26.768 10.007 -45.793 1.00 83.00 347 GLN A N 1
ATOM 2746 C CA . GLN A 1 347 ? 25.510 9.980 -45.061 1.00 83.00 347 GLN A CA 1
ATOM 2747 C C . GLN A 1 347 ? 25.469 8.777 -44.107 1.00 83.00 347 GLN A C 1
ATOM 2749 O O . GLN A 1 347 ? 25.217 8.969 -42.922 1.00 83.00 347 GLN A O 1
ATOM 2754 N N . GLN A 1 348 ? 25.866 7.584 -44.562 1.00 81.50 348 GLN A N 1
ATOM 2755 C CA . GLN A 1 348 ? 25.936 6.387 -43.717 1.00 81.50 348 GLN A CA 1
ATOM 2756 C C . GLN A 1 348 ? 26.896 6.544 -42.526 1.00 81.50 348 GLN A C 1
ATOM 2758 O O . GLN A 1 348 ? 26.603 6.090 -41.423 1.00 81.50 348 GLN A O 1
ATOM 2763 N N . LEU A 1 349 ? 28.046 7.206 -42.714 1.00 80.38 349 LEU A N 1
ATOM 2764 C CA . LEU A 1 349 ? 28.964 7.499 -41.604 1.00 80.38 349 LEU A CA 1
ATOM 2765 C C . LEU A 1 349 ? 28.321 8.424 -40.563 1.00 80.38 349 LEU A C 1
ATOM 2767 O O . LEU A 1 349 ? 28.518 8.239 -39.363 1.00 80.38 349 LEU A O 1
ATOM 2771 N N . ILE A 1 350 ? 27.556 9.421 -41.014 1.00 81.12 350 ILE A N 1
ATOM 2772 C CA . ILE A 1 350 ? 26.814 10.320 -40.124 1.00 81.12 350 ILE A CA 1
ATOM 2773 C C . ILE A 1 350 ? 25.731 9.539 -39.376 1.00 81.12 350 ILE A C 1
ATOM 2775 O O . ILE A 1 350 ? 25.620 9.695 -38.161 1.00 81.12 350 ILE A O 1
ATOM 2779 N N . GLU A 1 351 ? 24.984 8.681 -40.069 1.00 83.56 351 GLU A N 1
ATOM 2780 C CA . GLU A 1 351 ? 23.934 7.835 -39.492 1.00 83.56 351 GLU A CA 1
ATOM 2781 C C . GLU A 1 351 ? 24.484 6.881 -38.432 1.00 83.56 351 GLU A C 1
ATOM 2783 O O . GLU A 1 351 ? 23.949 6.838 -37.328 1.00 83.56 351 GLU A O 1
ATOM 2788 N N . TYR A 1 352 ? 25.610 6.209 -38.689 1.00 82.50 352 TYR A N 1
ATOM 2789 C CA . TYR A 1 352 ? 26.277 5.383 -37.678 1.00 82.50 352 TYR A CA 1
ATOM 2790 C C . TYR A 1 352 ? 26.683 6.202 -36.442 1.00 82.50 352 TYR A C 1
ATOM 2792 O O . TYR A 1 352 ? 26.446 5.793 -35.306 1.00 82.50 352 TYR A O 1
ATOM 2800 N N . GLN A 1 353 ? 27.249 7.400 -36.633 1.00 82.19 353 GLN A N 1
ATOM 2801 C CA . GLN A 1 353 ? 27.603 8.275 -35.509 1.00 82.19 353 GLN A CA 1
ATOM 2802 C C . GLN A 1 353 ? 26.366 8.789 -34.752 1.00 82.19 353 GLN A C 1
ATOM 2804 O O . GLN A 1 353 ? 26.438 9.018 -33.544 1.00 82.19 353 GLN A O 1
ATOM 2809 N N . GLN A 1 354 ? 25.231 8.987 -35.427 1.00 86.88 354 GLN A N 1
ATOM 2810 C CA . GLN A 1 354 ? 23.955 9.311 -34.784 1.00 86.88 354 GLN A CA 1
ATOM 2811 C C . GLN A 1 354 ? 23.421 8.119 -33.983 1.00 86.88 354 GLN A C 1
ATOM 2813 O O . GLN A 1 354 ? 23.128 8.293 -32.801 1.00 86.88 354 GLN A O 1
ATOM 2818 N N . ALA A 1 355 ? 23.389 6.921 -34.571 1.00 83.12 355 ALA A N 1
ATOM 2819 C CA . ALA A 1 355 ? 22.969 5.683 -33.915 1.00 83.12 355 ALA A CA 1
ATOM 2820 C C . ALA A 1 355 ? 23.825 5.379 -32.676 1.00 83.12 355 ALA A C 1
ATOM 2822 O O . ALA A 1 355 ? 23.305 5.076 -31.604 1.00 83.12 355 ALA A O 1
ATOM 2823 N N . ARG A 1 356 ? 25.147 5.575 -32.766 1.00 87.12 356 ARG A N 1
ATOM 2824 C CA . ARG A 1 356 ? 26.055 5.421 -31.623 1.00 87.12 356 ARG A CA 1
ATOM 2825 C C . ARG A 1 356 ? 25.726 6.389 -30.484 1.00 87.12 356 ARG A C 1
ATOM 2827 O O . ARG A 1 356 ? 25.706 5.987 -29.325 1.00 87.12 356 ARG A O 1
ATOM 2834 N N . ARG A 1 357 ? 25.445 7.662 -30.789 1.00 88.88 357 ARG A N 1
ATOM 2835 C CA . ARG A 1 357 ? 25.032 8.642 -29.765 1.00 88.88 357 ARG A CA 1
ATOM 2836 C C . ARG A 1 357 ? 23.660 8.318 -29.177 1.00 88.88 357 ARG A C 1
ATOM 2838 O O . ARG A 1 357 ? 23.460 8.551 -27.991 1.00 88.88 357 ARG A O 1
ATOM 2845 N N . GLN A 1 358 ? 22.738 7.787 -29.977 1.00 89.75 358 GLN A N 1
ATOM 2846 C CA . GLN A 1 358 ? 21.436 7.326 -29.495 1.00 89.75 358 GLN A CA 1
ATOM 2847 C C . GLN A 1 358 ? 21.587 6.160 -28.513 1.00 89.75 358 GLN A C 1
ATOM 2849 O O . GLN A 1 358 ? 20.939 6.190 -27.473 1.00 89.75 358 GLN A O 1
ATOM 2854 N N . LEU A 1 359 ? 22.490 5.206 -28.780 1.00 87.62 359 LEU A N 1
ATOM 2855 C CA . LEU A 1 359 ? 22.779 4.110 -27.850 1.00 87.62 359 LEU A CA 1
ATOM 2856 C C . LEU A 1 359 ? 23.350 4.623 -26.518 1.00 87.62 359 LEU A C 1
ATOM 2858 O O . LEU A 1 359 ? 22.873 4.217 -25.465 1.00 87.62 359 LEU A O 1
ATOM 2862 N N . ILE A 1 360 ? 24.305 5.562 -26.554 1.00 86.38 360 ILE A N 1
ATOM 2863 C CA . ILE A 1 360 ? 24.857 6.185 -25.334 1.00 86.38 360 ILE A CA 1
ATOM 2864 C C . ILE A 1 360 ? 23.748 6.893 -24.539 1.00 86.38 360 ILE A C 1
ATOM 2866 O O . ILE A 1 360 ? 23.620 6.708 -23.335 1.00 86.38 360 ILE A O 1
ATOM 2870 N N . GLN A 1 361 ? 22.895 7.668 -25.215 1.00 94.56 361 GLN A N 1
ATOM 2871 C CA . GLN A 1 361 ? 21.764 8.333 -24.561 1.00 94.56 361 GLN A CA 1
ATOM 2872 C C . GLN A 1 361 ? 20.737 7.350 -23.994 1.00 94.56 361 GLN A C 1
ATOM 2874 O O . GLN A 1 361 ? 20.073 7.672 -23.011 1.00 94.56 361 GLN A O 1
ATOM 2879 N N . TYR A 1 362 ? 20.543 6.202 -24.641 1.00 94.25 362 TYR A N 1
ATOM 2880 C CA . TYR A 1 362 ? 19.675 5.140 -24.151 1.00 94.25 362 TYR A CA 1
ATOM 2881 C C . TYR A 1 362 ? 20.248 4.526 -22.868 1.00 94.25 362 TYR A C 1
ATOM 2883 O O . TYR A 1 362 ? 19.540 4.468 -21.865 1.00 94.25 362 TYR A O 1
ATOM 2891 N N . GLU A 1 363 ? 21.537 4.181 -22.857 1.00 91.44 363 GLU A N 1
ATOM 2892 C CA . GLU A 1 363 ? 22.244 3.689 -21.670 1.00 91.44 363 GLU A CA 1
ATOM 2893 C C . GLU A 1 363 ? 22.164 4.683 -20.501 1.00 91.44 363 GLU A C 1
ATOM 2895 O O . GLU A 1 363 ? 21.765 4.305 -19.398 1.00 91.44 363 GLU A O 1
ATOM 2900 N N . ASP A 1 364 ? 22.438 5.967 -20.749 1.00 95.50 364 ASP A N 1
ATOM 2901 C CA . ASP A 1 364 ? 22.341 7.017 -19.728 1.00 95.50 364 ASP A CA 1
ATOM 2902 C C . ASP A 1 364 ? 20.918 7.140 -19.156 1.00 95.50 364 ASP A C 1
ATOM 2904 O O . ASP A 1 364 ? 20.740 7.337 -17.949 1.00 95.50 364 ASP A O 1
ATOM 2908 N N . ARG A 1 365 ? 19.886 7.008 -20.004 1.00 96.50 365 ARG A N 1
ATOM 2909 C CA . ARG A 1 365 ? 18.478 7.038 -19.574 1.00 96.50 365 ARG A CA 1
ATOM 2910 C C . ARG A 1 365 ? 18.117 5.826 -18.723 1.00 96.50 365 ARG A C 1
ATOM 2912 O O . ARG A 1 365 ? 17.474 6.007 -17.690 1.00 96.50 365 ARG A O 1
ATOM 2919 N N . VAL A 1 366 ? 18.540 4.625 -19.120 1.00 95.12 366 VAL A N 1
ATOM 2920 C CA . VAL A 1 366 ? 18.317 3.398 -18.340 1.00 95.12 366 VAL A CA 1
ATOM 2921 C C . VAL A 1 366 ? 19.015 3.510 -16.986 1.00 95.12 366 VAL A C 1
ATOM 2923 O O . VAL A 1 366 ? 18.382 3.313 -15.951 1.00 95.12 366 VAL A O 1
ATOM 2926 N N . TYR A 1 367 ? 20.281 3.932 -16.962 1.00 95.94 367 TYR A N 1
ATOM 2927 C CA . TYR A 1 367 ? 21.025 4.120 -15.719 1.00 95.94 367 TYR A CA 1
ATOM 2928 C C . TYR A 1 367 ? 20.380 5.167 -14.801 1.00 95.94 367 TYR A C 1
ATOM 2930 O O . TYR A 1 367 ? 20.252 4.952 -13.594 1.00 95.94 367 TYR A O 1
ATOM 2938 N N . TYR A 1 368 ? 19.931 6.297 -15.356 1.00 97.31 368 TYR A N 1
ATOM 2939 C CA . TYR A 1 368 ? 19.184 7.301 -14.599 1.00 97.31 368 TYR A CA 1
ATOM 2940 C C . TYR A 1 368 ? 17.882 6.728 -14.019 1.00 97.31 368 TYR A C 1
ATOM 2942 O O . TYR A 1 368 ? 17.616 6.934 -12.835 1.00 97.31 368 TYR A O 1
ATOM 2950 N N . SER A 1 369 ? 17.110 5.987 -14.820 1.00 96.44 369 SER A N 1
ATOM 2951 C CA . SER A 1 369 ? 15.854 5.353 -14.401 1.00 96.44 369 SER A CA 1
ATOM 2952 C C . SER A 1 369 ? 16.071 4.376 -13.243 1.00 96.44 369 SER A C 1
ATOM 2954 O O . SER A 1 369 ? 15.456 4.527 -12.187 1.00 96.44 369 SER A O 1
ATOM 2956 N N . LEU A 1 370 ? 17.038 3.458 -13.368 1.00 96.81 370 LEU A N 1
ATOM 2957 C CA . LEU A 1 370 ? 17.389 2.499 -12.312 1.00 96.81 370 LEU A CA 1
ATOM 2958 C C . LEU A 1 370 ? 17.778 3.206 -11.005 1.00 96.81 370 LEU A C 1
ATOM 2960 O O . LEU A 1 370 ? 17.361 2.799 -9.923 1.00 96.81 370 LEU A O 1
ATOM 2964 N N . ARG A 1 371 ? 18.519 4.321 -11.082 1.00 97.56 371 ARG A N 1
ATOM 2965 C CA . ARG A 1 371 ? 18.851 5.132 -9.896 1.00 97.56 371 ARG A CA 1
ATOM 2966 C C . ARG A 1 371 ? 17.627 5.764 -9.243 1.00 97.56 371 ARG A C 1
ATOM 2968 O O . ARG A 1 371 ? 17.617 5.888 -8.021 1.00 97.56 371 ARG A O 1
ATOM 2975 N N . GLN A 1 372 ? 16.646 6.212 -10.025 1.00 97.19 372 GLN A N 1
ATOM 2976 C CA . GLN A 1 372 ? 15.399 6.760 -9.484 1.00 97.19 372 GLN A CA 1
ATOM 2977 C C . GLN A 1 372 ? 14.577 5.668 -8.801 1.00 97.19 372 GLN A C 1
ATOM 2979 O O . GLN A 1 372 ? 14.151 5.862 -7.668 1.00 97.19 372 GLN A O 1
ATOM 2984 N N . ILE A 1 373 ? 14.436 4.504 -9.440 1.00 96.06 373 ILE A N 1
ATOM 2985 C CA . ILE A 1 373 ? 13.687 3.365 -8.895 1.00 96.06 373 ILE A CA 1
ATOM 2986 C C . ILE A 1 373 ? 14.285 2.909 -7.560 1.00 96.06 373 ILE A C 1
ATOM 2988 O O . ILE A 1 373 ? 13.568 2.842 -6.567 1.00 96.06 373 ILE A O 1
ATOM 2992 N N . LEU A 1 374 ? 15.604 2.691 -7.497 1.00 96.31 374 LEU A N 1
ATOM 2993 C CA . LEU A 1 374 ? 16.280 2.265 -6.263 1.00 96.31 374 LEU A CA 1
ATOM 2994 C C . LEU A 1 374 ? 16.148 3.297 -5.130 1.00 96.31 374 LEU A C 1
ATOM 2996 O O . LEU A 1 374 ? 15.948 2.928 -3.976 1.00 96.31 374 LEU A O 1
ATOM 3000 N N . ARG A 1 375 ? 16.213 4.599 -5.441 1.00 95.62 375 ARG A N 1
ATOM 3001 C CA . ARG A 1 375 ? 15.987 5.660 -4.442 1.00 95.62 375 ARG A CA 1
ATOM 3002 C C . ARG A 1 375 ? 14.541 5.712 -3.960 1.00 95.62 375 ARG A C 1
ATOM 3004 O O . ARG A 1 375 ? 14.323 5.932 -2.776 1.00 95.62 375 ARG A O 1
ATOM 3011 N N . ASN A 1 376 ? 13.575 5.533 -4.860 1.00 94.25 376 ASN A N 1
ATOM 3012 C CA . ASN A 1 376 ? 12.157 5.519 -4.511 1.00 94.25 376 ASN A CA 1
ATOM 3013 C C . ASN A 1 376 ? 11.798 4.291 -3.668 1.00 94.25 376 ASN A C 1
ATOM 3015 O O . ASN A 1 376 ? 11.020 4.420 -2.731 1.00 94.25 376 ASN A O 1
ATOM 3019 N N . LEU A 1 377 ? 12.398 3.130 -3.946 1.00 95.19 377 LEU A N 1
ATOM 3020 C CA . LEU A 1 377 ? 12.266 1.939 -3.106 1.00 95.19 377 LEU A CA 1
ATOM 3021 C C . LEU A 1 377 ? 12.767 2.209 -1.685 1.00 95.19 377 LEU A C 1
ATOM 3023 O O . LEU A 1 377 ? 12.035 1.969 -0.730 1.00 95.19 377 LEU A O 1
ATOM 3027 N N . GLU A 1 378 ? 13.963 2.781 -1.538 1.00 93.38 378 GLU A N 1
ATOM 3028 C CA . GLU A 1 378 ? 14.498 3.122 -0.215 1.00 93.38 378 GLU A CA 1
ATOM 3029 C C . GLU A 1 378 ? 13.635 4.173 0.504 1.00 93.38 378 GLU A C 1
ATOM 3031 O O . GLU A 1 378 ? 13.337 4.033 1.689 1.00 93.38 378 GLU A O 1
ATOM 3036 N N . LEU A 1 379 ? 13.156 5.192 -0.220 1.00 93.19 379 LEU A N 1
ATOM 3037 C CA . LEU A 1 379 ? 12.223 6.184 0.317 1.00 93.19 379 LEU A CA 1
ATOM 3038 C C . LEU A 1 379 ? 10.926 5.530 0.814 1.00 93.19 379 LEU A C 1
ATOM 3040 O O . LEU A 1 379 ? 10.487 5.817 1.925 1.00 93.19 379 LEU A O 1
ATOM 3044 N N . ASN A 1 380 ? 10.317 4.653 0.013 1.00 94.06 380 ASN A N 1
ATOM 3045 C CA . ASN A 1 380 ? 9.073 3.971 0.365 1.00 94.06 380 ASN A CA 1
ATOM 3046 C C . ASN A 1 380 ? 9.266 3.015 1.544 1.00 94.06 380 ASN A C 1
ATOM 3048 O O . ASN A 1 380 ? 8.397 2.958 2.406 1.00 94.06 380 ASN A O 1
ATOM 3052 N N . LYS A 1 381 ? 10.416 2.337 1.641 1.00 92.19 381 LYS A N 1
ATOM 3053 C CA . LYS A 1 381 ? 10.773 1.501 2.796 1.00 92.19 381 LYS A CA 1
ATOM 3054 C C . LYS A 1 381 ? 10.798 2.318 4.089 1.00 92.19 381 LYS A C 1
ATOM 3056 O O . LYS A 1 381 ? 10.150 1.953 5.063 1.00 92.19 381 LYS A O 1
ATOM 3061 N N . VAL A 1 382 ? 11.504 3.451 4.091 1.00 91.25 382 VAL A N 1
ATOM 3062 C CA . VAL A 1 382 ? 11.567 4.337 5.267 1.00 91.25 382 VAL A CA 1
ATOM 3063 C C . VAL A 1 382 ? 10.190 4.932 5.579 1.00 91.25 382 VAL A C 1
ATOM 3065 O O . VAL A 1 382 ? 9.775 4.970 6.736 1.00 91.25 382 VAL A O 1
ATOM 3068 N N . ASN A 1 383 ? 9.448 5.360 4.554 1.00 93.12 383 ASN A N 1
ATOM 3069 C CA . ASN A 1 383 ? 8.091 5.873 4.726 1.00 93.12 383 ASN A CA 1
ATOM 3070 C C . ASN A 1 383 ? 7.141 4.818 5.298 1.00 93.12 383 ASN A C 1
ATOM 3072 O O . ASN A 1 383 ? 6.265 5.185 6.076 1.00 93.12 383 ASN A O 1
ATOM 3076 N N . LEU A 1 384 ? 7.307 3.538 4.955 1.00 92.81 384 LEU A N 1
ATOM 3077 C CA . LEU A 1 384 ? 6.475 2.458 5.480 1.00 92.81 384 LEU A CA 1
ATOM 3078 C C . LEU A 1 384 ? 6.610 2.371 7.001 1.00 92.81 384 LEU A C 1
ATOM 3080 O O . LEU A 1 384 ? 5.602 2.339 7.698 1.00 92.81 384 LEU A O 1
ATOM 3084 N N . GLU A 1 385 ? 7.836 2.429 7.525 1.00 89.81 385 GLU A N 1
ATOM 3085 C CA . GLU A 1 385 ? 8.080 2.426 8.973 1.00 89.81 385 GLU A CA 1
ATOM 3086 C C . GLU A 1 385 ? 7.539 3.687 9.665 1.00 89.81 385 GLU A C 1
ATOM 3088 O O . GLU A 1 385 ? 7.006 3.610 10.774 1.00 89.81 385 GLU A O 1
ATOM 3093 N N . ILE A 1 386 ? 7.596 4.847 9.003 1.00 91.38 386 ILE A N 1
ATOM 3094 C CA . ILE A 1 386 ? 6.968 6.080 9.504 1.00 91.38 386 ILE A CA 1
ATOM 3095 C C . ILE A 1 386 ? 5.443 5.920 9.572 1.00 91.38 386 ILE A C 1
ATOM 3097 O O . ILE A 1 386 ? 4.840 6.235 10.600 1.00 91.38 386 ILE A O 1
ATOM 3101 N N . GLN A 1 387 ? 4.814 5.421 8.503 1.00 94.69 387 GLN A N 1
ATOM 3102 C CA . GLN A 1 387 ? 3.367 5.204 8.474 1.00 94.69 387 GLN A CA 1
ATOM 3103 C C . GLN A 1 387 ? 2.941 4.121 9.467 1.00 94.69 387 GLN A C 1
ATOM 3105 O O . GLN A 1 387 ? 1.902 4.269 10.099 1.00 94.69 387 GLN A O 1
ATOM 3110 N N . ARG A 1 388 ? 3.763 3.092 9.694 1.00 92.44 388 ARG A N 1
ATOM 3111 C CA . ARG A 1 388 ? 3.509 2.063 10.710 1.00 92.44 388 ARG A CA 1
ATOM 3112 C C . ARG A 1 388 ? 3.362 2.679 12.100 1.00 92.44 388 ARG A C 1
ATOM 3114 O O . ARG A 1 388 ? 2.385 2.424 12.798 1.00 92.44 388 ARG A O 1
ATOM 3121 N N . ARG A 1 389 ? 4.297 3.552 12.488 1.00 90.31 389 ARG A N 1
ATOM 3122 C CA . ARG A 1 389 ? 4.208 4.277 13.767 1.00 90.31 389 ARG A CA 1
ATOM 3123 C C . ARG A 1 389 ? 2.998 5.206 13.802 1.00 90.31 389 ARG A C 1
ATOM 3125 O O . ARG A 1 389 ? 2.342 5.296 14.833 1.00 90.31 389 ARG A O 1
ATOM 3132 N N . ALA A 1 390 ? 2.678 5.862 12.686 1.00 93.31 390 ALA A N 1
ATOM 3133 C CA . ALA A 1 390 ? 1.495 6.712 12.593 1.00 93.31 390 ALA A CA 1
ATOM 3134 C C . ALA A 1 390 ? 0.191 5.926 12.817 1.00 93.31 390 ALA A C 1
ATOM 3136 O O . ALA A 1 390 ? -0.660 6.401 13.564 1.00 93.31 390 ALA A O 1
ATOM 3137 N N . VAL A 1 391 ? 0.060 4.721 12.247 1.00 94.25 391 VAL A N 1
ATOM 3138 C CA . VAL A 1 391 ? -1.087 3.828 12.489 1.00 94.25 391 VAL A CA 1
ATOM 3139 C C . VAL A 1 391 ? -1.138 3.412 13.957 1.00 94.25 391 VAL A C 1
ATOM 3141 O O . VAL A 1 391 ? -2.178 3.566 14.587 1.00 94.25 391 VAL A O 1
ATOM 3144 N N . SER A 1 392 ? -0.017 2.970 14.536 1.00 89.75 392 SER A N 1
ATOM 3145 C CA . SER A 1 392 ? 0.040 2.590 15.957 1.00 89.75 392 SER A CA 1
ATOM 3146 C C . SER A 1 392 ? -0.415 3.726 16.880 1.00 89.75 392 SER A C 1
ATOM 3148 O O . SER A 1 392 ? -1.213 3.503 17.784 1.00 89.75 392 SER A O 1
ATOM 3150 N N . LEU A 1 393 ? 0.042 4.958 16.630 1.00 90.31 393 LEU A N 1
ATOM 3151 C CA . LEU A 1 393 ? -0.370 6.138 17.396 1.00 90.31 393 LEU A CA 1
ATOM 3152 C C . LEU A 1 393 ? -1.848 6.487 17.183 1.00 90.31 393 LEU A C 1
ATOM 3154 O O . LEU A 1 393 ? -2.518 6.917 18.121 1.00 90.31 393 LEU A O 1
ATOM 3158 N N . ALA A 1 394 ? -2.367 6.321 15.964 1.00 93.31 394 ALA A N 1
ATOM 3159 C CA . ALA A 1 394 ? -3.777 6.557 15.675 1.00 93.31 394 ALA A CA 1
ATOM 3160 C C . ALA A 1 394 ? -4.681 5.542 16.394 1.00 93.31 394 ALA A C 1
ATOM 3162 O O . ALA A 1 394 ? -5.705 5.944 16.944 1.00 93.31 394 ALA A O 1
ATOM 3163 N N . ILE A 1 395 ? -4.264 4.271 16.471 1.00 90.44 395 ILE A N 1
ATOM 3164 C CA . ILE A 1 395 ? -4.930 3.230 17.270 1.00 90.44 395 ILE A CA 1
ATOM 3165 C C . ILE A 1 395 ? -5.004 3.671 18.741 1.00 90.44 395 ILE A C 1
ATOM 3167 O O . ILE A 1 395 ? -6.100 3.761 19.292 1.00 90.44 395 ILE A O 1
ATOM 3171 N N . SER A 1 396 ? -3.872 4.049 19.350 1.00 87.88 396 SER A N 1
ATOM 3172 C CA . SER A 1 396 ? -3.835 4.523 20.746 1.00 87.88 396 SER A CA 1
ATOM 3173 C C . SER A 1 396 ? -4.694 5.773 20.979 1.00 87.88 396 SER A C 1
ATOM 3175 O O . SER A 1 396 ? -5.286 5.947 22.039 1.00 87.88 396 SER A O 1
ATOM 3177 N N . ARG A 1 397 ? -4.802 6.669 19.991 1.00 91.06 397 ARG A N 1
ATOM 3178 C CA . ARG A 1 397 ? -5.643 7.870 20.111 1.00 91.06 397 ARG A CA 1
ATOM 3179 C C . ARG A 1 397 ? -7.138 7.540 20.101 1.00 91.06 397 ARG A C 1
ATOM 3181 O O . ARG A 1 397 ? -7.906 8.183 20.819 1.00 91.06 397 ARG A O 1
ATOM 3188 N N . VAL A 1 398 ? -7.565 6.567 19.294 1.00 90.12 398 VAL A N 1
ATOM 3189 C CA . VAL A 1 398 ? -8.958 6.085 19.300 1.00 90.12 398 VAL A CA 1
ATOM 3190 C C . VAL A 1 398 ? -9.291 5.459 20.652 1.00 90.12 398 VAL A C 1
ATOM 3192 O O . VAL A 1 398 ? -10.334 5.763 21.224 1.00 90.12 398 VAL A O 1
ATOM 3195 N N . GLU A 1 399 ? -8.384 4.661 21.205 1.00 82.88 399 GLU A N 1
ATOM 3196 C CA . GLU A 1 399 ? -8.520 4.085 22.543 1.00 82.88 399 GLU A CA 1
ATOM 3197 C C . GLU A 1 399 ? -8.699 5.155 23.618 1.00 82.88 399 GLU A C 1
ATOM 3199 O O . GLU A 1 399 ? -9.689 5.165 24.347 1.00 82.88 399 GLU A O 1
ATOM 3204 N N . GLU A 1 400 ? -7.763 6.101 23.681 1.00 85.75 400 GLU A N 1
ATOM 3205 C CA . GLU A 1 400 ? -7.754 7.133 24.709 1.00 85.75 400 GLU A CA 1
ATOM 3206 C C . GLU A 1 400 ? -9.035 7.977 24.661 1.00 85.75 400 GLU A C 1
ATOM 3208 O O . GLU A 1 400 ? -9.621 8.305 25.695 1.00 85.75 400 GLU A O 1
ATOM 3213 N N . THR A 1 401 ? -9.506 8.310 23.458 1.00 88.12 401 THR A N 1
ATOM 3214 C CA . THR A 1 401 ? -10.745 9.078 23.277 1.00 88.12 401 THR A CA 1
ATOM 3215 C C . THR A 1 401 ? -11.993 8.273 23.646 1.00 88.12 401 THR A C 1
ATOM 3217 O O . THR A 1 401 ? -12.884 8.828 24.292 1.00 88.12 401 THR A O 1
ATOM 3220 N N . ARG A 1 402 ? -12.041 6.969 23.341 1.00 82.94 402 ARG A N 1
ATOM 3221 C CA . ARG A 1 402 ? -13.121 6.066 23.781 1.00 82.94 402 ARG A CA 1
ATOM 3222 C C . ARG A 1 402 ? -13.155 5.897 25.298 1.00 82.94 402 ARG A C 1
ATOM 3224 O O . ARG A 1 402 ? -14.208 6.062 25.907 1.00 82.94 402 ARG A O 1
ATOM 3231 N N . LEU A 1 403 ? -12.008 5.640 25.927 1.00 78.81 403 LEU A N 1
ATOM 3232 C CA . LEU A 1 403 ? -11.917 5.482 27.381 1.00 78.81 403 LEU A CA 1
ATOM 3233 C C . LEU A 1 403 ? -12.374 6.747 28.112 1.00 78.81 403 LEU A C 1
ATOM 3235 O O . LEU A 1 403 ? -13.103 6.656 29.097 1.00 78.81 403 LEU A O 1
ATOM 3239 N N . ARG A 1 404 ? -12.009 7.935 27.613 1.00 81.88 404 ARG A N 1
ATOM 3240 C CA . ARG A 1 404 ? -12.489 9.206 28.176 1.00 81.88 404 ARG A CA 1
ATOM 3241 C C . ARG A 1 404 ? -14.007 9.361 28.082 1.00 81.88 404 ARG A C 1
ATOM 3243 O O . ARG A 1 404 ? -14.581 9.915 29.008 1.00 81.88 404 ARG A O 1
ATOM 3250 N N . LEU A 1 405 ? -14.644 8.892 27.007 1.00 77.81 405 LEU A N 1
ATOM 3251 C CA . LEU A 1 405 ? -16.108 8.923 26.858 1.00 77.81 405 LEU A CA 1
ATOM 3252 C C . LEU A 1 405 ? -16.816 7.953 27.814 1.00 77.81 405 LEU A C 1
ATOM 3254 O O . LEU A 1 405 ? -17.909 8.251 28.289 1.00 77.81 405 LEU A O 1
ATOM 3258 N N . ASN A 1 406 ? -16.178 6.826 28.136 1.00 71.62 406 ASN A N 1
ATOM 3259 C CA . ASN A 1 406 ? -16.730 5.815 29.040 1.00 71.62 406 ASN A CA 1
ATOM 3260 C C . ASN A 1 406 ? -16.484 6.113 30.534 1.00 71.62 406 ASN A C 1
ATOM 3262 O O . ASN A 1 406 ? -17.122 5.499 31.393 1.00 71.62 406 ASN A O 1
ATOM 3266 N N . GLN A 1 407 ? -15.586 7.045 30.873 1.00 70.19 407 GLN A N 1
ATOM 3267 C CA . GLN A 1 407 ? -15.305 7.424 32.261 1.00 70.19 407 GLN A CA 1
ATOM 3268 C C . GLN A 1 407 ? -16.443 8.262 32.880 1.00 70.19 407 GLN A C 1
ATOM 3270 O O . GLN A 1 407 ? -16.952 9.177 32.234 1.00 70.19 407 GLN A O 1
ATOM 3275 N N . PRO A 1 408 ? -16.829 8.025 34.152 1.00 63.00 408 PRO A N 1
ATOM 3276 C CA . PRO A 1 408 ? -17.829 8.848 34.831 1.00 63.00 408 PRO A CA 1
ATOM 3277 C C . PRO A 1 408 ? -17.377 10.310 34.936 1.00 63.00 408 PRO A C 1
ATOM 3279 O O . PRO A 1 408 ? -16.246 10.583 35.346 1.00 63.00 408 PRO A O 1
ATOM 3282 N N . VAL A 1 409 ? -18.267 11.263 34.639 1.00 62.03 409 VAL A N 1
ATOM 3283 C CA . VAL A 1 409 ? -17.956 12.690 34.812 1.00 62.03 409 VAL A CA 1
ATOM 3284 C C . VAL A 1 409 ? -17.731 12.995 36.296 1.00 62.03 409 VAL A C 1
ATOM 3286 O O . VAL A 1 409 ? -18.560 12.661 37.145 1.00 62.03 409 VAL A O 1
ATOM 3289 N N . ALA A 1 410 ? -16.592 13.616 36.621 1.00 55.06 410 ALA A N 1
ATOM 3290 C CA . ALA A 1 410 ? -16.232 13.934 37.999 1.00 55.06 410 ALA A CA 1
ATOM 3291 C C . ALA A 1 410 ? -17.272 14.879 38.638 1.00 55.06 410 ALA A C 1
ATOM 3293 O O . ALA A 1 410 ? -17.660 15.863 38.005 1.00 55.06 410 ALA A O 1
ATOM 3294 N N . PRO A 1 411 ? -17.703 14.630 39.890 1.00 51.41 411 PRO A N 1
ATOM 3295 C CA . PRO A 1 411 ? -18.648 15.509 40.568 1.00 51.41 411 PRO A CA 1
ATOM 3296 C C . PRO A 1 411 ? -18.037 16.897 40.792 1.00 51.41 411 PRO A C 1
ATOM 3298 O O . PRO A 1 411 ? -16.870 17.021 41.176 1.00 51.41 411 PRO A O 1
ATOM 3301 N N . ALA A 1 412 ? -18.843 17.942 40.582 1.00 55.31 412 ALA A N 1
ATOM 3302 C CA . ALA A 1 412 ? -18.442 19.333 40.779 1.00 55.31 412 ALA A CA 1
ATOM 3303 C C . ALA A 1 412 ? -17.743 19.547 42.142 1.00 55.31 412 ALA A C 1
ATOM 3305 O O . ALA A 1 412 ? -18.296 19.156 43.178 1.00 55.31 412 ALA A O 1
ATOM 3306 N N . PRO A 1 413 ? -16.577 20.224 42.192 1.00 55.47 413 PRO A N 1
ATOM 3307 C CA . PRO A 1 413 ? -15.965 20.617 43.455 1.00 55.47 413 PRO A CA 1
ATOM 3308 C C . PRO A 1 413 ? -16.949 21.440 44.306 1.00 55.47 413 PRO A C 1
ATOM 3310 O O . PRO A 1 413 ? -17.616 22.335 43.768 1.00 55.47 413 PRO A O 1
ATOM 3313 N N . PRO A 1 414 ? -17.039 21.202 45.630 1.00 47.31 414 PRO A N 1
ATOM 3314 C CA . PRO A 1 414 ? -17.941 21.959 46.492 1.00 47.31 414 PRO A CA 1
ATOM 3315 C C . PRO A 1 414 ? -17.609 23.459 46.431 1.00 47.31 414 PRO A C 1
ATOM 3317 O O . PRO A 1 414 ? -16.541 23.877 46.872 1.00 47.31 414 PRO A O 1
ATOM 3320 N N . GLY A 1 415 ? -18.520 24.275 45.884 1.00 55.22 415 GLY A N 1
ATOM 3321 C CA . GLY A 1 415 ? -18.379 25.738 45.809 1.00 55.22 415 GLY A CA 1
ATOM 3322 C C . GLY A 1 415 ? -18.226 26.346 44.408 1.00 55.22 415 GLY A C 1
ATOM 3323 O O . GLY A 1 415 ? -18.108 27.565 44.302 1.00 55.22 415 GLY A O 1
ATOM 3324 N N . ALA A 1 416 ? -18.265 25.557 43.330 1.00 54.34 416 ALA A N 1
ATOM 3325 C CA . ALA A 1 416 ? -18.249 26.086 41.964 1.00 54.34 416 ALA A CA 1
ATOM 3326 C C . ALA A 1 416 ? -19.613 26.689 41.560 1.00 54.34 416 ALA A C 1
ATOM 3328 O O . ALA A 1 416 ? -20.422 26.071 40.874 1.00 54.34 416 ALA A O 1
ATOM 3329 N N . THR A 1 417 ? -19.888 27.924 41.980 1.00 47.09 417 THR A N 1
ATOM 3330 C CA . THR A 1 417 ? -20.958 28.751 41.401 1.00 47.09 417 THR A CA 1
ATOM 3331 C C . THR A 1 417 ? -20.405 29.529 40.210 1.00 47.09 417 THR A C 1
ATOM 3333 O O . THR A 1 417 ? -19.886 30.632 40.379 1.00 47.09 417 THR A O 1
ATOM 3336 N N . GLY A 1 418 ? -20.496 28.961 39.006 1.00 39.97 418 GLY A N 1
ATOM 3337 C CA . GLY A 1 418 ? -20.106 29.666 37.784 1.00 39.97 418 GLY A CA 1
ATOM 3338 C C . GLY A 1 418 ? -20.314 28.870 36.497 1.00 39.97 418 GLY A C 1
ATOM 3339 O O . GLY A 1 418 ? -19.452 28.093 36.122 1.00 39.97 418 GLY A O 1
ATOM 3340 N N . GLY A 1 419 ? -21.441 29.115 35.817 1.00 40.88 419 GLY A N 1
ATOM 3341 C CA . GLY A 1 419 ? -21.564 29.137 34.349 1.00 40.88 419 GLY A CA 1
ATOM 3342 C C . GLY A 1 419 ? -20.937 28.006 33.525 1.00 40.88 419 GLY A C 1
ATOM 3343 O O . GLY A 1 419 ? -20.209 28.294 32.585 1.00 40.88 419 GLY A O 1
ATOM 3344 N N . GLY A 1 420 ? -21.239 26.756 33.859 1.00 45.09 420 GLY A N 1
ATOM 3345 C CA . GLY A 1 420 ? -20.886 25.551 33.102 1.00 45.09 420 GLY A CA 1
ATOM 3346 C C . GLY A 1 420 ? -21.128 24.361 34.020 1.00 45.09 420 GLY A C 1
ATOM 3347 O O . GLY A 1 420 ? -20.406 24.203 34.999 1.00 45.09 420 GLY A O 1
ATOM 3348 N N . GLY A 1 421 ? -22.232 23.637 33.820 1.00 43.88 421 GLY A N 1
ATOM 3349 C CA . GLY A 1 421 ? -22.743 22.659 34.784 1.00 43.88 421 GLY A CA 1
ATOM 3350 C C . GLY A 1 421 ? -21.670 21.648 35.183 1.00 43.88 421 GLY A C 1
ATOM 3351 O O . GLY A 1 421 ? -21.116 20.967 34.329 1.00 43.88 421 GLY A O 1
ATOM 3352 N N . GLY A 1 422 ? -21.369 21.551 36.480 1.00 45.09 422 GLY A N 1
ATOM 3353 C CA . GLY A 1 422 ? -20.263 20.754 37.024 1.00 45.09 422 GLY A CA 1
ATOM 3354 C C . GLY A 1 422 ? -20.435 19.230 36.964 1.00 45.09 422 GLY A C 1
ATOM 3355 O O . GLY A 1 422 ? -19.930 18.542 37.835 1.00 45.09 422 GLY A O 1
ATOM 3356 N N . ASN A 1 423 ? -21.132 18.722 35.951 1.00 52.47 423 ASN A N 1
ATOM 3357 C CA . ASN A 1 423 ? -21.342 17.309 35.653 1.00 52.47 423 ASN A CA 1
ATOM 3358 C C . ASN A 1 423 ? -21.339 17.069 34.125 1.00 52.47 423 ASN A C 1
ATOM 3360 O O . ASN A 1 423 ? -21.945 16.115 33.664 1.00 52.47 423 ASN A O 1
ATOM 3364 N N . GLN A 1 424 ? -20.690 17.920 33.323 1.00 56.97 424 GLN A N 1
ATOM 3365 C CA . GLN A 1 424 ? -20.582 17.753 31.866 1.00 56.97 424 GLN A CA 1
ATOM 3366 C C . GLN A 1 424 ? -19.173 17.316 31.463 1.00 56.97 424 GLN A C 1
ATOM 3368 O O . GLN A 1 424 ? -18.186 17.766 32.053 1.00 56.97 424 GLN A O 1
ATOM 3373 N N . PHE A 1 425 ? -19.071 16.458 30.443 1.00 58.34 425 PHE A N 1
ATOM 3374 C CA . PHE A 1 425 ? -17.802 16.319 29.733 1.00 58.34 425 PHE A CA 1
ATOM 3375 C C . PHE A 1 425 ? -17.412 17.693 29.155 1.00 58.34 425 PHE A C 1
ATOM 3377 O O . PHE A 1 425 ? -18.257 18.577 29.004 1.00 58.34 425 PHE A O 1
ATOM 3384 N N . GLY A 1 426 ? -16.127 17.912 28.855 1.00 60.91 426 GLY A N 1
ATOM 3385 C CA . GLY A 1 426 ? -15.683 19.163 28.227 1.00 60.91 426 GLY A CA 1
ATOM 3386 C C . GLY A 1 426 ? -16.437 19.485 26.923 1.00 60.91 426 GLY A C 1
ATOM 3387 O O . GLY A 1 426 ? -17.251 18.708 26.436 1.00 60.91 426 GLY A O 1
ATOM 3388 N N . ALA A 1 427 ? -16.146 20.627 26.302 1.00 61.81 427 ALA A N 1
ATOM 3389 C CA . ALA A 1 427 ? -16.916 21.097 25.145 1.00 61.81 427 ALA A CA 1
ATOM 3390 C C . ALA A 1 427 ? -16.795 20.236 23.858 1.00 61.81 427 ALA A C 1
ATOM 3392 O O . ALA A 1 427 ? -17.523 20.502 22.904 1.00 61.81 427 ALA A O 1
ATOM 3393 N N . THR A 1 428 ? -15.883 19.251 23.780 1.00 77.75 428 THR A N 1
ATOM 3394 C CA . THR A 1 428 ? -15.506 18.584 22.508 1.00 77.75 428 THR A CA 1
ATOM 3395 C C . THR A 1 428 ? -15.292 17.050 22.495 1.00 77.75 428 THR A C 1
ATOM 3397 O O . THR A 1 428 ? -14.723 16.569 21.516 1.00 77.75 428 THR A O 1
ATOM 3400 N N . PRO A 1 429 ? -15.717 16.227 23.475 1.00 75.69 429 PRO A N 1
ATOM 3401 C CA . PRO A 1 429 ? -15.365 14.800 23.521 1.00 75.69 429 PRO A CA 1
ATOM 3402 C C . PRO A 1 429 ? -15.852 13.999 22.298 1.00 75.69 429 PRO A C 1
ATOM 3404 O O . PRO A 1 429 ? -15.111 13.159 21.791 1.00 75.69 429 PRO A O 1
ATOM 3407 N N . GLY A 1 430 ? -17.048 14.291 21.768 1.00 76.56 430 GLY A N 1
ATOM 3408 C CA . GLY A 1 430 ? -17.546 13.635 20.550 1.00 76.56 430 GLY A CA 1
ATOM 3409 C C . GLY A 1 430 ? -16.741 14.005 19.296 1.00 76.56 430 GLY A C 1
ATOM 3410 O O . GLY A 1 430 ? -16.488 13.159 18.439 1.00 76.56 430 GLY A O 1
ATOM 3411 N N . LEU A 1 431 ? -16.271 15.254 19.214 1.00 83.19 431 LEU A N 1
ATOM 3412 C CA . LEU A 1 431 ? -15.428 15.731 18.114 1.00 83.19 431 LEU A CA 1
ATOM 3413 C C . LEU A 1 431 ? -14.025 15.108 18.162 1.00 83.19 431 LEU A C 1
ATOM 3415 O O . LEU A 1 431 ? -13.455 14.788 17.119 1.00 83.19 431 LEU A O 1
ATOM 3419 N N . ASP A 1 432 ? -13.469 14.920 19.359 1.00 88.50 432 ASP A N 1
ATOM 3420 C CA . ASP A 1 432 ? -12.153 14.306 19.539 1.00 88.50 432 ASP A CA 1
ATOM 3421 C C . ASP A 1 432 ? -12.136 12.851 19.053 1.00 88.50 432 ASP A C 1
ATOM 3423 O O . ASP A 1 432 ? -11.203 12.465 18.342 1.00 88.50 432 ASP A O 1
ATOM 3427 N N . LEU A 1 433 ? -13.184 12.075 19.361 1.00 88.62 433 LEU A N 1
ATOM 3428 C CA . LEU A 1 433 ? -13.329 10.707 18.857 1.00 88.62 433 LEU A CA 1
ATOM 3429 C C . LEU A 1 433 ? -13.552 10.681 17.339 1.00 88.62 433 LEU A C 1
ATOM 3431 O O . LEU A 1 433 ? -12.907 9.894 16.650 1.00 88.62 433 LEU A O 1
ATOM 3435 N N . LEU A 1 434 ? -14.390 11.569 16.791 1.00 89.81 434 LEU A N 1
ATOM 3436 C CA . LEU A 1 434 ? -14.597 11.637 15.341 1.00 89.81 434 LEU A CA 1
ATOM 3437 C C . LEU A 1 434 ? -13.282 11.909 14.587 1.00 89.81 434 LEU A C 1
ATOM 3439 O O . LEU A 1 434 ? -12.974 11.252 13.590 1.00 89.81 434 LEU A O 1
ATOM 3443 N N . ASN A 1 435 ? -12.475 12.843 15.094 1.00 92.06 435 ASN A N 1
ATOM 3444 C CA . ASN A 1 435 ? -11.155 13.129 14.537 1.00 92.06 435 ASN A CA 1
ATOM 3445 C C . ASN A 1 435 ? -10.210 11.928 14.668 1.00 92.06 435 ASN A C 1
ATOM 3447 O O . ASN A 1 435 ? -9.492 11.624 13.720 1.00 92.06 435 ASN A O 1
ATOM 3451 N N . ALA A 1 436 ? -10.225 11.225 15.806 1.00 93.06 436 ALA A N 1
ATOM 3452 C CA . ALA A 1 436 ? -9.405 10.033 16.009 1.00 93.06 436 ALA A CA 1
ATOM 3453 C C . ALA A 1 436 ? -9.772 8.898 15.033 1.00 93.06 436 ALA A C 1
ATOM 3455 O O . ALA A 1 436 ? -8.875 8.295 14.448 1.00 93.06 436 ALA A O 1
ATOM 3456 N N . LEU A 1 437 ? -11.067 8.650 14.798 1.00 92.06 437 LEU A N 1
ATOM 3457 C CA . LEU A 1 437 ? -11.541 7.652 13.829 1.00 92.06 437 LEU A CA 1
ATOM 3458 C C . LEU A 1 437 ? -11.138 8.014 12.390 1.00 92.06 437 LEU A C 1
ATOM 3460 O O . LEU A 1 437 ? -10.664 7.154 11.647 1.00 92.06 437 LEU A O 1
ATOM 3464 N N . SER A 1 438 ? -11.276 9.288 12.007 1.00 93.62 438 SER A N 1
ATOM 3465 C CA . SER A 1 438 ? -10.829 9.779 10.696 1.00 93.62 438 SER A CA 1
ATOM 3466 C C . SER A 1 438 ? -9.313 9.637 10.528 1.00 93.62 438 SER A C 1
ATOM 3468 O O . SER A 1 438 ? -8.844 9.151 9.497 1.00 93.62 438 SER A O 1
ATOM 3470 N N . ASP A 1 439 ? -8.534 9.999 11.550 1.00 94.31 439 ASP A N 1
ATOM 3471 C CA . ASP A 1 439 ? -7.075 9.868 11.547 1.00 94.31 439 ASP A CA 1
ATOM 3472 C C . ASP A 1 439 ? -6.633 8.397 11.451 1.00 94.31 439 ASP A C 1
ATOM 3474 O O . ASP A 1 439 ? -5.712 8.090 10.687 1.00 94.31 439 ASP A O 1
ATOM 3478 N N . LEU A 1 440 ? -7.308 7.475 12.147 1.00 94.06 440 LEU A N 1
ATOM 3479 C CA . LEU A 1 440 ? -7.052 6.036 12.039 1.00 94.06 440 LEU A CA 1
ATOM 3480 C C . LEU A 1 440 ? -7.293 5.537 10.612 1.00 94.06 440 LEU A C 1
ATOM 3482 O O . LEU A 1 440 ? -6.366 5.026 9.988 1.00 94.06 440 LEU A O 1
ATOM 3486 N N . ARG A 1 441 ? -8.478 5.783 10.044 1.00 94.12 441 ARG A N 1
ATOM 3487 C CA . ARG A 1 441 ? -8.790 5.394 8.658 1.00 94.12 441 ARG A CA 1
ATOM 3488 C C . ARG A 1 441 ? -7.765 5.959 7.667 1.00 94.12 441 ARG A C 1
ATOM 3490 O O . ARG A 1 441 ? -7.262 5.251 6.796 1.00 94.12 441 ARG A O 1
ATOM 3497 N N . ASN A 1 442 ? -7.419 7.240 7.801 1.00 95.25 442 ASN A N 1
ATOM 3498 C CA . ASN A 1 442 ? -6.477 7.900 6.896 1.00 95.25 442 ASN A CA 1
ATOM 3499 C C . ASN A 1 442 ? -5.057 7.323 7.021 1.00 95.25 442 ASN A C 1
ATOM 3501 O O . ASN A 1 442 ? -4.376 7.153 6.011 1.00 95.25 442 ASN A O 1
ATOM 3505 N N . THR A 1 443 ? -4.588 7.025 8.235 1.00 95.88 443 THR A N 1
ATOM 3506 C CA . THR A 1 443 ? -3.260 6.424 8.450 1.00 95.88 443 THR A CA 1
ATOM 3507 C C . THR A 1 443 ? -3.198 4.981 7.956 1.00 95.88 443 THR A C 1
ATOM 3509 O O . THR A 1 443 ? -2.209 4.626 7.317 1.00 95.88 443 THR A O 1
ATOM 3512 N N . GLN A 1 444 ? -4.258 4.186 8.141 1.00 95.31 444 GLN A N 1
ATOM 3513 C CA . GLN A 1 444 ? -4.376 2.839 7.565 1.00 95.31 444 GLN A CA 1
ATOM 3514 C C . GLN A 1 444 ? -4.302 2.881 6.033 1.00 95.31 444 GLN A C 1
ATOM 3516 O O . GLN A 1 444 ? -3.497 2.173 5.427 1.00 95.31 444 GLN A O 1
ATOM 3521 N N . ASN A 1 445 ? -5.071 3.780 5.411 1.00 95.50 445 ASN A N 1
ATOM 3522 C CA . ASN A 1 445 ? -5.057 3.972 3.962 1.00 95.50 445 ASN A CA 1
ATOM 3523 C C . ASN A 1 445 ? -3.669 4.396 3.462 1.00 95.50 445 ASN A C 1
ATOM 3525 O O . ASN A 1 445 ? -3.175 3.839 2.488 1.00 95.50 445 ASN A O 1
ATOM 3529 N N . ASN A 1 446 ? -3.006 5.334 4.148 1.00 95.19 446 ASN A N 1
ATOM 3530 C CA . ASN A 1 446 ? -1.655 5.768 3.785 1.00 95.19 446 ASN A CA 1
ATOM 3531 C C . ASN A 1 446 ? -0.618 4.646 3.929 1.00 95.19 446 ASN A C 1
ATOM 3533 O O . ASN A 1 446 ? 0.276 4.541 3.089 1.00 95.19 446 ASN A O 1
ATOM 3537 N N . PHE A 1 447 ? -0.723 3.816 4.970 1.00 96.00 447 PHE A N 1
ATOM 3538 C CA . PHE A 1 447 ? 0.166 2.674 5.173 1.00 96.00 447 PHE A CA 1
ATOM 3539 C C . PHE A 1 447 ? 0.040 1.659 4.029 1.00 96.00 447 PHE A C 1
ATOM 3541 O O . PHE A 1 447 ? 1.052 1.304 3.421 1.00 96.00 447 PHE A O 1
ATOM 3548 N N . LEU A 1 448 ? -1.193 1.283 3.665 1.00 95.50 448 LEU A N 1
ATOM 3549 C CA . LEU A 1 448 ? -1.462 0.442 2.496 1.00 95.50 448 LEU A CA 1
ATOM 3550 C C . LEU A 1 448 ? -0.909 1.074 1.213 1.00 95.50 448 LEU A C 1
ATOM 3552 O O . LEU A 1 448 ? -0.195 0.410 0.466 1.00 95.50 448 LEU A O 1
ATOM 3556 N N . SER A 1 449 ? -1.179 2.361 0.965 1.00 95.25 449 SER A N 1
ATOM 3557 C CA . SER A 1 449 ? -0.677 3.053 -0.227 1.00 95.25 449 SER A CA 1
ATOM 3558 C C . SER A 1 449 ? 0.846 2.974 -0.324 1.00 95.25 449 SER A C 1
ATOM 3560 O O . SER A 1 449 ? 1.378 2.648 -1.383 1.00 95.25 449 SER A O 1
ATOM 3562 N N . VAL A 1 450 ? 1.576 3.245 0.764 1.00 95.88 450 VAL A N 1
ATOM 3563 C CA . VAL A 1 450 ? 3.048 3.176 0.767 1.00 95.88 450 VAL A CA 1
ATOM 3564 C C . VAL A 1 450 ? 3.537 1.753 0.492 1.00 95.88 450 VAL A C 1
ATOM 3566 O O . VAL A 1 450 ? 4.464 1.580 -0.304 1.00 95.88 450 VAL A O 1
ATOM 3569 N N . TYR A 1 451 ? 2.897 0.743 1.085 1.00 95.94 451 TYR A N 1
ATOM 3570 C CA . TYR A 1 451 ? 3.223 -0.660 0.832 1.00 95.94 451 TYR A CA 1
ATOM 3571 C C . TYR A 1 451 ? 3.024 -1.039 -0.642 1.00 95.94 451 TYR A C 1
ATOM 3573 O O . TYR A 1 451 ? 3.946 -1.546 -1.284 1.00 95.94 451 TYR A O 1
ATOM 3581 N N . LEU A 1 452 ? 1.861 -0.722 -1.218 1.00 95.25 452 LEU A N 1
ATOM 3582 C CA . LEU A 1 452 ? 1.564 -1.016 -2.621 1.00 95.25 452 LEU A CA 1
ATOM 3583 C C . LEU A 1 452 ? 2.506 -0.271 -3.573 1.00 95.25 452 LEU A C 1
ATOM 3585 O O . LEU A 1 452 ? 2.943 -0.835 -4.574 1.00 95.25 452 LEU A O 1
ATOM 3589 N N . ASN A 1 453 ? 2.880 0.972 -3.257 1.00 94.81 453 ASN A N 1
ATOM 3590 C CA . ASN A 1 453 ? 3.865 1.721 -4.039 1.00 94.81 453 ASN A CA 1
ATOM 3591 C C . ASN A 1 453 ? 5.261 1.094 -3.974 1.00 94.81 453 ASN A C 1
ATOM 3593 O O . ASN A 1 453 ? 5.979 1.098 -4.979 1.00 94.81 453 ASN A O 1
ATOM 3597 N N . TYR A 1 454 ? 5.660 0.554 -2.818 1.00 95.38 454 TYR A N 1
ATOM 3598 C CA . TYR A 1 454 ? 6.899 -0.212 -2.699 1.00 95.38 454 TYR A CA 1
ATOM 3599 C C . TYR A 1 454 ? 6.849 -1.451 -3.599 1.00 95.38 454 TYR A C 1
ATOM 3601 O O . TYR A 1 454 ? 7.727 -1.649 -4.440 1.00 95.38 454 TYR A O 1
ATOM 3609 N N . TYR A 1 455 ? 5.781 -2.236 -3.468 1.00 94.25 455 TYR A N 1
ATOM 3610 C CA . TYR A 1 455 ? 5.568 -3.463 -4.226 1.00 94.25 455 TYR A CA 1
ATOM 3611 C C . TYR A 1 455 ? 5.560 -3.209 -5.745 1.00 94.25 455 TYR A C 1
ATOM 3613 O O . TYR A 1 455 ? 6.323 -3.833 -6.485 1.00 94.25 455 TYR A O 1
ATOM 3621 N N . ALA A 1 456 ? 4.810 -2.205 -6.209 1.00 93.38 456 ALA A N 1
ATOM 3622 C CA . ALA A 1 456 ? 4.781 -1.792 -7.611 1.00 93.38 456 ALA A CA 1
ATOM 3623 C C . ALA A 1 456 ? 6.143 -1.271 -8.104 1.00 93.38 456 ALA A C 1
ATOM 3625 O O . ALA A 1 456 ? 6.567 -1.586 -9.216 1.00 93.38 456 ALA A O 1
ATOM 3626 N N . SER A 1 457 ? 6.879 -0.515 -7.281 1.00 93.81 457 SER A N 1
ATOM 3627 C CA . SER A 1 457 ? 8.234 -0.064 -7.635 1.00 93.81 457 SER A CA 1
ATOM 3628 C C . SER A 1 457 ? 9.203 -1.237 -7.794 1.00 93.81 457 SER A C 1
ATOM 3630 O O . SER A 1 457 ? 10.093 -1.183 -8.643 1.00 93.81 457 SER A O 1
ATOM 3632 N N . ARG A 1 458 ? 9.022 -2.313 -7.020 1.00 94.94 458 ARG A N 1
ATOM 3633 C CA . ARG A 1 458 ? 9.821 -3.537 -7.139 1.00 94.94 458 ARG A CA 1
ATOM 3634 C C . ARG A 1 458 ? 9.470 -4.308 -8.408 1.00 94.94 458 ARG A C 1
ATOM 3636 O O . ARG A 1 458 ? 10.387 -4.702 -9.119 1.00 94.94 458 ARG A O 1
ATOM 3643 N N . MET A 1 459 ? 8.190 -4.431 -8.760 1.00 92.94 459 MET A N 1
ATOM 3644 C CA . MET A 1 459 ? 7.787 -4.968 -10.068 1.00 92.94 459 MET A CA 1
ATOM 3645 C C . MET A 1 459 ? 8.446 -4.186 -11.211 1.00 92.94 459 MET A C 1
ATOM 3647 O O . MET A 1 459 ? 9.052 -4.768 -12.111 1.00 92.94 459 MET A O 1
ATOM 3651 N N . VAL A 1 460 ? 8.390 -2.851 -11.158 1.00 93.44 460 VAL A N 1
ATOM 3652 C CA . VAL A 1 460 ? 9.050 -1.998 -12.154 1.00 93.44 460 VAL A CA 1
ATOM 3653 C C . VAL A 1 460 ? 10.556 -2.248 -12.168 1.00 93.44 460 VAL A C 1
ATOM 3655 O O . VAL A 1 460 ? 11.116 -2.372 -13.252 1.00 93.44 460 VAL A O 1
ATOM 3658 N N . LEU A 1 461 ? 11.213 -2.389 -11.012 1.00 95.56 461 LEU A N 1
ATOM 3659 C CA . LEU A 1 461 ? 12.632 -2.744 -10.956 1.00 95.56 461 LEU A CA 1
ATOM 3660 C C . LEU A 1 461 ? 12.905 -4.070 -11.678 1.00 95.56 461 LEU A C 1
ATOM 3662 O O . LEU A 1 461 ? 13.756 -4.093 -12.560 1.00 95.56 461 LEU A O 1
ATOM 3666 N N . MET A 1 462 ? 12.177 -5.143 -11.359 1.00 94.44 462 MET A N 1
ATOM 3667 C CA . MET A 1 462 ? 12.378 -6.459 -11.984 1.00 94.44 462 MET A CA 1
ATOM 3668 C C . MET A 1 462 ? 12.207 -6.402 -13.506 1.00 94.44 462 MET A C 1
ATOM 3670 O O . MET A 1 462 ? 13.007 -6.973 -14.251 1.00 94.44 462 MET A O 1
ATOM 3674 N N . ARG A 1 463 ? 11.207 -5.651 -13.982 1.00 93.62 463 ARG A N 1
ATOM 3675 C CA . ARG A 1 463 ? 10.992 -5.412 -15.414 1.00 93.62 463 ARG A CA 1
ATOM 3676 C C . ARG A 1 463 ? 12.134 -4.609 -16.039 1.00 93.62 463 ARG A C 1
ATOM 3678 O O . ARG A 1 463 ? 12.630 -4.980 -17.096 1.00 93.62 463 ARG A O 1
ATOM 3685 N N . GLU A 1 464 ? 12.566 -3.518 -15.405 1.00 94.81 464 GLU A N 1
ATOM 3686 C CA . GLU A 1 464 ? 13.652 -2.660 -15.905 1.00 94.81 464 GLU A CA 1
ATOM 3687 C C . GLU A 1 464 ? 15.026 -3.338 -15.858 1.00 94.81 464 GLU A C 1
ATOM 3689 O O . GLU A 1 464 ? 15.919 -2.937 -16.604 1.00 94.81 464 GLU A O 1
ATOM 3694 N N . LEU A 1 465 ? 15.192 -4.358 -15.015 1.00 93.94 465 LEU A N 1
ATOM 3695 C CA . LEU A 1 465 ? 16.344 -5.259 -15.007 1.00 93.94 465 LEU A CA 1
ATOM 3696 C C . LEU A 1 465 ? 16.254 -6.345 -16.091 1.00 93.94 465 LEU A C 1
ATOM 3698 O O . LEU A 1 465 ? 17.269 -6.949 -16.415 1.00 93.94 465 LEU A O 1
ATOM 3702 N N . GLY A 1 466 ? 15.073 -6.580 -16.670 1.00 91.69 466 GLY A N 1
ATOM 3703 C CA . GLY A 1 466 ? 14.844 -7.636 -17.659 1.00 91.69 466 GLY A CA 1
ATOM 3704 C C . GLY A 1 466 ? 14.749 -9.042 -17.061 1.00 91.69 466 GLY A C 1
ATOM 3705 O O . GLY A 1 466 ? 14.910 -10.009 -17.792 1.00 91.69 466 GLY A O 1
ATOM 3706 N N . ILE A 1 467 ? 14.506 -9.160 -15.751 1.00 90.88 467 ILE A N 1
ATOM 3707 C CA . ILE A 1 467 ? 14.509 -10.441 -15.016 1.00 90.88 467 ILE A CA 1
ATOM 3708 C C . ILE A 1 467 ? 13.131 -10.810 -14.450 1.00 90.88 467 ILE A C 1
ATOM 3710 O O . ILE A 1 467 ? 13.010 -11.757 -13.682 1.00 90.88 467 ILE A O 1
ATOM 3714 N N . MET A 1 468 ? 12.094 -10.039 -14.784 1.00 91.75 468 MET A N 1
ATOM 3715 C CA . MET A 1 468 ? 10.722 -10.314 -14.364 1.00 91.75 468 MET A CA 1
ATOM 3716 C C . MET A 1 468 ? 10.257 -11.660 -14.922 1.00 91.75 468 MET A C 1
ATOM 3718 O O . MET A 1 468 ? 10.197 -11.837 -16.137 1.00 91.75 468 MET A O 1
ATOM 3722 N N . GLN A 1 469 ? 9.896 -12.573 -14.024 1.00 86.00 469 GLN A N 1
ATOM 3723 C CA . GLN A 1 469 ? 9.311 -13.863 -14.366 1.00 86.00 469 GLN A CA 1
ATOM 3724 C C . GLN A 1 469 ? 7.802 -13.827 -14.157 1.00 86.00 469 GLN A C 1
ATOM 3726 O O . GLN A 1 469 ? 7.306 -13.219 -13.209 1.00 86.00 469 GLN A O 1
ATOM 3731 N N . ILE A 1 470 ? 7.085 -14.465 -15.068 1.00 88.56 470 ILE A N 1
ATOM 3732 C CA . ILE A 1 470 ? 5.631 -14.547 -15.057 1.00 88.56 470 ILE A CA 1
ATOM 3733 C C . ILE A 1 470 ? 5.280 -16.033 -15.087 1.00 88.56 470 ILE A C 1
ATOM 3735 O O . ILE A 1 470 ? 5.931 -16.795 -15.807 1.00 88.56 470 ILE A O 1
ATOM 3739 N N . ASP A 1 471 ? 4.307 -16.447 -14.286 1.00 84.00 471 ASP A N 1
ATOM 3740 C CA . ASP A 1 471 ? 3.821 -17.823 -14.284 1.00 84.00 471 ASP A CA 1
ATOM 3741 C C . ASP A 1 471 ? 2.922 -18.131 -15.498 1.00 84.00 471 ASP A C 1
ATOM 3743 O O . ASP A 1 471 ? 2.731 -17.315 -16.406 1.00 84.00 471 ASP A O 1
ATOM 3747 N N . CYS A 1 472 ? 2.379 -19.349 -15.543 1.00 80.94 472 CYS A N 1
ATOM 3748 C CA . CYS A 1 472 ? 1.496 -19.790 -16.622 1.00 80.94 472 CYS A CA 1
ATOM 3749 C C . CYS A 1 472 ? 0.136 -19.073 -16.650 1.00 80.94 472 CYS A C 1
ATOM 3751 O O . CYS A 1 472 ? -0.554 -19.143 -17.668 1.00 80.94 472 CYS A O 1
ATOM 3753 N N . GLU A 1 473 ? -0.237 -18.384 -15.574 1.00 76.44 473 GLU A N 1
ATOM 3754 C CA . GLU A 1 473 ? -1.488 -17.635 -15.448 1.00 76.44 473 GLU A CA 1
ATOM 3755 C C . GLU A 1 473 ? -1.302 -16.148 -15.776 1.00 76.44 473 GLU A C 1
ATOM 3757 O O . GLU A 1 473 ? -2.276 -15.402 -15.880 1.00 76.44 473 GLU A O 1
ATOM 3762 N N . GLY A 1 474 ? -0.064 -15.713 -16.028 1.00 75.19 474 GLY A N 1
ATOM 3763 C CA . GLY A 1 474 ? 0.239 -14.324 -16.347 1.00 75.19 474 GLY A CA 1
ATOM 3764 C C . GLY A 1 474 ? 0.535 -13.464 -15.116 1.00 75.19 474 GLY A C 1
ATOM 3765 O O . GLY A 1 474 ? 0.628 -12.241 -15.250 1.00 75.19 474 GLY A O 1
ATOM 3766 N N . MET A 1 475 ? 0.712 -14.071 -13.941 1.00 82.25 475 MET A N 1
ATOM 3767 C CA . MET A 1 475 ? 0.997 -13.381 -12.686 1.00 82.25 475 MET A CA 1
ATOM 3768 C C . MET A 1 475 ? 2.502 -13.288 -12.432 1.00 82.25 475 MET A C 1
ATOM 3770 O O . MET A 1 475 ? 3.287 -14.169 -12.785 1.00 82.25 475 MET A O 1
ATOM 3774 N N . TRP A 1 476 ? 2.931 -12.171 -11.842 1.00 88.44 476 TRP A N 1
ATOM 3775 C CA . TRP A 1 476 ? 4.337 -11.976 -11.498 1.00 88.44 476 TRP A CA 1
ATOM 3776 C C . TRP A 1 476 ? 4.744 -12.917 -10.363 1.00 88.44 476 TRP A C 1
ATOM 3778 O O . TRP A 1 476 ? 4.131 -12.906 -9.297 1.00 88.44 476 TRP A O 1
ATOM 3788 N N . ILE A 1 477 ? 5.825 -13.667 -10.577 1.00 88.31 477 ILE A N 1
ATOM 3789 C CA . ILE A 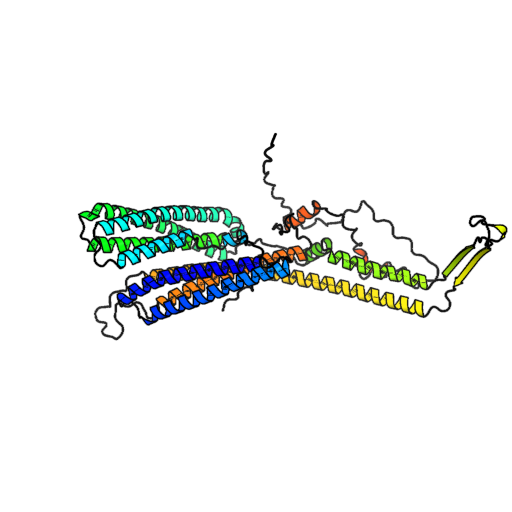1 477 ? 6.429 -14.510 -9.547 1.00 88.31 477 ILE A CA 1
ATOM 3790 C C . ILE A 1 477 ? 7.252 -13.609 -8.617 1.00 88.31 477 ILE A C 1
ATOM 3792 O O . ILE A 1 477 ? 8.341 -13.142 -8.969 1.00 88.31 477 ILE A O 1
ATOM 3796 N N . ASP A 1 478 ? 6.697 -13.329 -7.437 1.00 86.81 478 ASP A N 1
ATOM 3797 C CA . ASP A 1 478 ? 7.318 -12.479 -6.421 1.00 86.81 478 ASP A CA 1
ATOM 3798 C C . ASP A 1 478 ? 8.400 -13.232 -5.639 1.00 86.81 478 ASP A C 1
ATOM 3800 O O . ASP A 1 478 ? 8.176 -13.753 -4.545 1.00 86.81 478 ASP A O 1
ATOM 3804 N N . GLU A 1 479 ? 9.598 -13.277 -6.218 1.00 85.75 479 GLU A N 1
ATOM 3805 C CA . GLU A 1 479 ? 10.780 -13.839 -5.579 1.00 85.75 479 GLU A CA 1
ATOM 3806 C C . GLU A 1 479 ? 11.834 -12.781 -5.232 1.00 85.75 479 GLU A C 1
ATOM 3808 O O . GLU A 1 479 ? 11.980 -11.757 -5.914 1.00 85.75 479 GLU A O 1
ATOM 3813 N N . PRO A 1 480 ? 12.650 -13.053 -4.197 1.00 85.38 480 PRO A N 1
ATOM 3814 C CA . PRO A 1 480 ? 13.846 -12.286 -3.935 1.00 85.38 480 PRO A CA 1
ATOM 3815 C C . PRO A 1 480 ? 14.777 -12.182 -5.137 1.00 85.38 480 PR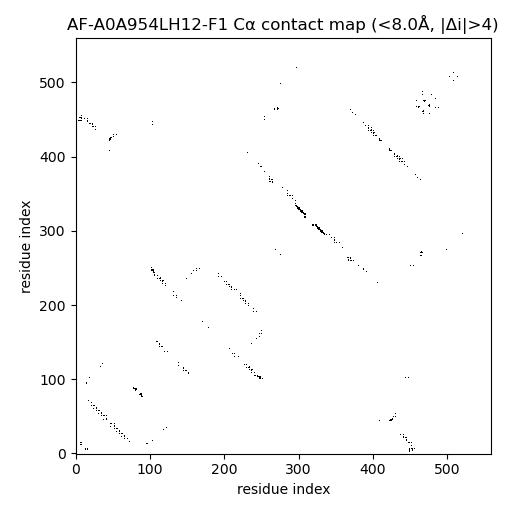O A C 1
ATOM 3817 O O . PRO A 1 480 ? 15.076 -13.183 -5.783 1.00 85.38 480 PRO A O 1
ATOM 3820 N N . ILE A 1 481 ? 15.321 -10.984 -5.375 1.00 85.50 481 ILE A N 1
ATOM 3821 C CA . ILE A 1 481 ? 16.209 -10.720 -6.513 1.00 85.50 481 ILE A CA 1
ATOM 3822 C C . ILE A 1 481 ? 17.408 -11.674 -6.566 1.00 85.50 481 ILE A C 1
ATOM 3824 O O . ILE A 1 481 ? 17.818 -12.079 -7.650 1.00 85.50 481 ILE A O 1
ATOM 3828 N N . GLU A 1 482 ? 17.949 -12.079 -5.416 1.00 82.94 482 GLU A N 1
ATOM 3829 C CA . GLU A 1 482 ? 19.053 -13.034 -5.335 1.00 82.94 482 GLU A CA 1
ATOM 3830 C C . GLU A 1 482 ? 18.654 -14.424 -5.845 1.00 82.94 482 GLU A C 1
ATOM 3832 O O . GLU A 1 482 ? 19.458 -15.100 -6.488 1.00 82.94 482 GLU A O 1
ATOM 3837 N N . ILE A 1 483 ? 17.414 -14.840 -5.573 1.00 80.81 483 ILE A N 1
ATOM 3838 C CA . ILE A 1 483 ? 16.858 -16.120 -6.020 1.00 80.81 483 ILE A CA 1
ATOM 3839 C C . ILE A 1 483 ? 16.548 -16.041 -7.511 1.00 80.81 483 ILE A C 1
ATOM 3841 O O . ILE A 1 483 ? 17.034 -16.882 -8.268 1.00 80.81 483 ILE A O 1
ATOM 3845 N N . THR A 1 484 ? 15.863 -14.982 -7.950 1.00 78.94 484 THR A N 1
ATOM 3846 C CA . THR A 1 484 ? 15.555 -14.765 -9.366 1.00 78.94 484 THR A CA 1
ATOM 3847 C C . THR A 1 484 ? 16.832 -14.800 -10.204 1.00 78.94 484 THR A C 1
ATOM 3849 O O . THR A 1 484 ? 16.906 -15.546 -11.174 1.00 78.94 484 THR A O 1
ATOM 3852 N N . LEU A 1 485 ? 17.884 -14.079 -9.790 1.00 78.25 485 LEU A N 1
ATOM 3853 C CA . LEU A 1 485 ? 19.178 -14.068 -10.482 1.00 78.25 485 LEU A CA 1
ATOM 3854 C C . LEU A 1 485 ? 19.835 -15.453 -10.563 1.00 78.25 485 LEU A C 1
ATOM 3856 O O . LEU A 1 485 ? 20.436 -15.778 -11.585 1.00 78.25 485 LEU A O 1
ATOM 3860 N N . ALA A 1 486 ? 19.728 -16.274 -9.516 1.00 76.00 486 ALA A N 1
ATOM 3861 C CA . ALA A 1 486 ? 20.252 -17.639 -9.534 1.00 76.00 486 ALA A CA 1
ATOM 3862 C C . ALA A 1 486 ? 19.473 -18.541 -10.511 1.00 76.00 486 ALA A C 1
ATOM 3864 O O . ALA A 1 486 ? 20.072 -19.354 -11.220 1.00 76.00 486 ALA A O 1
ATOM 3865 N N . MET A 1 487 ? 18.152 -18.362 -10.580 1.00 68.00 487 MET A N 1
ATOM 3866 C CA . MET A 1 487 ? 17.248 -19.166 -11.408 1.00 68.00 487 MET A CA 1
ATOM 3867 C C . MET A 1 487 ? 17.237 -18.761 -12.888 1.00 68.00 487 MET A C 1
ATOM 3869 O O . MET A 1 487 ? 16.847 -19.568 -13.730 1.00 68.00 487 MET A O 1
ATOM 3873 N N . LEU A 1 488 ? 17.734 -17.570 -13.246 1.00 65.88 488 LEU A N 1
ATOM 3874 C CA . LEU A 1 488 ? 17.863 -17.139 -14.650 1.00 65.88 488 LEU A CA 1
ATOM 3875 C C . LEU A 1 488 ? 18.702 -18.098 -15.508 1.00 65.88 488 LEU A C 1
ATOM 3877 O O . LEU A 1 488 ? 18.504 -18.155 -16.715 1.00 65.88 488 LEU A O 1
ATOM 3881 N N . SER A 1 489 ? 19.630 -18.848 -14.904 1.00 56.69 489 SER A N 1
ATOM 3882 C CA . SER A 1 489 ? 20.450 -19.841 -15.615 1.00 56.69 489 SER A CA 1
ATOM 3883 C C . SER A 1 489 ? 19.732 -21.169 -15.900 1.00 56.69 489 SER A C 1
ATOM 3885 O O . SER A 1 489 ? 20.222 -21.957 -16.704 1.00 56.69 489 SER A O 1
ATOM 3887 N N . GLU A 1 490 ? 18.592 -21.424 -15.249 1.00 55.94 490 GLU A N 1
ATOM 3888 C CA . GLU A 1 490 ? 17.819 -22.670 -15.373 1.00 55.94 490 GLU A CA 1
ATOM 3889 C C . GLU A 1 490 ? 16.624 -22.532 -16.336 1.00 55.94 490 GLU A C 1
ATOM 3891 O O . GLU A 1 490 ? 16.158 -23.530 -16.881 1.00 55.94 490 GLU A O 1
ATOM 3896 N N . TYR A 1 491 ? 16.166 -21.303 -16.599 1.00 48.00 491 TYR A N 1
ATOM 3897 C CA . TYR A 1 491 ? 15.073 -20.988 -17.523 1.00 48.00 491 TYR A CA 1
ATOM 3898 C C . TYR A 1 491 ? 15.606 -20.445 -18.864 1.00 48.00 491 TYR A C 1
ATOM 3900 O O . TYR A 1 491 ? 15.507 -19.258 -19.164 1.00 48.00 491 TYR A O 1
ATOM 3908 N N . GLU A 1 492 ? 16.154 -21.320 -19.709 1.00 46.06 492 GLU A N 1
ATOM 3909 C CA . GLU A 1 492 ? 16.360 -21.026 -21.138 1.00 46.06 492 GLU A CA 1
ATOM 3910 C C . GLU A 1 492 ? 15.150 -21.537 -21.937 1.00 46.06 492 GLU A C 1
ATOM 3912 O O . GLU A 1 492 ? 15.159 -22.655 -22.449 1.00 46.06 492 GLU A O 1
ATOM 3917 N N . CYS A 1 493 ? 14.084 -20.737 -22.052 1.00 41.22 493 CYS A N 1
ATOM 3918 C CA . CYS A 1 493 ? 13.022 -21.038 -23.026 1.00 41.22 493 CYS A CA 1
ATOM 3919 C C . CYS A 1 493 ? 13.433 -20.682 -24.464 1.00 41.22 493 CYS A C 1
ATOM 3921 O O . CYS A 1 493 ? 12.881 -21.255 -25.394 1.00 41.22 493 CYS A O 1
ATOM 3923 N N . ASP A 1 494 ? 14.431 -19.812 -24.652 1.00 43.44 494 ASP A N 1
ATOM 3924 C CA . ASP A 1 494 ? 15.023 -19.508 -25.954 1.00 43.44 494 ASP A CA 1
ATOM 3925 C C . ASP A 1 494 ? 16.504 -19.150 -25.785 1.00 43.44 494 ASP A C 1
ATOM 3927 O O . ASP A 1 494 ? 16.868 -18.327 -24.942 1.00 43.44 494 ASP A O 1
ATOM 3931 N N . VAL A 1 495 ? 17.368 -19.746 -26.612 1.00 45.62 495 VAL A N 1
ATOM 3932 C CA . VAL A 1 495 ? 18.788 -19.380 -26.669 1.00 45.62 495 VAL A CA 1
ATOM 3933 C C . VAL A 1 495 ? 18.871 -17.959 -27.217 1.00 45.62 495 VAL A C 1
ATOM 3935 O O . VAL A 1 495 ? 18.606 -17.716 -28.398 1.00 45.62 495 VAL A O 1
ATOM 3938 N N . LEU A 1 496 ? 19.211 -17.005 -26.351 1.00 46.00 496 LEU A N 1
ATOM 3939 C CA . LEU A 1 496 ? 19.439 -15.625 -26.758 1.00 46.00 496 LEU A CA 1
ATOM 3940 C C . LEU A 1 496 ? 20.531 -15.590 -27.844 1.00 46.00 496 LEU A C 1
ATOM 3942 O O . LEU A 1 496 ? 21.511 -16.338 -27.762 1.00 46.00 496 LEU A O 1
ATOM 3946 N N . PRO A 1 497 ? 20.399 -14.738 -28.877 1.00 47.53 497 PRO A N 1
ATOM 3947 C CA . PRO A 1 497 ? 21.462 -14.573 -29.857 1.00 47.53 497 PRO A CA 1
ATOM 3948 C C . PRO A 1 497 ? 22.756 -14.148 -29.144 1.00 47.53 497 PRO A C 1
ATOM 3950 O O . PRO A 1 497 ? 22.691 -13.405 -28.160 1.00 47.53 497 PRO A O 1
ATOM 3953 N N . PRO A 1 498 ? 23.929 -14.591 -29.629 1.00 47.69 498 PRO A N 1
ATOM 3954 C CA . PRO A 1 498 ? 25.194 -14.344 -28.952 1.00 47.69 498 PRO A CA 1
ATOM 3955 C C . PRO A 1 498 ? 25.405 -12.848 -28.715 1.00 47.69 498 PRO A C 1
ATOM 3957 O O . PRO A 1 498 ? 25.136 -12.020 -29.595 1.00 47.69 498 PRO A O 1
ATOM 3960 N N . GLU A 1 499 ? 25.899 -12.503 -27.525 1.00 48.03 499 GLU A N 1
ATOM 3961 C CA . GLU A 1 499 ? 26.214 -11.122 -27.181 1.00 48.03 499 GLU A CA 1
ATOM 3962 C C . GLU A 1 499 ? 27.171 -10.514 -28.214 1.00 48.03 499 GLU A C 1
ATOM 3964 O O . GLU A 1 499 ? 28.143 -11.134 -28.652 1.00 48.03 499 GLU A O 1
ATOM 3969 N N . VAL A 1 500 ? 26.926 -9.258 -28.594 1.00 47.34 500 VAL A N 1
ATOM 3970 C CA . VAL A 1 500 ? 27.904 -8.508 -29.391 1.00 47.34 500 VAL A CA 1
ATOM 3971 C C . VAL A 1 500 ? 29.182 -8.367 -28.546 1.00 47.34 500 VAL A C 1
ATOM 3973 O O . VAL A 1 500 ? 29.075 -7.923 -27.404 1.00 47.34 500 VAL A O 1
ATOM 3976 N N . PRO A 1 501 ? 30.388 -8.680 -29.047 1.00 55.25 501 PRO A N 1
ATOM 3977 C CA . PRO A 1 501 ? 31.605 -8.571 -28.243 1.00 55.25 501 PRO A CA 1
ATOM 3978 C C . PRO A 1 501 ? 31.758 -7.183 -27.599 1.00 55.25 501 PRO A C 1
ATOM 3980 O O . PRO A 1 501 ? 31.645 -6.164 -28.284 1.00 55.25 501 PRO A O 1
ATOM 3983 N N . ASN A 1 502 ? 32.018 -7.124 -26.285 1.00 47.47 502 ASN A N 1
ATOM 3984 C CA . ASN A 1 502 ? 32.109 -5.861 -25.524 1.00 47.47 502 ASN A CA 1
ATOM 3985 C C . ASN A 1 502 ? 33.157 -4.891 -26.083 1.00 47.47 502 ASN A C 1
ATOM 3987 O O . ASN A 1 502 ? 33.022 -3.675 -25.959 1.00 47.47 502 ASN A O 1
ATOM 3991 N N . GLU A 1 503 ? 34.180 -5.418 -26.749 1.00 50.94 503 GLU A N 1
ATOM 3992 C CA . GLU A 1 503 ? 35.216 -4.623 -27.396 1.00 50.94 503 GLU A CA 1
ATOM 3993 C C . GLU A 1 503 ? 34.631 -3.676 -28.459 1.00 50.94 503 GLU A C 1
ATOM 3995 O O . GLU A 1 503 ? 35.060 -2.533 -28.570 1.00 50.94 503 GLU A O 1
ATOM 4000 N N . TRP A 1 504 ? 33.560 -4.081 -29.150 1.00 45.25 504 TRP A N 1
ATOM 4001 C CA . TRP A 1 504 ? 32.895 -3.294 -30.196 1.00 45.25 504 TRP A CA 1
ATOM 4002 C C . TRP A 1 504 ? 32.119 -2.093 -29.635 1.00 45.25 504 TRP A C 1
ATOM 4004 O O . TRP A 1 504 ? 31.672 -1.224 -30.380 1.00 45.25 504 TRP A O 1
ATOM 4014 N N . LEU A 1 505 ? 31.938 -2.020 -28.318 1.00 49.62 505 LEU A N 1
ATOM 4015 C CA . LEU A 1 505 ? 31.295 -0.889 -27.651 1.00 49.62 505 LEU A CA 1
ATOM 4016 C C . LEU A 1 505 ? 32.308 0.187 -27.227 1.00 49.62 505 LEU A C 1
ATOM 4018 O O . LEU A 1 505 ? 31.921 1.313 -26.905 1.00 49.62 505 LEU A O 1
ATOM 4022 N N . ASN A 1 506 ? 33.607 -0.124 -27.252 1.00 55.56 506 ASN A N 1
ATOM 4023 C CA . ASN A 1 506 ? 34.652 0.774 -26.779 1.00 55.56 506 ASN A CA 1
ATOM 4024 C C . ASN A 1 506 ? 34.929 1.884 -27.822 1.00 55.56 506 ASN A C 1
ATOM 4026 O O . ASN A 1 506 ? 35.160 1.565 -28.991 1.00 55.56 506 ASN A O 1
ATOM 4030 N N . PRO A 1 507 ? 34.955 3.186 -27.452 1.00 45.72 507 PRO A N 1
ATOM 4031 C CA . PRO A 1 507 ? 35.110 4.295 -28.400 1.00 45.72 507 PRO A CA 1
ATOM 4032 C C . PRO A 1 507 ? 36.342 4.206 -29.302 1.00 45.72 507 PRO A C 1
ATOM 4034 O O . PRO A 1 507 ? 36.278 4.668 -30.433 1.00 45.72 507 PRO A O 1
ATOM 4037 N N . GLY A 1 508 ? 37.433 3.627 -28.792 1.00 49.22 508 GLY A N 1
ATOM 4038 C CA . GLY A 1 508 ? 38.701 3.489 -29.504 1.00 49.22 508 GLY A CA 1
ATOM 4039 C C . GLY A 1 508 ? 38.894 2.150 -30.212 1.00 49.22 508 GLY A C 1
ATOM 4040 O O . GLY A 1 508 ? 39.798 2.046 -31.028 1.00 49.22 508 GLY A O 1
ATOM 4041 N N . TYR A 1 509 ? 38.053 1.135 -29.974 1.00 50.78 509 TYR A N 1
ATOM 4042 C CA . TYR A 1 509 ? 38.283 -0.202 -30.540 1.00 50.78 509 TYR A CA 1
ATOM 4043 C C . TYR A 1 509 ? 38.273 -0.197 -32.067 1.00 50.78 509 TYR A C 1
ATOM 4045 O O . TYR A 1 509 ? 39.109 -0.830 -32.702 1.00 50.78 509 TYR A O 1
ATOM 4053 N N . PHE A 1 510 ? 37.358 0.563 -32.667 1.00 45.72 510 PHE A N 1
ATOM 4054 C CA . PHE A 1 510 ? 37.286 0.711 -34.118 1.00 45.72 510 PHE A CA 1
ATOM 4055 C C . PHE A 1 510 ? 38.196 1.806 -34.675 1.00 45.72 510 PHE A C 1
ATOM 4057 O O . PHE A 1 510 ? 38.322 1.881 -35.891 1.00 45.72 510 PHE A O 1
ATOM 4064 N N . ASP A 1 511 ? 38.827 2.626 -33.832 1.00 49.97 511 ASP A N 1
ATOM 4065 C CA . ASP A 1 511 ? 39.883 3.560 -34.246 1.00 49.97 511 ASP A CA 1
ATOM 4066 C C . ASP A 1 511 ? 41.255 2.858 -34.244 1.00 49.97 511 ASP A C 1
ATOM 4068 O O . ASP A 1 511 ? 42.054 3.081 -35.149 1.00 49.97 511 ASP A O 1
ATOM 4072 N N . GLU A 1 512 ? 41.497 1.958 -33.283 1.00 44.91 512 GLU A N 1
ATOM 4073 C CA . GLU A 1 512 ? 42.710 1.132 -33.153 1.00 44.91 512 GLU A CA 1
ATOM 4074 C C . GLU A 1 512 ? 42.703 -0.087 -34.088 1.00 44.91 512 GLU A C 1
ATOM 4076 O O . GLU A 1 512 ? 43.739 -0.437 -34.647 1.00 44.91 512 GLU A O 1
ATOM 4081 N N . ASN A 1 513 ? 41.535 -0.706 -34.304 1.00 43.72 513 ASN A N 1
ATOM 4082 C CA . ASN A 1 513 ? 41.343 -1.794 -35.272 1.00 43.72 513 ASN A CA 1
ATOM 4083 C C . ASN A 1 513 ? 40.683 -1.323 -36.574 1.00 43.72 513 ASN A C 1
ATOM 4085 O O . ASN A 1 513 ? 40.369 -2.141 -37.446 1.00 43.72 513 ASN A O 1
ATOM 4089 N N . SER A 1 514 ? 40.497 -0.008 -36.746 1.00 42.88 514 SER A N 1
ATOM 4090 C CA . SER A 1 514 ? 40.420 0.525 -38.102 1.00 42.88 514 SER A CA 1
ATOM 4091 C C . SER A 1 514 ? 41.750 0.205 -38.764 1.00 42.88 514 SER A C 1
ATOM 4093 O O . SER A 1 514 ? 42.790 0.555 -38.208 1.00 42.88 514 SER A O 1
ATOM 4095 N N . PRO A 1 515 ? 41.760 -0.441 -39.938 1.00 36.72 515 PRO A N 1
ATOM 4096 C CA . PRO A 1 515 ? 43.004 -0.638 -40.657 1.00 36.72 515 PRO A CA 1
ATOM 4097 C C . PRO A 1 515 ? 43.623 0.744 -40.882 1.00 36.72 515 PRO A C 1
ATOM 4099 O O . PRO A 1 515 ? 42.994 1.606 -41.503 1.00 36.72 515 PRO A O 1
ATOM 4102 N N . GLU A 1 516 ? 44.802 0.967 -40.297 1.00 38.31 516 GLU A N 1
ATOM 4103 C CA . GLU A 1 516 ? 45.465 2.267 -40.258 1.00 38.31 516 GLU A CA 1
ATOM 4104 C C . GLU A 1 516 ? 45.424 2.959 -41.628 1.00 38.31 516 GLU A C 1
ATOM 4106 O O . GLU A 1 516 ? 45.920 2.434 -42.623 1.00 38.31 516 GLU A O 1
ATOM 4111 N N . GLY A 1 517 ? 44.854 4.169 -41.640 1.00 41.81 517 GLY A N 1
ATOM 4112 C CA . GLY A 1 517 ? 45.195 5.249 -42.562 1.00 41.81 517 GLY A CA 1
ATOM 4113 C C . GLY A 1 517 ? 44.959 4.997 -44.053 1.00 41.81 517 GLY A C 1
ATOM 4114 O O . GLY A 1 517 ? 45.756 4.366 -44.731 1.00 41.81 517 GLY A O 1
ATOM 4115 N N . VAL A 1 518 ? 43.954 5.680 -44.616 1.00 39.03 518 VAL A N 1
ATOM 4116 C CA . VAL A 1 518 ? 43.750 5.822 -46.071 1.00 39.03 518 VAL A CA 1
ATOM 4117 C C . VAL A 1 518 ? 43.544 4.470 -46.764 1.00 39.03 518 VAL A C 1
ATOM 4119 O O . VAL A 1 518 ? 44.487 3.833 -47.228 1.00 39.03 518 VAL A O 1
ATOM 4122 N N . MET A 1 519 ? 42.281 4.060 -46.929 1.00 33.31 519 MET A N 1
ATOM 4123 C CA . MET A 1 519 ? 41.935 2.947 -47.819 1.00 33.31 519 MET A CA 1
ATOM 4124 C C . MET A 1 519 ? 42.530 3.190 -49.217 1.00 33.31 519 MET A C 1
ATOM 4126 O O . MET A 1 519 ? 41.993 3.964 -50.013 1.00 33.31 519 MET A O 1
ATOM 4130 N N . LYS A 1 520 ? 43.640 2.513 -49.535 1.00 33.16 520 LYS A N 1
ATOM 4131 C CA . LYS A 1 520 ? 44.061 2.313 -50.922 1.00 33.16 520 LYS A CA 1
ATOM 4132 C C . LYS A 1 520 ? 42.989 1.450 -51.600 1.00 33.16 520 LYS A C 1
ATOM 4134 O O . LYS A 1 520 ? 42.569 0.446 -51.021 1.00 33.16 520 LYS A O 1
ATOM 4139 N N . PRO A 1 521 ? 42.527 1.814 -52.805 1.00 30.83 521 PRO A N 1
ATOM 4140 C CA . PRO A 1 521 ? 41.496 1.053 -53.496 1.00 30.83 521 PRO A CA 1
ATOM 4141 C C . PRO A 1 521 ? 42.025 -0.352 -53.818 1.00 30.83 521 PRO A C 1
ATOM 4143 O O . PRO A 1 521 ? 42.985 -0.483 -54.573 1.00 30.83 521 PRO A O 1
ATOM 4146 N N . GLY A 1 522 ? 41.414 -1.393 -53.237 1.00 38.06 522 GLY A N 1
ATOM 4147 C CA . GLY A 1 522 ? 41.685 -2.785 -53.623 1.00 38.06 522 GLY A CA 1
ATOM 4148 C C . GLY A 1 522 ? 41.636 -3.862 -52.535 1.00 38.06 522 GLY A C 1
ATOM 4149 O O . GLY A 1 522 ? 41.556 -5.030 -52.899 1.00 38.06 522 GLY A O 1
ATOM 4150 N N . THR A 1 523 ? 41.635 -3.545 -51.237 1.00 32.81 523 THR A N 1
ATOM 4151 C CA . THR A 1 523 ? 41.684 -4.598 -50.199 1.00 32.81 523 THR A CA 1
ATOM 4152 C C . THR A 1 523 ? 40.301 -4.909 -49.618 1.00 32.81 523 THR A C 1
ATOM 4154 O O . THR A 1 523 ? 39.536 -4.014 -49.258 1.00 32.81 523 THR A O 1
ATOM 4157 N N . ILE A 1 524 ? 39.961 -6.198 -49.571 1.00 34.88 524 ILE A N 1
ATOM 4158 C CA . ILE A 1 524 ? 38.763 -6.753 -48.929 1.00 34.88 524 ILE A CA 1
ATOM 4159 C C . ILE A 1 524 ? 39.166 -7.136 -47.492 1.00 34.88 524 ILE A C 1
ATOM 4161 O O . ILE A 1 524 ? 40.172 -7.833 -47.349 1.00 34.88 524 ILE A O 1
ATOM 4165 N N . PRO A 1 525 ? 38.455 -6.699 -46.435 1.00 38.72 525 PRO A N 1
ATOM 4166 C CA . PRO A 1 525 ? 38.690 -7.219 -45.090 1.00 38.72 525 PRO A CA 1
ATOM 4167 C C . PRO A 1 525 ? 38.244 -8.687 -45.008 1.00 38.72 525 PRO A C 1
ATOM 4169 O O . PRO A 1 525 ? 37.263 -9.076 -45.643 1.00 38.72 525 PRO A O 1
ATOM 4172 N N . ALA A 1 526 ? 38.982 -9.504 -44.255 1.00 37.62 526 ALA A N 1
ATOM 4173 C CA . ALA A 1 526 ? 38.659 -10.917 -44.066 1.00 37.62 526 ALA A CA 1
ATOM 4174 C C . ALA A 1 526 ? 37.254 -11.092 -43.449 1.00 37.62 526 ALA A C 1
ATOM 4176 O O . ALA A 1 526 ? 36.834 -10.246 -42.654 1.00 37.62 526 ALA A O 1
ATOM 4177 N N . PRO A 1 527 ? 36.519 -12.166 -43.800 1.00 35.25 527 PRO A N 1
ATOM 4178 C CA . PRO A 1 527 ? 35.257 -12.484 -43.144 1.00 35.25 527 PRO A CA 1
ATOM 4179 C C . PRO A 1 527 ? 35.483 -12.718 -41.646 1.00 35.25 527 PRO A C 1
ATOM 4181 O O . PRO A 1 527 ? 36.505 -13.270 -41.237 1.00 35.25 527 PRO A O 1
ATOM 4184 N N . ILE A 1 528 ? 34.515 -12.276 -40.846 1.00 37.19 528 ILE A N 1
ATOM 4185 C CA . ILE A 1 528 ? 34.497 -12.444 -39.390 1.00 37.19 528 ILE A CA 1
ATOM 4186 C C . ILE A 1 528 ? 34.523 -13.957 -39.086 1.00 37.19 528 ILE A C 1
ATOM 4188 O O . ILE A 1 528 ? 33.740 -14.689 -39.702 1.00 37.19 528 ILE A O 1
ATOM 4192 N N . PRO A 1 529 ? 35.403 -14.452 -38.193 1.00 35.94 529 PRO A N 1
ATOM 4193 C CA . PRO A 1 529 ? 35.362 -15.848 -37.770 1.00 35.94 529 PRO A CA 1
ATOM 4194 C C . PRO A 1 529 ? 34.017 -16.150 -37.093 1.00 35.94 529 PRO A C 1
ATOM 4196 O O . PRO A 1 529 ? 33.450 -15.290 -36.420 1.00 35.94 529 PRO A O 1
ATOM 4199 N N . ALA A 1 530 ? 33.494 -17.362 -37.296 1.00 34.84 530 ALA A N 1
ATOM 4200 C CA . ALA A 1 530 ? 32.302 -17.822 -36.588 1.00 34.84 530 ALA A CA 1
ATOM 4201 C C . ALA A 1 530 ? 32.520 -17.708 -35.063 1.00 34.84 530 ALA A C 1
ATOM 4203 O O . ALA A 1 530 ? 33.653 -17.909 -34.611 1.00 34.84 530 ALA A O 1
ATOM 4204 N N . PRO A 1 531 ? 31.481 -17.367 -34.278 1.00 35.88 531 PRO A N 1
ATOM 4205 C CA . PRO A 1 531 ? 31.599 -17.337 -32.825 1.00 35.88 531 PRO A CA 1
ATOM 4206 C C . PRO A 1 531 ? 32.030 -18.724 -32.331 1.00 35.88 531 PRO A C 1
ATOM 4208 O O . PRO A 1 531 ? 31.516 -19.738 -32.803 1.00 35.88 531 PRO A O 1
ATOM 4211 N N . ASN A 1 532 ? 33.009 -18.768 -31.426 1.00 38.62 532 ASN A N 1
ATOM 4212 C CA . ASN A 1 532 ? 33.428 -20.012 -30.788 1.00 38.62 532 ASN A CA 1
ATOM 4213 C C . ASN A 1 532 ? 32.255 -20.539 -29.953 1.00 38.62 532 ASN A C 1
ATOM 4215 O O . ASN A 1 532 ? 31.867 -19.898 -28.980 1.00 38.62 532 ASN A O 1
ATOM 4219 N N . GLU A 1 533 ? 31.728 -21.713 -30.302 1.00 38.97 533 GLU A N 1
ATOM 4220 C CA . GLU A 1 533 ? 30.642 -22.386 -29.566 1.00 38.97 533 GLU A CA 1
ATOM 4221 C C . GLU A 1 533 ? 31.028 -22.737 -28.109 1.00 38.97 533 GLU A C 1
ATOM 4223 O O . GLU A 1 533 ? 30.163 -23.057 -27.299 1.00 38.97 533 GLU A O 1
ATOM 4228 N N . ASP A 1 534 ? 32.310 -22.608 -27.746 1.00 37.03 534 ASP A N 1
ATOM 4229 C CA . ASP A 1 534 ? 32.845 -22.919 -26.415 1.00 37.03 534 ASP A CA 1
ATOM 4230 C C . ASP A 1 534 ? 32.961 -21.711 -25.461 1.00 37.03 534 ASP A C 1
ATOM 4232 O O . ASP A 1 534 ? 33.306 -21.883 -24.286 1.00 37.03 534 ASP A O 1
ATOM 4236 N N . GLU A 1 535 ? 32.700 -20.479 -25.913 1.00 35.12 535 GLU A N 1
ATOM 4237 C CA . GLU A 1 535 ? 32.831 -19.294 -25.056 1.00 35.12 535 GLU A CA 1
ATOM 4238 C C . GLU A 1 535 ? 31.515 -19.009 -24.319 1.00 35.12 535 GLU A C 1
ATOM 4240 O O . GLU A 1 535 ? 30.686 -18.206 -24.741 1.00 35.12 535 GLU A O 1
ATOM 4245 N N . LYS A 1 536 ? 31.312 -19.702 -23.189 1.00 30.66 536 LYS A N 1
ATOM 4246 C CA . LYS A 1 536 ? 30.232 -19.381 -22.241 1.00 30.66 536 LYS A CA 1
ATOM 4247 C C . LYS A 1 536 ? 30.298 -17.897 -21.845 1.00 30.66 536 LYS A C 1
ATOM 4249 O O . LYS A 1 536 ? 31.410 -17.389 -21.652 1.00 30.66 536 LYS A O 1
ATOM 4254 N N . PRO A 1 537 ? 29.150 -17.218 -21.652 1.00 31.56 537 PRO A N 1
ATOM 4255 C CA . PRO A 1 537 ? 29.130 -15.825 -21.224 1.00 31.56 537 PRO A CA 1
ATOM 4256 C C . PRO A 1 537 ? 29.955 -15.676 -19.945 1.00 31.56 537 PRO A C 1
ATOM 4258 O O . PRO A 1 537 ? 29.730 -16.368 -18.948 1.00 31.56 537 PRO A O 1
ATOM 4261 N N . ARG A 1 538 ? 30.956 -14.790 -19.977 1.00 31.22 538 ARG A N 1
ATOM 4262 C CA . ARG A 1 538 ? 31.715 -14.413 -18.783 1.00 31.22 538 ARG A CA 1
ATOM 4263 C C . ARG A 1 538 ? 30.815 -13.579 -17.878 1.00 31.22 538 ARG A C 1
ATOM 4265 O O . ARG A 1 538 ? 30.920 -12.358 -17.838 1.00 31.22 538 ARG A O 1
ATOM 4272 N N . VAL A 1 539 ? 30.000 -14.256 -17.080 1.00 34.06 539 VAL A N 1
ATOM 4273 C CA . VAL A 1 539 ? 29.629 -13.737 -15.768 1.00 34.06 539 VAL A CA 1
ATOM 4274 C C . VAL A 1 539 ? 30.910 -13.792 -14.942 1.00 34.06 539 VAL A C 1
ATOM 4276 O O . VAL A 1 539 ? 31.384 -14.862 -14.563 1.00 34.06 539 VAL A O 1
ATOM 4279 N N . THR A 1 540 ? 31.562 -12.650 -14.731 1.00 30.66 540 THR A N 1
ATOM 4280 C CA . THR A 1 540 ? 32.617 -12.572 -13.719 1.00 30.66 540 THR A CA 1
ATOM 4281 C C . THR A 1 540 ? 31.957 -12.752 -12.361 1.00 30.66 540 THR A C 1
ATOM 4283 O O . THR A 1 540 ? 31.400 -11.811 -11.802 1.00 30.66 540 THR A O 1
ATOM 4286 N N . ASP A 1 541 ? 32.031 -13.979 -11.858 1.00 35.03 541 ASP A N 1
ATOM 4287 C CA . ASP A 1 541 ? 31.447 -14.495 -10.616 1.00 35.03 541 ASP A CA 1
ATOM 4288 C C . ASP A 1 541 ? 32.102 -13.925 -9.338 1.00 35.03 541 ASP A C 1
ATOM 4290 O O . ASP A 1 541 ? 32.204 -14.560 -8.292 1.00 35.03 541 ASP A O 1
ATOM 4294 N N . THR A 1 542 ? 32.622 -12.704 -9.403 1.00 37.22 542 THR A N 1
ATOM 4295 C CA . THR A 1 542 ? 33.363 -12.071 -8.312 1.00 37.22 542 THR A CA 1
ATOM 4296 C C . THR A 1 542 ? 32.578 -10.871 -7.813 1.00 37.22 542 THR A C 1
ATOM 4298 O O . THR A 1 542 ? 32.923 -9.740 -8.150 1.00 37.22 542 THR A O 1
ATOM 4301 N N . ASN A 1 543 ? 31.487 -11.145 -7.083 1.00 34.12 543 ASN A N 1
ATOM 4302 C CA . ASN A 1 543 ? 30.908 -10.343 -5.980 1.00 34.12 543 ASN A CA 1
ATOM 4303 C C . ASN A 1 543 ? 29.416 -10.639 -5.696 1.00 34.12 543 ASN A C 1
ATOM 4305 O O . ASN A 1 543 ? 28.745 -9.817 -5.072 1.00 34.12 543 ASN A O 1
ATOM 4309 N N . LEU A 1 544 ? 28.878 -11.792 -6.101 1.00 34.81 544 LEU A N 1
ATOM 4310 C CA . LEU A 1 544 ? 27.598 -12.267 -5.562 1.00 34.81 544 LEU A CA 1
ATOM 4311 C C . LEU A 1 544 ? 27.838 -12.854 -4.157 1.00 34.81 544 LEU A C 1
ATOM 4313 O O . LEU A 1 544 ? 28.759 -13.660 -3.994 1.00 34.81 544 LEU A O 1
ATOM 4317 N N . PRO A 1 545 ? 27.085 -12.446 -3.116 1.00 30.69 545 PRO A N 1
ATOM 4318 C CA . PRO A 1 545 ? 27.227 -13.033 -1.793 1.00 30.69 545 PRO A CA 1
ATOM 4319 C C . PRO A 1 545 ? 26.862 -14.519 -1.854 1.00 30.69 545 PRO A C 1
ATOM 4321 O O . PRO A 1 545 ? 25.731 -14.907 -2.137 1.00 30.69 545 PRO A O 1
ATOM 4324 N N . ALA A 1 546 ? 27.857 -15.364 -1.594 1.00 36.12 546 ALA A N 1
ATOM 4325 C CA . ALA A 1 546 ? 27.681 -16.797 -1.463 1.00 36.12 546 ALA A CA 1
ATOM 4326 C C . ALA A 1 546 ? 26.909 -17.109 -0.173 1.00 36.12 546 ALA A C 1
ATOM 4328 O O . ALA A 1 546 ? 27.494 -17.285 0.893 1.00 36.12 546 ALA A O 1
ATOM 4329 N N . SER A 1 547 ? 25.591 -17.233 -0.276 1.00 32.81 547 SER A N 1
ATOM 4330 C CA . SER A 1 547 ? 24.799 -17.984 0.694 1.00 32.81 547 SER A CA 1
ATOM 4331 C C . SER A 1 547 ? 23.620 -18.630 -0.019 1.00 32.81 547 SER A C 1
ATOM 4333 O O . SER A 1 547 ? 22.570 -18.023 -0.186 1.00 32.81 547 SER A O 1
ATOM 4335 N N . ARG A 1 548 ? 23.799 -19.884 -0.444 1.00 27.72 548 ARG A N 1
ATOM 4336 C CA . ARG A 1 548 ? 22.679 -20.772 -0.772 1.00 27.72 548 ARG A CA 1
ATOM 4337 C C . ARG A 1 548 ? 21.933 -21.100 0.529 1.00 27.72 548 ARG A C 1
ATOM 4339 O O . ARG A 1 548 ? 22.539 -21.767 1.374 1.00 27.72 548 ARG A O 1
ATOM 4346 N N . PRO A 1 549 ? 20.658 -20.729 0.719 1.00 27.55 549 PRO A N 1
ATOM 4347 C CA . PRO A 1 549 ? 19.820 -21.450 1.665 1.00 27.55 549 PRO A CA 1
ATOM 4348 C C . PRO A 1 549 ? 19.550 -22.858 1.112 1.00 27.55 549 PRO A C 1
ATOM 4350 O O . PRO A 1 549 ? 19.343 -23.054 -0.087 1.00 27.55 549 PRO A O 1
ATOM 4353 N N . LYS A 1 550 ? 19.611 -23.871 1.982 1.00 28.31 550 LYS A N 1
ATOM 4354 C CA . LYS A 1 550 ? 19.216 -25.240 1.633 1.00 28.31 550 LYS A CA 1
ATOM 4355 C C . LYS A 1 550 ? 17.717 -25.249 1.336 1.00 28.31 550 LYS A C 1
ATOM 4357 O O . LYS A 1 550 ? 16.929 -24.848 2.185 1.00 28.31 550 LYS A O 1
ATOM 4362 N N . ARG A 1 551 ? 17.348 -25.740 0.153 1.00 28.52 551 ARG A N 1
ATOM 4363 C CA . ARG A 1 551 ? 15.966 -26.040 -0.235 1.00 28.52 551 ARG A CA 1
ATOM 4364 C C . ARG A 1 551 ? 15.355 -26.985 0.810 1.00 28.52 551 ARG A C 1
ATOM 4366 O O . ARG A 1 551 ? 15.915 -28.055 1.057 1.00 28.52 551 ARG A O 1
ATOM 4373 N N . ALA A 1 552 ? 14.245 -26.583 1.425 1.00 26.80 552 ALA A N 1
ATOM 4374 C CA . ALA A 1 552 ? 13.365 -27.514 2.115 1.00 26.80 552 ALA A CA 1
ATOM 4375 C C . ALA A 1 552 ? 12.753 -28.428 1.047 1.00 26.80 552 ALA A C 1
ATOM 4377 O O . ALA A 1 552 ? 12.151 -27.961 0.081 1.00 26.80 552 ALA A O 1
ATOM 4378 N N . THR A 1 553 ? 13.003 -29.725 1.168 1.00 26.73 553 THR A N 1
ATOM 4379 C CA . THR A 1 553 ? 12.416 -30.754 0.315 1.00 26.73 553 THR A CA 1
ATOM 4380 C C . THR A 1 553 ? 10.933 -30.865 0.645 1.00 26.73 553 THR A C 1
ATOM 4382 O O . THR A 1 553 ? 10.588 -31.368 1.714 1.00 26.73 553 THR A O 1
ATOM 4385 N N . VAL A 1 554 ? 10.067 -30.398 -0.253 1.00 28.09 554 VAL A N 1
ATOM 4386 C CA . VAL A 1 554 ? 8.669 -30.836 -0.282 1.00 28.09 554 VAL A CA 1
ATOM 4387 C C . VAL A 1 554 ? 8.691 -32.278 -0.782 1.00 28.09 554 VAL A C 1
ATOM 4389 O O . VAL A 1 554 ? 9.277 -32.564 -1.825 1.00 28.09 554 VAL A O 1
ATOM 4392 N N . ALA A 1 555 ? 8.160 -33.187 0.030 1.00 27.73 555 ALA A N 1
ATOM 4393 C CA . ALA A 1 555 ? 8.040 -34.594 -0.306 1.00 27.73 555 ALA A CA 1
ATOM 4394 C C . ALA A 1 555 ? 7.032 -34.752 -1.453 1.00 27.73 555 ALA A C 1
ATOM 4396 O O . ALA A 1 555 ? 5.874 -34.367 -1.315 1.00 27.73 555 ALA A O 1
ATOM 4397 N N . GLU A 1 556 ? 7.485 -35.306 -2.575 1.00 29.75 556 GLU A N 1
ATOM 4398 C CA . GLU A 1 556 ? 6.605 -35.900 -3.577 1.00 29.75 556 GLU A CA 1
ATOM 4399 C C . GLU A 1 556 ? 6.014 -37.176 -2.969 1.00 29.75 556 GLU A C 1
ATOM 4401 O O . GLU A 1 556 ? 6.717 -38.162 -2.744 1.00 29.75 556 GLU A O 1
ATOM 4406 N N . GLU A 1 557 ? 4.725 -37.132 -2.644 1.00 27.64 557 GLU A N 1
ATOM 4407 C CA . GLU A 1 557 ? 3.930 -38.327 -2.389 1.00 27.64 557 GLU A CA 1
ATOM 4408 C C . GLU A 1 557 ? 3.666 -39.002 -3.744 1.00 27.64 557 GLU A C 1
ATOM 4410 O O . GLU A 1 557 ? 2.936 -38.485 -4.593 1.00 27.64 557 GLU A O 1
ATOM 4415 N N . GLU A 1 558 ? 4.333 -40.136 -3.964 1.00 29.64 558 GLU A N 1
ATOM 4416 C CA . GLU A 1 558 ? 4.101 -41.037 -5.091 1.00 29.64 558 GLU A CA 1
ATOM 4417 C C . GLU A 1 558 ? 2.650 -41.549 -5.056 1.00 29.64 558 GLU A C 1
ATOM 4419 O O . GLU A 1 558 ? 2.242 -42.236 -4.120 1.00 29.64 558 GLU A O 1
ATOM 4424 N N . MET A 1 559 ? 1.875 -41.242 -6.101 1.00 28.30 559 MET A N 1
ATOM 4425 C CA . MET A 1 559 ? 0.702 -42.031 -6.475 1.00 28.30 559 MET A CA 1
ATOM 4426 C C . MET A 1 559 ? 1.145 -43.160 -7.412 1.00 28.30 559 MET A C 1
ATOM 4428 O O . MET A 1 559 ? 1.389 -42.923 -8.597 1.00 28.30 559 MET A O 1
ATOM 4432 N N . GLU A 1 560 ? 1.176 -44.379 -6.875 1.00 30.50 560 GLU A N 1
ATOM 4433 C CA . GLU A 1 560 ? 0.831 -45.618 -7.586 1.00 30.50 560 GLU A CA 1
ATOM 4434 C C . GLU A 1 560 ? -0.245 -46.378 -6.798 1.00 30.50 560 GLU A C 1
ATOM 4436 O O . GLU A 1 560 ? -0.117 -46.469 -5.552 1.00 30.50 560 GLU A O 1
#

Nearest PDB structures (foldseek):
  4k7r-assembly1_A  TM=5.387E-01  e=1.580E-05  Escherichia coli K-12
  7ng9-assembly1_A  TM=5.080E-01  e=1.221E-04  Klebsiella quasipneumoniae
  1yc9-assembly1_A-3  TM=5.172E-01  e=4.433E-04  Vibrio cholerae
  5iuy-assembly1_A  TM=5.122E-01  e=1.079E-03  Pseudomonas aeruginosa PAO1

Mean predicted aligned error: 12.82 Å

Solvent-accessible surface area (backbone atoms only — not comparable to full-atom values): 32735 Å² total; per-residue (Å²): 136,79,89,59,50,67,88,51,71,69,70,64,26,53,53,51,49,54,50,46,49,51,43,48,52,54,48,47,49,58,45,57,63,47,49,58,55,46,51,56,35,36,75,69,59,26,48,59,69,69,53,50,53,50,51,54,52,48,51,56,51,50,54,55,49,48,54,51,50,54,50,53,47,50,55,49,50,33,47,43,28,41,76,73,68,70,39,66,63,85,60,92,78,80,84,85,54,73,88,56,53,67,73,52,34,66,51,69,70,55,50,51,52,51,50,54,53,50,51,51,53,51,62,54,64,74,44,92,77,70,50,74,70,56,52,50,51,53,54,50,57,50,50,55,49,48,56,53,49,51,54,48,49,54,52,42,52,49,48,46,53,54,31,67,68,61,39,56,73,55,57,78,73,46,52,76,67,53,48,51,55,47,52,52,54,49,52,51,43,54,52,50,52,54,50,35,57,50,51,52,53,56,44,51,58,47,52,54,52,51,67,76,36,59,92,77,54,58,68,73,58,52,51,54,52,49,55,50,46,53,52,51,50,51,51,39,55,54,52,50,41,49,45,37,24,52,32,41,58,65,58,67,77,76,88,84,81,95,71,55,59,69,59,49,43,55,48,18,63,73,46,21,65,71,53,52,52,55,53,50,51,45,54,50,43,50,51,48,42,57,56,38,51,53,64,60,50,64,48,76,49,78,44,79,49,73,50,66,54,59,93,77,69,102,57,92,81,58,68,35,72,93,74,31,52,76,47,80,46,80,47,76,47,74,69,82,82,56,67,67,42,51,48,52,35,54,48,38,54,51,49,33,56,48,46,52,51,50,51,53,53,48,52,52,50,52,46,52,48,51,45,50,49,56,50,50,40,54,50,28,54,55,47,34,58,53,30,50,54,47,29,55,52,23,52,54,44,36,50,54,39,51,53,60,71,73,49,81,63,65,77,54,65,94,82,78,85,67,98,65,72,54,55,40,59,71,99,49,64,65,57,53,35,53,51,23,47,52,47,29,43,52,29,49,48,35,32,51,29,24,50,51,46,34,53,52,47,48,53,50,46,34,51,69,29,37,68,62,50,62,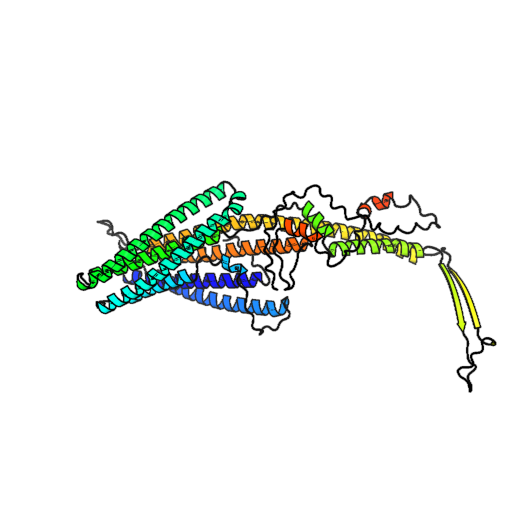52,97,87,70,47,75,62,91,63,57,67,74,56,48,65,63,48,58,79,76,63,71,90,63,88,73,78,79,78,77,62,72,62,79,72,42,89,55,45,63,66,72,68,33,80,80,76,77,88,65,93,84,78,79,80,79,80,80,77,78,80,66,92,80,69,70,83,82,74,77,85,80,78,74,84,90,70,83,78,81,79,80,81,77,79,82,80,82,88,128

Radius of gyration: 38.97 Å; Cα contacts (8 Å, |Δi|>4): 416; chains: 1; bounding box: 84×75×132 Å

Secondary structure (DSSP, 8-state):
---PPPPP-HHHHHHHHHHHHHHHHHHHHHHHHHHHHHHHHHHTTSS-HHHHHHHHHHHHHHHHHHHHHHHHHHHHHHHIIIIII---TT-------GGGGGG--S-HHHHHHHHHHHHHHHHHHT-SS--HHHHHHHHHHHHHHHHHHHHHHHHHHHHHHHHHHHTHHHHTTS-HHHHHHHHHHHHHHHHHHHHHHHHHHHHHHHHHHHHHHTTTS-HHHHHHHHHHHHHHHHHHHHHHHHHHHHHHHHH---------HHHHHHHHHHH-HHHHHHHHHHHHHHHHHHHHHHTTS-EEEEEEEEE----SSS-TT---GGG-EEEEEEEEE-SS--HHHHHHHHHHHHHHHHHHHHHHHHHHHHHHHHHHHHHHHHHHHHHHHHHHHHHHHHHHHHHHHHHHHHSPPPPPPTT--SSS-TT---S-HHHHHHHHHHHHHHHHHHHHHHHHHHHHHHHHHHHHHT---B-TTS-B----HHHHHHHTTT--SS-PPPPPPGGGGSTTHHHHSS-SS---TTPPPPPPPPPPTT-------SSS---PPPPP--------

Sequence (560 aa):
GGGGAGDVGGFLGLLQRSQQIRNSEQSLELQVNTLELLELLFEGSFIERSQVDQFRQSIETERATLLQAQIGLQDSLENYLIETLGLPPDLPVELDKEFIKGFEFIGDDVLEVQDKLTKILSEFGDNEDPSEEVIGEFLGRTEDIFTETDALLETIDGDVEEHDEKIQTRLDRMTATEKKDYEANREDMEDYLKDAKKSLKEAAETLTKLKEGLDAEKADVVIVKFTSLLKQMQNTVGELSQIQARAKLAIIDVQQIDLKPQQALEIARAHRLDWMNNRAALVDTWRLIQFNANALKSDVTLRLDGDVSTLGGDNPLKFRGETGTVRASLQFDPPFTRLTERNNFRQQLIEYQQARRQLIQYEDRVYYSLRQILRNLELNKVNLEIQRRAVSLAISRVEETRLRLNQPVAPAPPGATGGGGGNQFGATPGLDLLNALSDLRNTQNNFLSVYLNYYASRMVLMRELGIMQIDCEGMWIDEPIEITLAMLSEYECDVLPPEVPNEWLNPGYFDENSPEGVMKPGTIPAPIPAPNEDEKPRVTDTNLPASRPKRATVAEEEME

Foldseek 3Di:
DDPFQDADDALLNLLLLVVLLVLLVLLLLVLVLVLLLVVVCVVVVQADPVLSVVSVVVSVVSVVVSVVSVVVSLVRQLCNQCVPVVHHSPPDDDRDNPVVVLLPLFDPLLSVLLVLLSVLLNVLVPDPFDDLVRLLVSLVSVVVSLVSVVVLLVVLVVLLVVLVVQLPVVCVVDDPVLVVVVVVVNVVLVVLSVVLVVLSVVLVVLSVCLNVCSVPDDRVVSSVSVSVSSLSVSLSSLSSSLSSSLSSLSNDADDDDPDDLVNLLVLLCPQPPVNVVLVVVLVVLVVVLVVLVVVLAKDKDKDKDKDFADPDDDDRPPTDPVPMDIDIDIDIGHNDDDPVSVVVSVVSVVVSVVSLVVSVVVSVVLSVVLVVLNVLLVVLNVVLSVLSVQLSVLSVQLSVLVVLSSDFQDAADPPPPDDDPSRYDPNDSSVSNSVSSVSNSVSSSSSSSSSSSSVVSVQVSCVSSNQFDADPVRHTDDDDPLVSVVCVVVDCPDDDDDDDPPLVSDPCSCVVPVPDDDDDPDDDDDDDDDPDPPDDPPPVPPDRDDDDDDDDDDDDDDDD